Protein AF-A0A2P5MRK5-F1 (afdb_monomer_lite)

Foldseek 3Di:
DDPPDLLDFPPLDDAFDDPPADALPDLPHAWEKEKEFEFQAQWLCAQADWFFDLVVLVVVLVVVVVVCVVQVAQEYEYEHQENNHAQLQHLLCLVVVHFLQNCVDPCLVVSSQVGLVSSLQQAQDDDDVPDHHHNLVSLVVSCVVCVVSNRHYHYAYAHFLRRLSQQVPQVSVQCCCCRRNVHHLLNDDLSVQQRLCCQQAVGSCPRVPSPRGRRDGHQWHDHQSLLEIGGAPLLLPLQSFFDDPPDGSVVFDDSPVCNVVSVCRRNHDALNSLCNNQQQSNLLSQLLVVLVVCCVVPVVCVVVSVVVNVLSNCLVQDPPSLVSLLSLLVSLVVLVVDDPPSVVSSVSSLVSNLVSLLRSLVDPRNLNRDDPVVNVVSVVLNVVLVVCVVDDSVVSSVVSNVVSVVVNDVVCDPDPPDLDDDPVNVCRASCNPPSNVSSNRQEYEHEDSLAWDKDKDADPDDPDPSRRDIHMYTYQHHSTWHWDADPVRDTDTHGPGGMDMRISHNDDPDD

Radius of gyration: 24.17 Å; chains: 1; bounding box: 69×45×73 Å

Secondary structure (DSSP, 8-state):
-------PPPTT------TTSPPTT-TT---EEEEEE----B--STT---BPPTHHHHHHHHHHHHHHHHTT-SEEEEEEES--B-SSS-HHHHHHT--TT-TTSTTHHHHHHHHHHHHHHHHTSPPPTTPPPPHHHHHHHHHHHHTTTT-EEEEEEE--TTTGGGGG-HHHHHHIIIIIT---GGGS-HHHHHHHHHHHHS-TTTT--TTT-PPPPPSEEEETTTTEEEE-SGGG-SSSS--BTTB-GGG---HHHHHHTTTHHHHS--HHHIIIIIIIIHHHHHHHHHHHHHHHH-GGGHHHHHHHHHHHHHGGG-SSTHHHHHHHHHHHHHHTTSPTTTHHHHHHHHHHHHHHHHHHHH-HHHHHHS-HHHHHHHHHHHHHHHHHTTS-HHHHHHHHHHHHHHHHHHHH-SS---SS--HHHHTTSGGGSHHHHHTT--EEEE-SS-SEEEEEE--SS-SSGGGSS-EEEEEE--SBEEEEE-TTS-EEEEE----EEEEEPPPPPP-

Sequence (511 aa):
MRATENQQLPDHCYLLHEAGFSDPLDEKRPNRLCISFSDVHFTDGSVGDQSSEISVWHEVFQRIKNLCTTYRIEELTIILAGDSIDIVRSAKWASKEVYPWERDHPEYTDVLRAIMNDIIIRHAEPPRSGMPEGFFYLLKALRANLAAHPVKVQTLVLLGNHDKDILIDVPTLTRFYQDCLNQPVTGLSDDYRQWIGRMYFGRADYFQDASQTPPWLPFYWGDQGFRLFVTHGQWRDKDNSRAQPDWQAGDGWNPGLWQKNGFAAFTEPCFGDSVAAGVLSGFIYRCKNQLHTVSVEFPHLNPEIKRLNRILDELDLYRPTYAAVARVITEIRRLRQLQPPVDSIRTLVENELLHSLHLWLSWDFVYQSASPAARIFLRLSKAVISVLKFLDARIELGFIYGLMKIMTWLQTGIFNFGDGPSTKELLGFPAFLEQYRSSGFRLYCEGHTHIPLQSEIYFKTPSHPSDRKSYTYINLGTWRNQIVNTVNQKFRRRDSGRMLCVLDLLPPPEE

pLDDT: mean 86.7, std 12.48, range [28.12, 98.31]

Structure (mmCIF, N/CA/C/O backbone):
data_AF-A0A2P5MRK5-F1
#
_entry.id   AF-A0A2P5MRK5-F1
#
loop_
_atom_site.group_PDB
_atom_site.id
_atom_site.type_symbol
_atom_site.label_atom_id
_atom_site.label_alt_id
_atom_site.label_comp_id
_atom_site.label_asym_id
_atom_site.label_entity_id
_atom_site.label_seq_id
_atom_site.pdbx_PDB_ins_code
_atom_site.Cartn_x
_atom_site.Cartn_y
_atom_site.Cartn_z
_atom_site.occupancy
_atom_site.B_iso_or_equiv
_atom_site.auth_seq_id
_atom_site.auth_comp_id
_atom_site.auth_asym_id
_atom_site.auth_atom_id
_atom_site.pdbx_PDB_model_num
ATOM 1 N N . MET A 1 1 ? -35.065 7.208 24.766 1.00 31.11 1 MET A N 1
ATOM 2 C CA . MET A 1 1 ? -35.455 5.874 24.255 1.00 31.11 1 MET A CA 1
ATOM 3 C C . MET A 1 1 ? -34.197 5.043 24.170 1.00 31.11 1 MET A C 1
ATOM 5 O O . MET A 1 1 ? -33.260 5.467 23.508 1.00 31.11 1 MET A O 1
ATOM 9 N N . ARG A 1 2 ? -34.154 3.953 24.935 1.00 28.12 2 ARG A N 1
ATOM 10 C CA . ARG A 1 2 ? -32.990 3.083 25.105 1.00 28.12 2 ARG A CA 1
ATOM 11 C C . ARG A 1 2 ? -32.648 2.396 23.779 1.00 28.12 2 ARG A C 1
ATOM 13 O O . ARG A 1 2 ? -33.510 1.738 23.206 1.00 28.12 2 ARG A O 1
ATOM 20 N N . ALA A 1 3 ? -31.412 2.547 23.313 1.00 32.91 3 ALA A N 1
ATOM 21 C CA . ALA A 1 3 ? -30.832 1.683 22.291 1.00 32.91 3 ALA A CA 1
ATOM 22 C C . ALA A 1 3 ? -30.452 0.357 22.970 1.00 32.91 3 ALA A C 1
ATOM 24 O O . ALA A 1 3 ? -29.312 0.145 23.354 1.00 32.91 3 ALA A O 1
ATOM 25 N N . THR A 1 4 ? -31.449 -0.487 23.233 1.00 35.25 4 THR A N 1
ATOM 26 C CA . THR A 1 4 ? -31.285 -1.821 23.840 1.00 35.25 4 THR A CA 1
ATOM 27 C C . THR A 1 4 ? -31.517 -2.937 22.829 1.00 35.25 4 THR A C 1
ATOM 29 O O . THR A 1 4 ? -32.024 -3.995 23.175 1.00 35.25 4 THR A O 1
ATOM 32 N N . GLU A 1 5 ? -31.115 -2.719 21.583 1.00 41.06 5 GLU A N 1
ATOM 33 C CA . GLU A 1 5 ? -30.800 -3.817 20.676 1.00 41.06 5 GLU A CA 1
ATOM 34 C C . GLU A 1 5 ? -29.382 -3.573 20.176 1.00 41.06 5 GLU A C 1
ATOM 36 O O . GLU A 1 5 ? -29.152 -2.723 19.317 1.00 41.06 5 GLU A O 1
ATOM 41 N N . ASN A 1 6 ? -28.421 -4.299 20.755 1.00 44.53 6 ASN A N 1
ATOM 42 C CA . ASN A 1 6 ? -27.145 -4.569 20.102 1.00 44.53 6 ASN A CA 1
ATOM 43 C C . ASN A 1 6 ? -27.480 -5.312 18.807 1.00 44.53 6 ASN A C 1
ATOM 45 O O . ASN A 1 6 ? -27.553 -6.540 18.791 1.00 44.53 6 ASN A O 1
ATOM 49 N N . GLN A 1 7 ? -27.782 -4.574 17.740 1.00 61.00 7 GLN A N 1
ATOM 50 C CA . GLN A 1 7 ? -27.946 -5.181 16.433 1.00 61.00 7 GLN A CA 1
ATOM 51 C C . GLN A 1 7 ? -26.580 -5.707 16.014 1.00 61.00 7 GLN A C 1
ATOM 53 O O . GLN A 1 7 ? -25.616 -4.953 15.838 1.00 61.00 7 GLN A O 1
ATOM 58 N N . GLN A 1 8 ? -26.520 -7.034 15.987 1.00 72.19 8 GLN A N 1
ATOM 59 C CA . GLN A 1 8 ? -25.327 -7.820 15.764 1.00 72.19 8 GLN A CA 1
ATOM 60 C C . GLN A 1 8 ? -24.733 -7.438 14.409 1.00 72.19 8 GLN A C 1
ATOM 62 O O . GLN A 1 8 ? -25.452 -7.331 13.414 1.00 72.19 8 GLN A O 1
ATOM 67 N N . LEU A 1 9 ? -23.423 -7.197 14.387 1.00 83.31 9 LEU A N 1
ATOM 68 C CA . LEU A 1 9 ? -22.703 -7.016 13.134 1.00 83.31 9 LEU A CA 1
ATOM 69 C C . LEU A 1 9 ? -22.930 -8.224 12.222 1.00 83.31 9 LEU A C 1
ATOM 71 O O . LEU A 1 9 ? -23.167 -9.323 12.729 1.00 83.31 9 LEU A O 1
ATOM 75 N N . PRO A 1 10 ? -22.823 -8.043 10.896 1.00 86.75 10 PRO A N 1
ATOM 76 C CA . PRO A 1 10 ? -22.859 -9.169 9.978 1.00 86.75 10 PRO A CA 1
ATOM 77 C C . PRO A 1 10 ? -21.906 -10.279 10.392 1.00 86.75 10 PRO A C 1
ATOM 79 O O . PRO A 1 10 ? -20.799 -10.018 10.877 1.00 86.75 10 PRO A O 1
ATOM 82 N N . ASP A 1 11 ? -22.318 -11.510 10.106 1.00 85.94 11 ASP A N 1
ATOM 83 C CA . ASP A 1 11 ? -21.463 -12.677 10.252 1.00 85.94 11 ASP A CA 1
ATOM 84 C C . ASP A 1 11 ? -20.119 -12.425 9.550 1.00 85.94 11 ASP A C 1
ATOM 86 O O . ASP A 1 11 ? -20.056 -11.870 8.449 1.00 85.94 11 ASP A O 1
ATOM 90 N N . HIS A 1 12 ? -19.026 -12.814 10.212 1.00 89.62 12 HIS A N 1
ATOM 91 C CA . HIS A 1 12 ? -17.642 -12.595 9.764 1.00 89.62 12 HIS A CA 1
ATOM 92 C C . HIS A 1 12 ? -17.147 -11.135 9.806 1.00 89.62 12 HIS A C 1
ATOM 94 O O . HIS A 1 12 ? -16.041 -10.841 9.341 1.00 89.62 12 HIS A O 1
ATOM 100 N N . CYS A 1 13 ? -17.915 -10.223 10.414 1.00 91.19 13 CYS A N 1
ATOM 101 C CA . CYS A 1 13 ? -17.442 -8.901 10.804 1.00 91.19 13 CYS A CA 1
ATOM 102 C C . CYS A 1 13 ? -17.171 -8.833 12.314 1.00 91.19 13 CYS A C 1
ATOM 104 O O . CYS A 1 13 ? -18.096 -8.856 13.122 1.00 91.19 13 CYS A O 1
ATOM 106 N N . TYR A 1 14 ? -15.902 -8.704 12.699 1.00 91.50 14 TYR A N 1
ATOM 107 C CA . TYR A 1 14 ? -15.474 -8.699 14.100 1.00 91.50 14 TYR A CA 1
ATOM 108 C C . TYR A 1 14 ? -14.939 -7.323 14.507 1.00 91.50 14 TYR A C 1
ATOM 110 O O . TYR A 1 14 ? -14.220 -6.690 13.731 1.00 91.50 14 TYR A O 1
ATOM 118 N N . LEU A 1 15 ? -15.238 -6.882 15.730 1.00 91.19 15 LEU A N 1
ATOM 119 C CA . LEU A 1 15 ? -14.623 -5.695 16.333 1.00 91.19 15 LEU A CA 1
ATOM 120 C C . LEU A 1 15 ? -13.466 -6.097 17.241 1.00 91.19 15 LEU A C 1
ATOM 122 O O . LEU A 1 15 ? -13.491 -7.163 17.859 1.00 91.19 15 LEU A O 1
ATOM 126 N N . LEU A 1 16 ? -12.462 -5.227 17.313 1.00 93.69 16 LEU A N 1
ATOM 127 C CA . LEU A 1 16 ? -11.367 -5.357 18.260 1.00 93.69 16 LEU A CA 1
ATOM 128 C C . LEU A 1 16 ? -11.802 -4.792 19.615 1.00 93.69 16 LEU A C 1
ATOM 130 O O . LEU A 1 16 ? -12.179 -3.626 19.703 1.00 93.69 16 LEU A O 1
ATOM 134 N N . HIS A 1 17 ? -11.699 -5.604 20.662 1.00 90.06 17 HIS A N 1
ATOM 135 C CA . HIS A 1 17 ? -11.909 -5.186 22.046 1.00 90.06 17 HIS A CA 1
ATOM 136 C C . HIS A 1 17 ? -10.566 -5.227 22.772 1.00 90.06 17 HIS A C 1
ATOM 138 O O . HIS A 1 17 ? -10.244 -6.214 23.413 1.00 90.06 17 HIS A O 1
ATOM 144 N N . GLU A 1 18 ? -9.742 -4.195 22.602 1.00 90.25 18 GLU A N 1
ATOM 145 C CA . GLU A 1 18 ? -8.380 -4.194 23.141 1.00 90.25 18 GLU A CA 1
ATOM 146 C C . GLU A 1 18 ? -8.376 -4.026 24.666 1.00 90.25 18 GLU A C 1
ATOM 148 O O . GLU A 1 18 ? -8.838 -3.007 25.190 1.00 90.25 18 GLU A O 1
ATOM 153 N N . ALA A 1 19 ? -7.787 -4.985 25.384 1.00 85.56 19 ALA A N 1
ATOM 154 C CA . ALA A 1 19 ? -7.577 -4.872 26.820 1.00 85.56 19 ALA A CA 1
ATOM 155 C C . ALA A 1 19 ? -6.897 -3.544 27.207 1.00 85.56 19 ALA A C 1
ATOM 157 O O . ALA A 1 19 ? -5.846 -3.160 26.692 1.00 85.56 19 ALA A O 1
ATOM 158 N N . GLY A 1 20 ? -7.500 -2.841 28.166 1.00 85.94 20 GLY A N 1
ATOM 159 C CA . GLY A 1 20 ? -7.010 -1.549 28.640 1.00 85.94 20 GLY A CA 1
ATOM 160 C C . GLY A 1 20 ? -7.501 -0.344 27.837 1.00 85.94 20 GLY A C 1
ATOM 161 O O . GLY A 1 20 ? -7.262 0.772 28.297 1.00 85.94 20 GLY A O 1
ATOM 162 N N . PHE A 1 21 ? -8.216 -0.529 26.727 1.00 92.06 21 PHE A N 1
ATOM 163 C CA . PHE A 1 21 ? -8.991 0.527 26.073 1.00 92.06 21 PHE A CA 1
ATOM 164 C C . PHE A 1 21 ? -10.452 0.465 26.521 1.00 92.06 21 PHE A C 1
ATOM 166 O O . PHE A 1 21 ? -10.985 -0.601 26.828 1.00 92.06 21 PHE A O 1
ATOM 173 N N . SER A 1 22 ? -11.080 1.630 26.613 1.00 90.62 22 SER A N 1
ATOM 174 C CA . SER A 1 22 ? -12.484 1.765 26.978 1.00 90.62 22 SER A CA 1
ATOM 175 C C . SER A 1 22 ? -13.401 1.116 25.945 1.00 90.62 22 SER A C 1
ATOM 177 O O . SER A 1 22 ? -13.122 1.135 24.743 1.00 90.62 22 SER A O 1
ATOM 179 N N . ASP A 1 23 ? -14.521 0.561 26.417 1.00 88.94 23 ASP A N 1
ATOM 180 C CA . ASP A 1 23 ? -15.600 0.169 25.517 1.00 88.94 23 ASP A CA 1
ATOM 181 C C . ASP A 1 23 ? -16.105 1.440 24.806 1.00 88.94 23 ASP A C 1
ATOM 183 O O . ASP A 1 23 ? -16.488 2.404 25.479 1.00 88.94 23 ASP A O 1
ATOM 187 N N . PRO A 1 24 ? -16.111 1.482 23.461 1.00 84.62 24 PRO A N 1
ATOM 188 C CA . PRO A 1 24 ? -16.579 2.645 22.712 1.00 84.62 24 PRO A CA 1
ATOM 189 C C . PRO A 1 24 ? -18.029 3.049 23.023 1.00 84.62 24 PRO A C 1
ATOM 191 O O . PRO A 1 24 ? -18.419 4.187 22.744 1.00 84.62 24 PRO A O 1
ATOM 194 N N . LEU A 1 25 ? -18.833 2.133 23.571 1.00 84.19 25 LEU A N 1
ATOM 195 C CA . LEU A 1 25 ? -20.221 2.369 23.961 1.00 84.19 25 LEU A CA 1
ATOM 196 C C . LEU A 1 25 ? -20.386 2.764 25.438 1.00 84.19 25 LEU A C 1
ATOM 198 O O . LEU A 1 25 ? -21.504 3.088 25.840 1.00 84.19 25 LEU A O 1
ATOM 202 N N . ASP A 1 26 ? -19.317 2.767 26.242 1.00 88.12 26 ASP A N 1
ATOM 203 C CA . ASP A 1 26 ? -19.375 3.205 27.640 1.00 88.12 26 ASP A CA 1
ATOM 204 C C . ASP A 1 26 ? -19.597 4.724 27.724 1.00 88.12 26 ASP A C 1
ATOM 206 O O . ASP A 1 26 ? -18.832 5.521 27.183 1.00 88.12 26 ASP A O 1
ATOM 210 N N . GLU A 1 27 ? -20.638 5.140 28.446 1.00 84.88 27 GLU A N 1
ATOM 211 C CA . GLU A 1 27 ? -20.956 6.552 28.698 1.00 84.88 27 GLU A CA 1
ATOM 212 C C . GLU A 1 27 ? -19.888 7.261 29.548 1.00 84.88 27 GLU A C 1
ATOM 214 O O . GLU A 1 27 ? -19.823 8.489 29.551 1.00 84.88 27 GLU A O 1
ATOM 219 N N . LYS A 1 28 ? -19.050 6.504 30.270 1.00 88.19 28 LYS A N 1
ATOM 220 C CA . LYS A 1 28 ? -17.962 7.009 31.122 1.00 88.19 28 LYS A CA 1
ATOM 221 C C . LYS A 1 28 ? -16.574 6.835 30.509 1.00 88.19 28 LYS A C 1
ATOM 223 O O . LYS A 1 28 ? -15.579 7.070 31.199 1.00 88.19 28 LYS A O 1
ATOM 228 N N . ARG A 1 29 ? -16.487 6.422 29.242 1.00 92.44 29 ARG A N 1
ATOM 229 C CA . ARG A 1 29 ? -15.212 6.320 28.522 1.00 92.44 29 ARG A CA 1
ATOM 230 C C . ARG A 1 29 ? -14.460 7.661 28.542 1.00 92.44 29 ARG A C 1
ATOM 232 O O . ARG A 1 29 ? -15.101 8.708 28.566 1.00 92.44 29 ARG A O 1
ATOM 239 N N . PRO A 1 30 ? -13.123 7.673 28.482 1.00 94.00 30 PRO A N 1
ATOM 240 C CA . PRO A 1 30 ? -12.367 8.916 28.436 1.00 94.00 30 PRO A CA 1
ATOM 241 C C . PRO A 1 30 ? -12.531 9.639 27.089 1.00 94.00 30 PRO A C 1
ATOM 243 O O . PRO A 1 30 ? -13.198 9.160 26.168 1.00 94.00 30 PRO A O 1
ATOM 246 N N . ASN A 1 31 ? -11.871 10.790 26.943 1.00 95.44 31 ASN A N 1
ATOM 247 C CA . ASN A 1 31 ? -11.721 11.434 25.640 1.00 95.44 31 ASN A CA 1
ATOM 248 C C . ASN A 1 31 ? -10.774 10.619 24.751 1.00 95.44 31 ASN A C 1
ATOM 250 O O . ASN A 1 31 ? -9.640 10.313 25.140 1.00 95.44 31 ASN A O 1
ATOM 254 N N . ARG A 1 32 ? -11.225 10.312 23.533 1.00 96.94 32 ARG A N 1
ATOM 255 C CA . ARG A 1 32 ? -10.507 9.449 22.587 1.00 96.94 32 ARG A CA 1
ATOM 256 C C . ARG A 1 32 ? -10.242 10.198 21.283 1.00 96.94 32 ARG A C 1
ATOM 258 O O . ARG A 1 32 ? -11.030 11.047 20.857 1.00 96.94 32 ARG A O 1
ATOM 265 N N . LEU A 1 33 ? -9.127 9.881 20.634 1.00 97.75 33 LEU A N 1
ATOM 266 C CA . LEU A 1 33 ? -8.743 10.416 19.328 1.00 97.75 33 LEU A CA 1
ATOM 267 C C . LEU A 1 33 ? -8.366 9.267 18.396 1.00 97.75 33 LEU A C 1
ATOM 269 O O . LEU A 1 33 ? -7.498 8.463 18.721 1.00 97.75 33 LEU A O 1
ATOM 273 N N . CYS A 1 34 ? -8.977 9.225 17.217 1.00 98.25 34 CYS A N 1
ATOM 274 C CA . CYS A 1 34 ? -8.554 8.366 16.121 1.00 98.25 34 CYS A CA 1
ATOM 275 C C . CYS A 1 34 ? -7.888 9.212 15.034 1.00 98.25 34 CYS A C 1
ATOM 277 O O . CYS A 1 34 ? -8.449 10.210 14.575 1.00 98.25 34 CYS A O 1
ATOM 279 N N . ILE A 1 35 ? -6.697 8.796 14.619 1.00 97.75 35 ILE A N 1
ATOM 280 C CA . ILE A 1 35 ? -5.943 9.364 13.509 1.00 97.75 35 ILE A CA 1
ATOM 281 C C . ILE A 1 35 ? -5.789 8.289 12.438 1.00 97.75 35 ILE A C 1
ATOM 283 O O . ILE A 1 35 ? -5.317 7.199 12.740 1.00 97.75 35 ILE A O 1
ATOM 287 N N . SER A 1 36 ? -6.151 8.583 11.189 1.00 97.00 36 SER A N 1
ATOM 288 C CA . SER A 1 36 ? -5.970 7.649 10.067 1.00 97.00 36 SER A CA 1
ATOM 289 C C . SER A 1 36 ? -5.150 8.254 8.926 1.00 97.00 36 SER A C 1
ATOM 291 O O . SER A 1 36 ? -5.416 9.378 8.492 1.00 97.00 36 SER A O 1
ATOM 293 N N . PHE A 1 37 ? -4.197 7.467 8.424 1.00 93.12 37 PHE A N 1
ATOM 294 C CA . PHE A 1 37 ? -3.381 7.700 7.227 1.00 93.12 37 PHE A CA 1
ATOM 295 C C . PHE A 1 37 ? -3.577 6.547 6.242 1.00 93.12 37 PHE A C 1
ATOM 297 O O . PHE A 1 37 ? -4.009 5.478 6.651 1.00 93.12 37 PHE A O 1
ATOM 304 N N . SER A 1 38 ? -3.235 6.726 4.970 1.00 92.94 38 SER A N 1
ATOM 305 C CA . SER A 1 38 ? -3.168 5.628 3.998 1.00 92.94 38 SER A CA 1
ATOM 306 C C . SER A 1 38 ? -2.156 5.940 2.900 1.00 92.94 38 SER A C 1
ATOM 308 O O . SER A 1 38 ? -1.738 7.097 2.767 1.00 92.94 38 SER A O 1
ATOM 310 N N . ASP A 1 39 ? -1.755 4.909 2.155 1.00 91.56 39 ASP A N 1
ATOM 311 C CA . ASP A 1 39 ? -0.876 4.988 0.988 1.00 91.56 39 ASP A CA 1
ATOM 312 C C . ASP A 1 39 ? 0.369 5.843 1.280 1.00 91.56 39 ASP A C 1
ATOM 314 O O . ASP A 1 39 ? 0.678 6.812 0.570 1.00 91.56 39 ASP A O 1
ATOM 318 N N . VAL A 1 40 ? 1.068 5.516 2.371 1.00 90.44 40 VAL A N 1
ATOM 319 C CA . VAL A 1 40 ? 2.317 6.185 2.772 1.00 90.44 40 VAL A CA 1
ATOM 320 C C . VAL A 1 40 ? 3.534 5.592 2.053 1.00 90.44 40 VAL A C 1
ATOM 322 O O . VAL A 1 40 ? 4.482 6.329 1.787 1.00 90.44 40 VAL A O 1
ATOM 325 N N . HIS A 1 41 ? 3.474 4.308 1.668 1.00 90.62 41 HIS A N 1
ATOM 326 C CA . HIS A 1 41 ? 4.452 3.585 0.845 1.00 90.62 41 HIS A CA 1
ATOM 327 C C . HIS A 1 41 ? 5.916 3.852 1.222 1.00 90.62 41 HIS A C 1
ATOM 329 O O . HIS A 1 41 ? 6.697 4.424 0.452 1.00 90.62 41 HIS A O 1
ATOM 335 N N . PHE A 1 42 ? 6.326 3.424 2.410 1.00 91.75 42 PHE A N 1
ATOM 336 C CA . PHE A 1 42 ? 7.735 3.449 2.780 1.00 91.75 42 PHE A CA 1
ATOM 337 C C . PHE A 1 42 ? 8.527 2.469 1.901 1.00 91.75 42 PHE A C 1
ATOM 339 O O . PHE A 1 42 ? 8.348 1.257 1.980 1.00 91.75 42 PHE A O 1
ATOM 346 N N . THR A 1 43 ? 9.393 3.017 1.045 1.00 90.75 43 THR A N 1
ATOM 347 C CA . THR A 1 43 ? 10.216 2.280 0.067 1.00 90.75 43 THR A CA 1
ATOM 348 C C . THR A 1 43 ? 11.663 2.131 0.531 1.00 90.75 43 THR A C 1
ATOM 350 O O . THR A 1 43 ? 12.173 2.966 1.287 1.00 90.75 43 THR A O 1
ATOM 353 N N . ASP A 1 44 ? 12.370 1.145 -0.025 1.00 91.94 44 ASP A N 1
ATOM 354 C CA . ASP A 1 44 ? 13.826 0.989 0.126 1.00 91.94 44 ASP A CA 1
ATOM 355 C C . ASP A 1 44 ? 14.644 2.066 -0.627 1.00 91.94 44 ASP A C 1
ATOM 357 O O . ASP A 1 44 ? 15.855 2.177 -0.452 1.00 91.94 44 ASP A O 1
ATOM 361 N N . GLY A 1 45 ? 13.988 2.894 -1.452 1.00 88.56 45 GLY A N 1
ATOM 362 C CA . GLY A 1 45 ? 14.601 3.976 -2.230 1.00 88.56 45 GLY A CA 1
ATOM 363 C C . GLY A 1 45 ? 15.337 3.529 -3.497 1.00 88.56 45 GLY A C 1
ATOM 364 O O . GLY A 1 45 ? 15.921 4.360 -4.192 1.00 88.56 45 GLY A O 1
ATOM 365 N N . SER A 1 46 ? 15.307 2.239 -3.836 1.00 90.06 46 SER A N 1
ATOM 366 C CA . SER A 1 46 ? 16.070 1.690 -4.963 1.00 90.06 46 SER A CA 1
ATOM 367 C C . 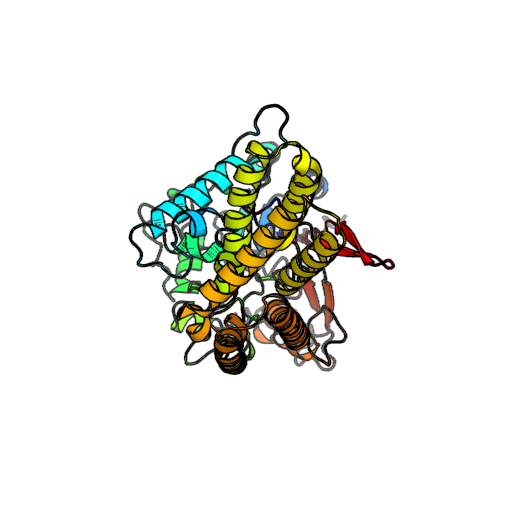SER A 1 46 ? 15.481 2.043 -6.341 1.00 90.06 46 SER A C 1
ATOM 369 O O . SER A 1 46 ? 16.216 2.176 -7.324 1.00 90.06 46 SER A O 1
ATOM 371 N N . VAL A 1 47 ? 14.166 2.274 -6.423 1.00 84.81 47 VAL A N 1
ATOM 372 C CA . VAL A 1 47 ? 13.433 2.600 -7.668 1.00 84.81 47 VAL A CA 1
ATOM 373 C C . VAL A 1 47 ? 12.779 3.984 -7.648 1.00 84.81 47 VAL A C 1
ATOM 375 O O . VAL A 1 47 ? 11.799 4.225 -8.346 1.00 84.81 47 VAL A O 1
ATOM 378 N N . GLY A 1 48 ? 13.363 4.912 -6.889 1.00 74.75 48 GLY A N 1
ATOM 379 C CA . GLY A 1 48 ? 12.916 6.302 -6.778 1.00 74.75 48 GLY A CA 1
ATOM 380 C C . GLY A 1 48 ? 12.536 6.679 -5.349 1.00 74.75 48 GLY A C 1
ATOM 381 O O . GLY A 1 48 ? 12.383 5.821 -4.480 1.00 74.75 48 GLY A O 1
ATOM 382 N N . ASP A 1 49 ? 12.392 7.982 -5.105 1.00 72.31 49 ASP A N 1
ATOM 383 C CA . ASP A 1 49 ? 11.968 8.508 -3.810 1.00 72.31 49 ASP A CA 1
ATOM 384 C C . ASP A 1 49 ? 10.512 8.965 -3.863 1.00 72.31 49 ASP A C 1
ATOM 386 O O . ASP A 1 49 ? 10.177 9.947 -4.529 1.00 72.31 49 ASP A O 1
ATOM 390 N N . GLN A 1 50 ? 9.655 8.231 -3.160 1.00 70.81 50 GLN A N 1
ATOM 391 C CA . GLN A 1 50 ? 8.203 8.378 -3.231 1.00 70.81 50 GLN A CA 1
ATOM 392 C C . GLN A 1 50 ? 7.613 9.086 -2.026 1.00 70.81 50 GLN A C 1
ATOM 394 O O . GLN A 1 50 ? 6.465 9.513 -2.092 1.00 70.81 50 GLN A O 1
ATOM 399 N N . SER A 1 51 ? 8.378 9.196 -0.943 1.00 64.69 51 SER A N 1
ATOM 400 C CA . SER A 1 51 ? 7.899 9.741 0.317 1.00 64.69 51 SER A CA 1
ATOM 401 C C . SER A 1 51 ? 7.696 11.253 0.208 1.00 64.69 51 SER A C 1
ATOM 403 O O . SER A 1 51 ? 8.497 11.934 -0.443 1.00 64.69 51 SER A O 1
ATOM 405 N N . SER A 1 52 ? 6.644 11.763 0.865 1.00 61.75 52 SER A N 1
ATOM 406 C CA . SER A 1 52 ? 6.440 13.200 1.097 1.00 61.75 52 SER A CA 1
ATOM 407 C C . SER A 1 52 ? 7.715 13.863 1.606 1.00 61.75 52 SER A C 1
ATOM 409 O O . SER A 1 52 ? 8.559 13.197 2.217 1.00 61.75 52 SER A O 1
ATOM 411 N N . GLU A 1 53 ? 7.840 15.180 1.406 1.00 60.00 53 GLU A N 1
ATOM 412 C CA . GLU A 1 53 ? 8.971 15.923 1.970 1.00 60.00 53 GLU A CA 1
ATOM 413 C C . GLU A 1 53 ? 9.129 15.585 3.460 1.00 60.00 53 GLU A C 1
ATOM 415 O O . GLU A 1 53 ? 8.184 15.668 4.243 1.00 60.00 53 GLU A O 1
ATOM 420 N N . ILE A 1 54 ? 10.320 15.123 3.848 1.00 58.75 54 ILE A N 1
ATOM 421 C CA . ILE A 1 54 ? 10.512 14.441 5.137 1.00 58.75 54 ILE A CA 1
ATOM 422 C C . ILE A 1 54 ? 10.278 15.404 6.325 1.00 58.75 54 ILE A C 1
ATOM 424 O O . ILE A 1 54 ? 9.903 14.976 7.414 1.00 58.75 54 ILE A O 1
ATOM 428 N N . SER A 1 55 ? 10.385 16.720 6.103 1.00 60.09 55 SER A N 1
ATOM 429 C CA . SER A 1 55 ? 10.011 17.773 7.061 1.00 60.09 55 SER A CA 1
ATOM 430 C C . SER A 1 55 ? 8.538 17.729 7.493 1.00 60.09 55 SER A C 1
ATOM 432 O O . SER A 1 55 ? 8.223 18.127 8.615 1.00 60.09 55 SER A O 1
ATOM 434 N N . VAL A 1 56 ? 7.638 17.209 6.653 1.00 79.50 56 VAL A N 1
ATOM 435 C CA . VAL A 1 56 ? 6.191 17.171 6.917 1.00 79.50 56 VAL A CA 1
ATOM 436 C C . VAL A 1 56 ? 5.857 16.264 8.103 1.00 79.50 56 VAL A C 1
ATOM 438 O O . VAL A 1 56 ? 4.956 16.571 8.885 1.00 79.50 56 VAL A O 1
ATOM 441 N N . TRP A 1 57 ? 6.589 15.162 8.294 1.00 87.19 57 TRP A N 1
ATOM 442 C CA . TRP A 1 57 ? 6.253 14.201 9.345 1.00 87.19 57 TRP A CA 1
ATOM 443 C C . TRP A 1 57 ? 6.435 14.772 10.747 1.00 87.19 57 TRP A C 1
ATOM 445 O O . TRP A 1 57 ? 5.583 14.547 11.606 1.00 87.19 57 TRP A O 1
ATOM 455 N N . HIS A 1 58 ? 7.479 15.569 10.979 1.00 88.38 58 HIS A N 1
ATOM 456 C CA . HIS A 1 58 ? 7.680 16.208 12.278 1.00 88.38 58 HIS A CA 1
ATOM 457 C C . HIS A 1 58 ? 6.493 17.120 12.638 1.00 88.38 58 HIS A C 1
ATOM 459 O O . HIS A 1 58 ? 5.982 17.071 13.758 1.00 88.38 58 HIS A O 1
ATOM 465 N N . GLU A 1 59 ? 5.990 17.905 11.679 1.00 89.19 59 GLU A N 1
ATOM 466 C CA . GLU A 1 59 ? 4.809 18.753 11.879 1.00 89.19 59 GLU A CA 1
ATOM 467 C C . GLU A 1 59 ? 3.543 17.934 12.156 1.00 89.19 59 GLU A C 1
ATOM 469 O O . GLU A 1 59 ? 2.770 18.278 13.053 1.00 89.19 59 GLU A O 1
ATOM 474 N N . VAL A 1 60 ? 3.344 16.826 11.434 1.00 91.38 60 VAL A N 1
ATOM 475 C CA . VAL A 1 60 ? 2.215 15.908 11.646 1.00 91.38 60 VAL A CA 1
ATOM 476 C C . VAL A 1 60 ? 2.237 15.340 13.064 1.00 91.38 60 VAL A C 1
ATOM 478 O O . VAL A 1 60 ? 1.248 15.462 13.790 1.00 91.38 60 VAL A O 1
ATOM 481 N N . PHE A 1 61 ? 3.360 14.767 13.498 1.00 93.31 61 PHE A N 1
ATOM 482 C CA . PHE A 1 61 ? 3.476 14.162 14.826 1.00 93.31 61 PHE A CA 1
ATOM 483 C C . PHE A 1 61 ? 3.399 15.200 15.950 1.00 93.31 61 PHE A C 1
ATOM 485 O O . PHE A 1 61 ? 2.753 14.953 16.973 1.00 93.31 61 PHE A O 1
ATOM 492 N N . GLN A 1 62 ? 3.958 16.397 15.745 1.00 92.94 62 GLN A N 1
ATOM 493 C CA . GLN A 1 62 ? 3.789 17.504 16.683 1.00 92.94 62 GLN A CA 1
ATOM 494 C C . GLN A 1 62 ? 2.323 17.951 16.770 1.00 92.94 62 GLN A C 1
ATOM 496 O O . GLN A 1 62 ? 1.828 18.245 17.859 1.00 92.94 62 GLN A O 1
ATOM 501 N N . ARG A 1 63 ? 1.594 17.966 15.649 1.00 93.94 63 ARG A N 1
ATOM 502 C CA . ARG A 1 63 ? 0.165 18.294 15.634 1.00 93.94 63 ARG A CA 1
ATOM 503 C C . ARG A 1 63 ? -0.671 17.243 16.356 1.00 93.94 63 ARG A C 1
ATOM 505 O O . ARG A 1 63 ? -1.557 17.628 17.112 1.00 93.94 63 ARG A O 1
ATOM 512 N N . ILE A 1 64 ? -0.377 15.953 16.185 1.00 95.62 64 ILE A N 1
ATOM 513 C CA . ILE A 1 64 ? -1.034 14.872 16.942 1.00 95.62 64 ILE A CA 1
ATOM 514 C C . ILE A 1 64 ? -0.816 15.074 18.441 1.00 95.62 64 ILE A C 1
ATOM 516 O O . ILE A 1 64 ? -1.779 15.082 19.204 1.00 95.62 64 ILE A O 1
ATOM 520 N N . LYS A 1 65 ? 0.430 15.322 18.862 1.00 95.25 65 LYS A N 1
ATOM 521 C CA . LYS A 1 65 ? 0.752 15.617 20.263 1.00 95.25 65 LYS A CA 1
ATOM 522 C C . LYS A 1 65 ? -0.052 16.808 20.793 1.00 95.25 65 LYS A C 1
ATOM 524 O O . LYS A 1 65 ? -0.641 16.715 21.866 1.00 95.25 65 LYS A O 1
ATOM 529 N N . ASN A 1 66 ? -0.113 17.902 20.034 1.00 94.50 66 ASN A N 1
ATOM 530 C CA . ASN A 1 66 ? -0.878 19.087 20.420 1.00 94.50 66 ASN A CA 1
ATOM 531 C C . ASN A 1 66 ? -2.375 18.772 20.569 1.00 94.50 66 ASN A C 1
ATOM 533 O O . ASN A 1 66 ? -2.974 19.199 21.549 1.00 94.50 66 ASN A O 1
ATOM 537 N N . LEU A 1 67 ? -2.965 17.995 19.651 1.00 95.50 67 LEU A N 1
ATOM 538 C CA . LEU A 1 67 ? -4.363 17.560 19.752 1.00 95.50 67 LEU A CA 1
ATOM 539 C C . LEU A 1 67 ? -4.607 16.741 21.024 1.00 95.50 67 LEU A C 1
ATOM 541 O O . LEU A 1 67 ? -5.586 17.005 21.724 1.00 95.50 67 LEU A O 1
ATOM 545 N N . CYS A 1 68 ? -3.708 15.809 21.357 1.00 95.62 68 CYS A N 1
ATOM 546 C CA . CYS A 1 68 ? -3.819 15.028 22.587 1.00 95.62 68 CYS A CA 1
ATOM 547 C C . CYS A 1 68 ? -3.862 15.924 23.830 1.00 95.62 68 CYS A C 1
ATOM 549 O O . CYS A 1 68 ? -4.734 15.760 24.680 1.00 95.62 68 CYS A O 1
ATOM 551 N N . THR A 1 69 ? -2.973 16.917 23.905 1.00 92.88 69 THR A N 1
ATOM 552 C CA . THR A 1 69 ? -2.936 17.862 25.027 1.00 92.88 69 THR A CA 1
ATOM 553 C C . THR A 1 69 ? -4.167 18.769 25.058 1.00 92.88 69 THR A C 1
ATOM 555 O O . THR A 1 69 ? -4.793 18.921 26.105 1.00 92.88 69 THR A O 1
ATOM 558 N N . THR A 1 70 ? -4.541 19.367 23.921 1.00 93.56 70 THR A N 1
ATOM 559 C CA . THR A 1 70 ? -5.655 20.324 23.829 1.00 93.56 70 THR A CA 1
ATOM 560 C C . THR A 1 70 ? -6.985 19.695 24.226 1.00 93.56 70 THR A C 1
ATOM 562 O O . THR A 1 70 ? -7.750 20.312 24.963 1.00 93.56 70 THR A O 1
ATOM 565 N N . TYR A 1 71 ? -7.253 18.471 23.770 1.00 93.94 71 TYR A N 1
ATOM 566 C CA . TYR A 1 71 ? -8.518 17.781 24.028 1.00 93.94 71 TYR A CA 1
ATOM 567 C C . TYR A 1 71 ? -8.464 16.826 25.226 1.00 93.94 71 TYR A C 1
ATOM 569 O O . TYR A 1 71 ? -9.435 16.111 25.471 1.00 93.94 71 TYR A O 1
ATOM 577 N N . ARG A 1 72 ? -7.359 16.829 25.991 1.00 93.69 72 ARG A N 1
ATOM 578 C CA . ARG A 1 72 ? -7.132 15.929 27.138 1.00 93.69 72 ARG A CA 1
ATOM 579 C C . ARG A 1 72 ? -7.419 14.471 26.772 1.00 93.69 72 ARG A C 1
ATOM 581 O O . ARG A 1 72 ? -8.185 13.792 27.443 1.00 93.69 72 ARG A O 1
ATOM 588 N N . ILE A 1 73 ? -6.865 14.037 25.646 1.00 95.69 73 ILE A N 1
ATOM 589 C CA . ILE A 1 73 ? -7.040 12.679 25.137 1.00 95.69 73 ILE A CA 1
ATOM 590 C C . ILE A 1 73 ? -6.320 11.705 26.065 1.00 95.69 73 ILE A C 1
ATOM 592 O O . ILE A 1 73 ? -5.148 11.912 26.369 1.00 95.69 73 ILE A O 1
ATOM 596 N N . GLU A 1 74 ? -6.993 10.625 26.451 1.00 95.25 74 GLU A N 1
ATOM 597 C CA . GLU A 1 74 ? -6.392 9.528 27.225 1.00 95.25 74 GLU A CA 1
ATOM 598 C C . GLU A 1 74 ? -6.209 8.264 26.375 1.00 95.25 74 GLU A C 1
ATOM 600 O O . GLU A 1 74 ? -5.375 7.422 26.697 1.00 95.25 74 GLU A O 1
ATOM 605 N N . GLU A 1 75 ? -6.931 8.148 25.256 1.00 96.38 75 GLU A N 1
ATOM 606 C CA . GLU A 1 75 ? -6.811 7.035 24.309 1.00 96.38 75 GLU A CA 1
ATOM 607 C C . GLU A 1 75 ? -6.606 7.551 22.881 1.00 96.38 75 GLU A C 1
ATOM 609 O O . GLU A 1 75 ? -7.469 8.211 22.300 1.00 96.38 75 GLU A O 1
ATOM 614 N N . LEU A 1 76 ? -5.453 7.230 22.299 1.00 97.06 76 LEU A N 1
ATOM 615 C CA . LEU A 1 76 ? -5.083 7.561 20.930 1.00 97.06 76 LEU A CA 1
ATOM 616 C C . LEU A 1 76 ? -5.011 6.283 20.094 1.00 97.06 76 LEU A C 1
ATOM 618 O O . LEU A 1 76 ? -4.191 5.406 20.352 1.00 97.06 76 LEU A O 1
ATOM 622 N N . THR A 1 77 ? -5.816 6.217 19.041 1.00 97.56 77 THR A N 1
ATOM 623 C CA . THR A 1 77 ? -5.731 5.177 18.012 1.00 97.56 77 THR A CA 1
ATOM 624 C C . THR A 1 77 ? -5.110 5.763 16.749 1.00 97.56 77 THR A C 1
ATOM 626 O O . THR A 1 77 ? -5.605 6.752 16.215 1.00 97.56 77 THR A O 1
ATOM 629 N N . ILE A 1 78 ? -4.032 5.158 16.256 1.00 97.75 78 ILE A N 1
ATOM 630 C CA . ILE A 1 78 ? -3.378 5.512 14.992 1.00 97.75 78 ILE A CA 1
ATOM 631 C C . ILE A 1 78 ? -3.579 4.360 14.012 1.00 97.75 78 ILE A C 1
ATOM 633 O O . ILE A 1 78 ? -3.124 3.247 14.269 1.00 97.75 78 ILE A O 1
ATOM 637 N N . ILE A 1 79 ? -4.224 4.637 12.883 1.00 98.00 79 ILE A N 1
ATOM 638 C CA . ILE A 1 79 ? -4.474 3.679 11.809 1.00 98.00 79 ILE A CA 1
ATOM 639 C C . ILE A 1 79 ? -3.614 4.041 10.596 1.00 98.00 79 ILE A C 1
ATOM 641 O O . ILE A 1 79 ? -3.724 5.145 10.060 1.00 98.00 79 ILE A O 1
ATOM 645 N N . LEU A 1 80 ? -2.792 3.102 10.132 1.00 97.19 80 LEU A N 1
ATOM 646 C CA . LEU A 1 80 ? -2.249 3.111 8.775 1.00 97.19 80 LEU A CA 1
ATOM 647 C C . LEU A 1 80 ? -3.133 2.208 7.918 1.00 97.19 80 LEU A C 1
ATOM 649 O O . LEU A 1 80 ? -3.053 0.988 7.998 1.00 97.19 80 LEU A O 1
ATOM 653 N N . ALA A 1 81 ? -4.035 2.797 7.149 1.00 96.50 81 ALA A N 1
ATOM 654 C CA . ALA A 1 81 ? -5.051 2.099 6.381 1.00 96.50 81 ALA A CA 1
ATOM 655 C C . ALA A 1 81 ? -4.485 1.523 5.074 1.00 96.50 81 ALA A C 1
ATOM 657 O O . ALA A 1 81 ? -4.948 1.905 4.008 1.00 96.50 81 ALA A O 1
ATOM 658 N N . GLY A 1 82 ? -3.502 0.625 5.159 1.00 95.38 82 GLY A N 1
ATOM 659 C CA . GLY A 1 82 ? -2.901 -0.073 4.018 1.00 95.38 82 GLY A CA 1
ATOM 660 C C . GLY A 1 82 ? -1.861 0.716 3.236 1.00 95.38 82 GLY A C 1
ATOM 661 O O . GLY A 1 82 ? -1.749 1.939 3.363 1.00 95.38 82 GLY A O 1
ATOM 662 N N . ASP A 1 83 ? -1.077 -0.038 2.466 1.00 94.50 83 ASP A N 1
ATOM 663 C CA . ASP A 1 83 ? 0.051 0.417 1.659 1.00 94.50 83 ASP A CA 1
ATOM 664 C C . ASP A 1 83 ? 1.015 1.259 2.503 1.00 94.50 83 ASP A C 1
ATOM 666 O O . ASP A 1 83 ? 1.394 2.393 2.184 1.00 94.50 83 ASP A O 1
ATOM 670 N N . SER A 1 84 ? 1.373 0.685 3.653 1.00 94.00 84 SER A N 1
ATOM 671 C CA . SER A 1 84 ? 2.284 1.299 4.612 1.00 94.00 84 SER A CA 1
ATOM 672 C C . SER A 1 84 ? 3.721 1.170 4.154 1.00 94.00 84 SER A C 1
ATOM 674 O O . SER A 1 84 ? 4.479 2.136 4.175 1.00 94.00 84 SER A O 1
ATOM 676 N N . ILE A 1 85 ? 4.095 -0.020 3.711 1.00 94.38 85 ILE A N 1
ATOM 677 C CA . ILE A 1 85 ? 5.398 -0.303 3.126 1.00 94.38 85 ILE A CA 1
ATOM 678 C C . ILE A 1 85 ? 5.209 -0.681 1.663 1.00 94.38 85 ILE A C 1
ATOM 680 O O . ILE A 1 85 ? 4.152 -1.155 1.261 1.00 94.38 85 ILE A O 1
ATOM 684 N N . ASP A 1 86 ? 6.234 -0.451 0.850 1.00 92.06 86 ASP A N 1
ATOM 685 C CA . ASP A 1 86 ? 6.194 -0.824 -0.559 1.00 92.06 86 ASP A CA 1
ATOM 686 C C . ASP A 1 86 ? 7.251 -1.876 -0.868 1.00 92.06 86 ASP A C 1
ATOM 688 O O . ASP A 1 86 ? 8.388 -1.567 -1.225 1.00 92.06 86 ASP A O 1
ATOM 692 N N . ILE A 1 87 ? 6.860 -3.138 -0.687 1.00 94.12 87 ILE A N 1
ATOM 693 C CA . ILE A 1 87 ? 7.716 -4.289 -0.972 1.00 94.12 87 ILE A CA 1
ATOM 694 C C . ILE A 1 87 ? 7.827 -4.525 -2.481 1.00 94.12 87 ILE A C 1
ATOM 696 O O . ILE A 1 87 ? 8.901 -4.834 -2.996 1.00 94.12 87 ILE A O 1
ATOM 700 N N . VAL A 1 88 ? 6.722 -4.356 -3.207 1.00 92.00 88 VAL A N 1
ATOM 701 C CA . VAL A 1 88 ? 6.619 -4.671 -4.638 1.00 92.00 88 VAL A CA 1
ATOM 702 C C . VAL A 1 88 ? 7.542 -3.779 -5.476 1.00 92.00 88 VAL A C 1
ATOM 704 O O . VAL A 1 88 ? 8.194 -4.259 -6.405 1.00 92.00 88 VAL A O 1
ATOM 707 N N . ARG A 1 89 ? 7.649 -2.483 -5.153 1.00 90.25 89 ARG A N 1
ATOM 708 C CA . ARG A 1 89 ? 8.528 -1.550 -5.876 1.00 90.25 89 ARG A CA 1
ATOM 709 C C . ARG A 1 89 ? 9.925 -1.522 -5.277 1.00 90.25 89 ARG A C 1
ATOM 711 O O . ARG A 1 89 ? 10.322 -0.569 -4.612 1.00 90.25 89 ARG A O 1
ATOM 718 N N . SER A 1 90 ? 10.703 -2.541 -5.617 1.00 93.69 90 SER A N 1
ATOM 719 C CA . SER A 1 90 ? 12.133 -2.597 -5.327 1.00 93.69 90 SER A CA 1
ATOM 720 C C . SER A 1 90 ? 12.928 -3.078 -6.538 1.00 93.69 90 SER A C 1
ATOM 722 O O . SER A 1 90 ? 12.517 -3.975 -7.274 1.00 93.69 90 SER A O 1
ATOM 724 N N . ALA A 1 91 ? 14.114 -2.502 -6.724 1.00 93.94 91 ALA A N 1
ATOM 725 C CA . ALA A 1 91 ? 15.090 -2.967 -7.696 1.00 93.94 91 ALA A CA 1
ATOM 726 C C . ALA A 1 91 ? 15.673 -4.332 -7.311 1.00 93.94 91 ALA A C 1
ATOM 728 O O . ALA A 1 91 ? 16.216 -5.018 -8.175 1.00 93.94 91 ALA A O 1
ATOM 729 N N . LYS A 1 92 ? 15.578 -4.734 -6.034 1.00 96.12 92 LYS A N 1
ATOM 730 C CA . LYS A 1 92 ? 16.164 -5.986 -5.545 1.00 96.12 92 LYS A CA 1
ATOM 731 C C . LYS A 1 92 ? 15.541 -7.206 -6.219 1.00 96.12 92 LYS A C 1
ATOM 733 O O . LYS A 1 92 ? 16.291 -8.112 -6.572 1.00 96.12 92 LYS A O 1
ATOM 738 N N . TRP A 1 93 ? 14.237 -7.166 -6.505 1.00 95.81 93 TRP A N 1
ATOM 739 C CA . TRP A 1 93 ? 13.549 -8.182 -7.309 1.00 95.81 93 TRP A CA 1
ATOM 740 C C . TRP A 1 93 ? 14.242 -8.387 -8.658 1.00 95.81 93 TRP A C 1
ATOM 742 O O . TRP A 1 93 ? 14.767 -9.455 -8.959 1.00 95.81 93 TRP A O 1
ATOM 752 N N . ALA A 1 94 ? 14.362 -7.308 -9.436 1.00 93.94 94 ALA A N 1
ATOM 753 C CA . ALA A 1 94 ? 14.987 -7.347 -10.753 1.00 93.94 94 ALA A CA 1
ATOM 754 C C . ALA A 1 94 ? 16.488 -7.674 -10.703 1.00 93.94 94 ALA A C 1
ATOM 756 O O . ALA A 1 94 ? 16.993 -8.317 -11.614 1.00 93.94 94 ALA A O 1
ATOM 757 N N . SER A 1 95 ? 17.200 -7.263 -9.648 1.00 94.69 95 SER A N 1
ATOM 758 C CA . SER A 1 95 ? 18.628 -7.570 -9.473 1.00 94.69 95 SER A CA 1
ATOM 759 C C . SER A 1 95 ? 18.916 -9.052 -9.240 1.00 94.69 95 SER A C 1
ATOM 761 O O . SER A 1 95 ? 20.036 -9.504 -9.465 1.00 94.69 95 SER A O 1
ATOM 763 N N . LYS A 1 96 ? 17.909 -9.786 -8.761 1.00 95.38 96 LYS A N 1
ATOM 764 C CA . LYS A 1 96 ? 17.969 -11.218 -8.484 1.00 95.38 96 LYS A CA 1
ATOM 765 C C . LYS A 1 96 ? 17.186 -12.056 -9.484 1.00 95.38 96 LYS A C 1
ATOM 767 O O . LYS A 1 96 ? 17.253 -13.270 -9.402 1.00 95.38 96 LYS A O 1
ATOM 772 N N . GLU A 1 97 ? 16.470 -11.410 -10.404 1.00 94.06 97 GLU A N 1
ATOM 773 C CA . GLU A 1 97 ? 15.530 -12.060 -11.325 1.00 94.06 97 GLU A CA 1
ATOM 774 C C . GLU A 1 97 ? 14.504 -12.944 -10.595 1.00 94.06 97 GLU A C 1
ATOM 776 O O . GLU A 1 97 ? 14.051 -13.950 -11.124 1.00 94.06 97 GLU A O 1
ATOM 781 N N . VAL A 1 98 ? 14.127 -12.527 -9.382 1.00 95.56 98 VAL A N 1
ATOM 782 C CA . VAL A 1 98 ? 13.073 -13.138 -8.567 1.00 95.56 98 VAL A CA 1
ATOM 783 C C . VAL A 1 98 ? 12.009 -12.085 -8.350 1.00 95.56 98 VAL A C 1
ATOM 785 O O . VAL A 1 98 ? 12.329 -10.964 -7.958 1.00 95.56 98 VAL A O 1
ATOM 788 N N . TYR A 1 99 ? 10.752 -12.415 -8.602 1.00 95.75 99 TYR A N 1
ATOM 789 C CA . TYR A 1 99 ? 9.659 -11.450 -8.577 1.00 95.75 99 TYR A CA 1
ATOM 790 C C . TYR A 1 99 ? 8.615 -11.759 -7.491 1.00 95.75 99 TYR A C 1
ATOM 792 O O . TYR A 1 99 ? 8.531 -12.895 -7.022 1.00 95.75 99 TYR A O 1
ATOM 800 N N . PRO A 1 100 ? 7.761 -10.785 -7.102 1.00 94.88 100 PRO A N 1
ATOM 801 C CA . PRO A 1 100 ? 6.768 -10.966 -6.033 1.00 94.88 100 PRO A CA 1
ATOM 802 C C . PRO A 1 100 ? 5.813 -12.159 -6.211 1.00 94.88 100 PRO A C 1
ATOM 804 O O . PRO A 1 100 ? 5.275 -12.673 -5.232 1.00 94.88 100 PRO A O 1
ATOM 807 N N . TRP A 1 101 ? 5.607 -12.622 -7.449 1.00 95.56 101 TRP A N 1
ATOM 808 C CA . TRP A 1 101 ? 4.763 -13.780 -7.757 1.00 95.56 101 TRP A CA 1
ATOM 809 C C . TRP A 1 101 ? 5.479 -15.136 -7.717 1.00 95.56 101 TRP A C 1
ATOM 811 O O . TRP A 1 101 ? 4.838 -16.163 -7.925 1.00 95.56 101 TRP A O 1
ATOM 821 N N . GLU A 1 102 ? 6.780 -15.168 -7.435 1.00 96.12 102 GLU A N 1
ATOM 822 C CA . GLU A 1 102 ? 7.612 -16.379 -7.421 1.00 96.12 102 GLU A CA 1
ATOM 823 C C . GLU A 1 102 ? 7.936 -16.806 -5.985 1.00 96.12 102 GLU A C 1
ATOM 825 O O . GLU A 1 102 ? 9.088 -17.019 -5.620 1.00 96.12 102 GLU A O 1
ATOM 830 N N . ARG A 1 103 ? 6.901 -16.914 -5.147 1.00 95.25 103 ARG A N 1
ATOM 831 C CA . ARG A 1 103 ? 7.022 -17.171 -3.698 1.00 95.25 103 ARG A CA 1
ATOM 832 C C . ARG A 1 103 ? 7.705 -18.492 -3.343 1.00 95.25 103 ARG A C 1
ATOM 834 O O . ARG A 1 103 ? 8.305 -18.594 -2.279 1.00 95.25 103 ARG A O 1
ATOM 841 N N . ASP A 1 104 ? 7.654 -19.468 -4.245 1.00 95.62 104 ASP A N 1
ATOM 842 C CA . ASP A 1 104 ? 8.321 -20.764 -4.089 1.00 95.62 104 ASP A CA 1
ATOM 843 C C . ASP A 1 104 ? 9.804 -20.735 -4.516 1.00 95.62 104 ASP A C 1
ATOM 845 O O . ASP A 1 104 ? 10.508 -21.740 -4.396 1.00 95.62 104 ASP A O 1
ATOM 849 N N . HIS A 1 105 ? 10.302 -19.608 -5.043 1.00 97.19 105 HIS A N 1
ATOM 850 C CA . HIS A 1 105 ? 11.694 -19.488 -5.463 1.00 97.19 105 HIS A CA 1
ATOM 851 C C . HIS A 1 105 ? 12.634 -19.475 -4.240 1.00 97.19 105 HIS A C 1
ATOM 853 O O . HIS A 1 105 ? 12.388 -18.714 -3.302 1.00 97.19 105 HIS A O 1
ATOM 859 N N . PRO A 1 106 ? 13.757 -20.226 -4.239 1.00 96.25 106 PRO A N 1
ATOM 860 C CA . PRO A 1 106 ? 14.637 -20.340 -3.068 1.00 96.25 106 PRO A CA 1
ATOM 861 C C . PRO A 1 106 ? 15.170 -19.007 -2.521 1.00 96.25 106 PRO A C 1
ATOM 863 O O . PRO A 1 106 ? 15.343 -18.858 -1.317 1.00 96.25 106 PRO A O 1
ATOM 866 N N . GLU A 1 107 ? 15.422 -18.031 -3.397 1.00 97.12 107 GLU A N 1
ATOM 867 C CA . GLU A 1 107 ? 15.913 -16.697 -3.010 1.00 97.12 107 GLU A CA 1
ATOM 868 C C . GLU A 1 107 ? 14.802 -15.707 -2.617 1.00 97.12 107 GLU A C 1
ATOM 870 O O . GLU A 1 107 ? 15.110 -14.601 -2.173 1.00 97.12 107 GLU A O 1
ATOM 875 N N . TYR A 1 108 ? 13.519 -16.064 -2.760 1.00 97.81 108 TYR A N 1
ATOM 876 C CA . TYR A 1 108 ? 12.404 -15.133 -2.552 1.00 97.81 108 TYR A CA 1
ATOM 877 C C . TYR A 1 108 ? 12.446 -14.474 -1.167 1.00 97.81 108 TYR A C 1
ATOM 879 O O . TYR A 1 108 ? 12.407 -13.247 -1.049 1.00 97.81 108 TYR A O 1
ATOM 887 N N . THR A 1 109 ? 12.590 -15.278 -0.110 1.00 97.50 109 THR A N 1
ATOM 888 C CA . THR A 1 109 ? 12.608 -14.775 1.271 1.00 97.50 109 THR A CA 1
ATOM 889 C C . THR A 1 109 ? 13.825 -13.904 1.555 1.00 97.50 109 THR A C 1
ATOM 891 O O . THR A 1 109 ? 13.726 -12.944 2.317 1.00 97.50 109 THR A O 1
ATOM 894 N N . ASP A 1 110 ? 14.967 -14.198 0.935 1.00 97.94 110 ASP A N 1
ATOM 895 C CA . ASP A 1 110 ? 16.185 -13.408 1.117 1.00 97.94 110 ASP A CA 1
ATOM 896 C C . ASP A 1 110 ? 16.049 -12.032 0.461 1.00 97.94 110 ASP A C 1
ATOM 898 O O . ASP A 1 110 ? 16.439 -11.021 1.053 1.00 97.94 110 ASP A O 1
ATOM 902 N N . VAL A 1 111 ? 15.426 -11.970 -0.721 1.00 98.00 111 VAL A N 1
ATOM 903 C CA . VAL A 1 111 ? 15.104 -10.701 -1.383 1.00 98.00 111 VAL A CA 1
ATOM 904 C C . VAL A 1 111 ? 14.114 -9.895 -0.548 1.00 98.00 111 VAL A C 1
ATOM 906 O O . VAL A 1 111 ? 14.395 -8.736 -0.240 1.00 98.00 111 VAL A O 1
ATOM 909 N N . LEU A 1 112 ? 13.010 -10.508 -0.114 1.00 98.12 112 LEU A N 1
ATOM 910 C CA . LEU A 1 112 ? 12.001 -9.868 0.732 1.00 98.12 112 LEU A CA 1
ATOM 911 C C . LEU A 1 112 ? 12.618 -9.262 2.003 1.00 98.12 112 LEU A C 1
ATOM 913 O O . LEU A 1 112 ? 12.424 -8.081 2.300 1.00 98.12 112 LEU A O 1
ATOM 917 N N . ARG A 1 113 ? 13.420 -10.047 2.730 1.00 98.25 113 ARG A N 1
ATOM 918 C CA . ARG A 1 113 ? 14.086 -9.598 3.961 1.00 98.25 113 ARG A CA 1
ATOM 919 C C . ARG A 1 113 ? 15.082 -8.474 3.697 1.00 98.25 113 ARG A C 1
ATOM 921 O O . ARG A 1 113 ? 15.187 -7.561 4.516 1.00 98.25 113 ARG A O 1
ATOM 928 N N . ALA A 1 114 ? 15.792 -8.508 2.569 1.00 98.31 114 ALA A N 1
ATOM 929 C CA . ALA A 1 114 ? 16.704 -7.439 2.175 1.00 98.31 114 ALA A CA 1
ATOM 930 C C . ALA A 1 114 ? 15.963 -6.132 1.841 1.00 98.31 114 ALA A C 1
ATOM 932 O O . ALA A 1 114 ? 16.453 -5.060 2.194 1.00 98.31 114 ALA A O 1
ATOM 933 N N . ILE A 1 115 ? 14.793 -6.204 1.196 1.00 97.62 115 ILE A N 1
ATOM 934 C CA . ILE A 1 115 ? 13.926 -5.036 0.958 1.00 97.62 115 ILE A CA 1
ATOM 935 C C . ILE A 1 115 ? 13.463 -4.456 2.296 1.00 97.62 115 ILE A C 1
ATOM 937 O O . ILE A 1 115 ? 13.654 -3.269 2.558 1.00 97.62 115 ILE A O 1
ATOM 941 N N . MET A 1 116 ? 12.912 -5.302 3.171 1.00 98.12 116 MET A N 1
ATOM 942 C CA . MET A 1 116 ? 12.404 -4.869 4.473 1.00 98.12 116 MET A CA 1
ATOM 943 C C . MET A 1 116 ? 13.499 -4.239 5.339 1.00 98.12 116 MET A C 1
ATOM 945 O O . MET A 1 116 ? 13.267 -3.234 6.009 1.00 98.12 116 MET A O 1
ATOM 949 N N . ASN A 1 117 ? 14.709 -4.799 5.307 1.00 97.94 117 ASN A N 1
ATOM 950 C CA . ASN A 1 117 ? 15.845 -4.252 6.036 1.00 97.94 117 ASN A CA 1
ATOM 951 C C . ASN A 1 117 ? 16.172 -2.813 5.613 1.00 97.94 117 ASN A C 1
ATOM 953 O O . ASN A 1 117 ? 16.384 -1.954 6.466 1.00 97.94 117 ASN A O 1
ATOM 957 N N . ASP A 1 118 ? 16.171 -2.538 4.311 1.00 95.50 118 ASP A N 1
ATOM 958 C CA . ASP A 1 118 ? 16.466 -1.201 3.796 1.00 95.50 118 ASP A CA 1
ATOM 959 C C . ASP A 1 118 ? 15.326 -0.212 4.098 1.00 95.50 118 ASP A C 1
ATOM 961 O O . ASP A 1 118 ? 15.588 0.952 4.414 1.00 95.50 118 ASP A O 1
ATOM 965 N N . ILE A 1 119 ? 14.069 -0.676 4.103 1.00 94.81 119 ILE A N 1
ATOM 966 C CA . ILE A 1 119 ? 12.919 0.110 4.582 1.00 94.81 119 ILE A CA 1
ATOM 967 C C . ILE A 1 119 ? 13.101 0.486 6.063 1.00 94.81 119 ILE A C 1
ATOM 969 O O . ILE A 1 119 ? 12.899 1.645 6.430 1.00 94.81 119 ILE A O 1
ATOM 973 N N . ILE A 1 120 ? 13.519 -0.454 6.917 1.00 96.00 120 ILE A N 1
ATOM 974 C CA . ILE A 1 120 ? 13.753 -0.210 8.353 1.00 96.00 120 ILE A CA 1
ATOM 975 C C . ILE A 1 120 ? 14.857 0.825 8.561 1.00 96.00 120 ILE A C 1
ATOM 977 O O . ILE A 1 120 ? 14.629 1.824 9.247 1.00 96.00 120 ILE A O 1
ATOM 981 N N . ILE A 1 121 ? 16.013 0.630 7.921 1.00 93.31 121 ILE A N 1
ATOM 982 C CA . ILE A 1 121 ? 17.154 1.553 8.012 1.00 93.31 121 ILE A CA 1
ATOM 983 C C . ILE A 1 121 ? 16.736 2.969 7.613 1.00 93.31 121 ILE A C 1
ATOM 985 O O . ILE A 1 121 ? 17.152 3.950 8.226 1.00 93.31 121 ILE A O 1
ATOM 989 N N . ARG A 1 122 ? 15.909 3.094 6.573 1.00 89.62 122 ARG A N 1
ATOM 990 C CA . ARG A 1 122 ? 15.526 4.397 6.034 1.00 89.62 122 ARG A CA 1
ATOM 991 C C . ARG A 1 122 ? 14.451 5.108 6.852 1.00 89.62 122 ARG A C 1
ATOM 993 O O . ARG A 1 122 ? 14.502 6.330 6.964 1.00 89.62 122 ARG A O 1
ATOM 1000 N N . HIS A 1 123 ? 13.471 4.375 7.383 1.00 91.94 123 HIS A N 1
ATOM 1001 C CA . HIS A 1 123 ? 12.243 4.981 7.921 1.00 91.94 123 HIS A CA 1
ATOM 1002 C C . HIS A 1 123 ? 12.049 4.795 9.426 1.00 91.94 123 HIS A C 1
ATOM 1004 O O . HIS A 1 123 ? 11.260 5.530 10.026 1.00 91.94 123 HIS A O 1
ATOM 1010 N N . ALA A 1 124 ? 12.737 3.831 10.040 1.00 93.62 124 ALA A N 1
ATOM 1011 C CA . ALA A 1 124 ? 12.546 3.456 11.439 1.00 93.62 124 ALA A CA 1
ATOM 1012 C C . ALA A 1 124 ? 13.779 3.680 12.324 1.00 93.62 124 ALA A C 1
ATOM 1014 O O . ALA A 1 124 ? 13.618 3.894 13.530 1.00 93.62 124 ALA A O 1
ATOM 1015 N N . GLU A 1 125 ? 14.988 3.618 11.775 1.00 92.31 125 GLU A N 1
ATOM 1016 C CA . GLU A 1 125 ? 16.219 3.885 12.524 1.00 92.31 125 GLU A CA 1
ATOM 1017 C C . GLU A 1 125 ? 16.447 5.390 12.759 1.00 92.31 125 GLU A C 1
ATOM 1019 O O . GLU A 1 125 ? 15.883 6.226 12.045 1.00 92.31 125 GLU A O 1
ATOM 1024 N N . PRO A 1 126 ? 17.261 5.766 13.769 1.00 90.19 126 PRO A N 1
ATOM 1025 C CA . PRO A 1 126 ? 17.699 7.145 13.937 1.00 90.19 126 PRO A CA 1
ATOM 1026 C C . PRO A 1 126 ? 18.345 7.667 12.648 1.00 90.19 126 PRO A C 1
ATOM 1028 O O . PRO A 1 126 ? 19.156 6.959 12.039 1.00 90.19 126 PRO A O 1
ATOM 1031 N N . PRO A 1 127 ? 18.032 8.900 12.224 1.00 83.31 127 PRO A N 1
ATOM 1032 C CA . PRO A 1 127 ? 18.582 9.415 10.988 1.00 83.31 127 PRO A CA 1
ATOM 1033 C C . PRO A 1 127 ? 20.100 9.582 11.091 1.00 83.31 127 PRO A C 1
ATOM 1035 O O . PRO A 1 127 ? 20.661 9.918 12.138 1.00 83.31 127 PRO A O 1
ATOM 1038 N N . ARG A 1 128 ? 20.785 9.398 9.961 1.00 80.62 128 ARG A N 1
ATOM 1039 C CA . ARG A 1 128 ? 22.199 9.775 9.833 1.00 80.62 128 ARG A CA 1
ATOM 1040 C C . ARG A 1 128 ? 22.340 11.294 9.970 1.00 80.62 128 ARG A C 1
ATOM 1042 O O . ARG A 1 128 ? 21.412 12.031 9.651 1.00 80.62 128 ARG A O 1
ATOM 1049 N N . SER A 1 129 ? 23.511 11.769 10.400 1.00 76.25 129 SER A N 1
ATOM 1050 C CA . SER A 1 129 ? 23.777 13.209 10.547 1.00 76.25 129 SER A CA 1
ATOM 1051 C C . SER A 1 129 ? 23.389 13.990 9.283 1.00 76.25 129 SER A C 1
ATOM 1053 O O . SER A 1 129 ? 23.839 13.658 8.186 1.00 76.25 129 SER A O 1
ATOM 1055 N N . GLY A 1 130 ? 22.532 15.003 9.442 1.00 70.31 130 GLY A N 1
ATOM 1056 C CA . GLY A 1 130 ? 22.025 15.836 8.346 1.00 70.31 130 GLY A CA 1
ATOM 1057 C C . GLY A 1 130 ? 20.855 15.246 7.549 1.00 70.31 130 GLY A C 1
ATOM 1058 O O . GLY A 1 130 ? 20.352 15.922 6.654 1.00 70.31 130 GLY A O 1
ATOM 1059 N N . MET A 1 131 ? 20.401 14.030 7.866 1.00 73.62 131 MET A N 1
ATOM 1060 C CA . MET A 1 131 ? 19.183 13.452 7.302 1.00 73.62 131 MET A CA 1
ATOM 1061 C C . MET A 1 131 ? 17.993 13.695 8.243 1.00 73.62 131 MET A C 1
ATOM 1063 O O . MET A 1 131 ? 18.160 13.699 9.462 1.00 73.62 131 MET A O 1
ATOM 1067 N N . PRO A 1 132 ? 16.791 13.913 7.699 1.00 76.62 132 PRO A N 1
ATOM 1068 C CA . PRO A 1 132 ? 15.581 14.068 8.499 1.00 76.62 132 PRO A CA 1
ATOM 1069 C C . PRO A 1 132 ? 15.044 12.719 9.010 1.00 76.62 132 PRO A C 1
ATOM 1071 O O . PRO A 1 132 ? 15.331 11.662 8.448 1.00 76.62 132 PRO A O 1
ATOM 1074 N N . GLU A 1 133 ? 14.270 12.771 10.093 1.00 86.81 133 GLU A N 1
ATOM 1075 C CA . GLU A 1 133 ? 13.698 11.609 10.782 1.00 86.81 133 GLU A CA 1
ATOM 1076 C C . GLU A 1 133 ? 12.576 10.943 9.968 1.00 86.81 133 GLU A C 1
ATOM 1078 O O . GLU A 1 133 ? 11.720 11.617 9.394 1.00 86.81 133 GLU A O 1
ATOM 1083 N N . GLY A 1 134 ? 12.556 9.608 9.940 1.00 89.06 134 GLY A N 1
ATOM 1084 C CA . GLY A 1 134 ? 11.514 8.837 9.259 1.00 89.06 134 GLY A CA 1
ATOM 1085 C C . GLY A 1 134 ? 10.205 8.737 10.052 1.00 89.06 134 GLY A C 1
ATOM 1086 O O . GLY A 1 134 ? 10.166 8.935 11.267 1.00 89.06 134 GLY A O 1
ATOM 1087 N N . PHE A 1 135 ? 9.115 8.372 9.371 1.00 91.94 135 PHE A N 1
ATOM 1088 C CA . PHE A 1 135 ? 7.792 8.227 9.992 1.00 91.94 135 PHE A CA 1
ATOM 1089 C C . PHE A 1 135 ? 7.789 7.239 11.161 1.00 91.94 135 PHE A C 1
ATOM 1091 O O . PHE A 1 135 ? 7.273 7.556 12.230 1.00 91.94 135 PHE A O 1
ATOM 1098 N N . PHE A 1 136 ? 8.359 6.042 10.980 1.00 94.44 136 PHE A N 1
ATOM 1099 C CA . PHE A 1 136 ? 8.359 5.022 12.028 1.00 94.44 136 PHE A CA 1
ATOM 1100 C C . PHE A 1 136 ? 9.235 5.443 13.208 1.00 94.44 136 PHE A C 1
ATOM 1102 O O . PHE A 1 136 ? 8.888 5.173 14.355 1.00 94.44 136 PHE A O 1
ATOM 1109 N N . TYR A 1 137 ? 10.330 6.165 12.962 1.00 94.44 137 TYR A N 1
ATOM 1110 C CA . TYR A 1 137 ? 11.105 6.781 14.037 1.00 94.44 137 TYR A CA 1
ATOM 1111 C C . TYR A 1 137 ? 10.248 7.766 14.853 1.00 94.44 137 TYR A C 1
ATOM 1113 O O . TYR A 1 137 ? 10.157 7.650 16.077 1.00 94.44 137 TYR A O 1
ATOM 1121 N N . LEU A 1 138 ? 9.549 8.680 14.176 1.00 94.19 138 LEU A N 1
ATOM 1122 C CA . LEU A 1 138 ? 8.682 9.677 14.809 1.00 94.19 138 LEU A CA 1
ATOM 1123 C C . LEU A 1 138 ? 7.470 9.056 15.519 1.00 94.19 138 LEU A C 1
ATOM 1125 O O . LEU A 1 138 ? 7.090 9.515 16.595 1.00 94.19 138 LEU A O 1
ATOM 1129 N N . LEU A 1 139 ? 6.902 7.975 14.982 1.00 94.31 139 LEU A N 1
ATOM 1130 C CA . LEU A 1 139 ? 5.845 7.193 15.626 1.00 94.31 139 LEU A CA 1
ATOM 1131 C C . LEU A 1 139 ? 6.315 6.618 16.968 1.00 94.31 139 LEU A C 1
ATOM 1133 O O . LEU A 1 139 ? 5.602 6.701 17.972 1.00 94.31 139 LEU A O 1
ATOM 1137 N N . LYS A 1 140 ? 7.535 6.070 17.006 1.00 93.06 140 LYS A N 1
ATOM 1138 C CA . LYS A 1 140 ? 8.153 5.563 18.238 1.00 93.06 140 LYS A CA 1
ATOM 1139 C C . LYS A 1 140 ? 8.410 6.692 19.233 1.00 93.06 140 LYS A C 1
ATOM 1141 O O . LYS A 1 140 ? 8.088 6.551 20.414 1.00 93.06 140 LYS A O 1
ATOM 1146 N N . ALA A 1 141 ? 8.907 7.830 18.750 1.00 92.44 141 ALA A N 1
ATOM 1147 C CA . ALA A 1 141 ? 9.132 9.020 19.564 1.00 92.44 141 ALA A CA 1
ATOM 1148 C C . ALA A 1 141 ? 7.825 9.611 20.121 1.00 92.44 141 ALA A C 1
ATOM 1150 O O . ALA A 1 141 ? 7.800 10.061 21.266 1.00 92.44 141 ALA A O 1
ATOM 1151 N N . LEU A 1 142 ? 6.717 9.571 19.368 1.00 92.94 142 LEU A N 1
ATOM 1152 C CA . LEU A 1 142 ? 5.411 10.061 19.820 1.00 92.94 142 LEU A CA 1
ATOM 1153 C C . LEU A 1 142 ? 4.963 9.358 21.106 1.00 92.94 142 LEU A C 1
ATOM 1155 O O . LEU A 1 142 ? 4.521 10.031 22.036 1.00 92.94 142 LEU A O 1
ATOM 1159 N N . ARG A 1 143 ? 5.119 8.030 21.193 1.00 88.00 143 ARG A N 1
ATOM 1160 C CA . ARG A 1 143 ? 4.762 7.264 22.400 1.00 88.00 143 ARG A CA 1
ATOM 1161 C C . ARG A 1 143 ? 5.553 7.731 23.624 1.00 88.00 143 ARG A C 1
ATOM 1163 O O . ARG A 1 143 ? 4.966 7.955 24.677 1.00 88.00 143 ARG A O 1
ATOM 1170 N N . ALA A 1 144 ? 6.860 7.947 23.474 1.00 85.88 144 ALA A N 1
ATOM 1171 C CA . ALA A 1 144 ? 7.699 8.483 24.546 1.00 85.88 144 ALA A CA 1
ATOM 1172 C C . ALA A 1 144 ? 7.306 9.926 24.918 1.00 85.88 144 ALA A C 1
ATOM 1174 O O . ALA A 1 144 ? 7.222 10.273 26.094 1.00 85.88 144 ALA A O 1
ATOM 1175 N N . ASN A 1 145 ? 6.992 10.755 23.920 1.00 87.06 145 ASN A N 1
ATOM 1176 C CA . ASN A 1 145 ? 6.605 12.155 24.100 1.00 87.06 145 ASN A CA 1
ATOM 1177 C C . ASN A 1 145 ? 5.251 12.342 24.797 1.00 87.06 145 ASN A C 1
ATOM 1179 O O . ASN A 1 145 ? 5.020 13.395 25.396 1.00 87.06 145 ASN A O 1
ATOM 1183 N N . LEU A 1 146 ? 4.359 11.356 24.698 1.00 88.81 146 LEU A N 1
ATOM 1184 C CA . LEU A 1 146 ? 3.064 11.342 25.375 1.00 88.81 146 LEU A CA 1
ATOM 1185 C C . LEU A 1 146 ? 3.141 10.728 26.784 1.00 88.81 146 LEU A C 1
ATOM 1187 O O . LEU A 1 146 ? 2.188 10.852 27.538 1.00 88.81 146 LEU A O 1
ATOM 1191 N N . ALA A 1 147 ? 4.268 10.141 27.202 1.00 72.88 147 ALA A N 1
ATOM 1192 C CA . ALA A 1 147 ? 4.378 9.474 28.505 1.00 72.88 147 ALA A CA 1
ATOM 1193 C C . ALA A 1 147 ? 4.188 10.412 29.718 1.00 72.88 147 ALA A C 1
ATOM 1195 O O . ALA A 1 147 ? 3.823 9.954 30.796 1.00 72.88 147 ALA A O 1
ATOM 1196 N N . ALA A 1 148 ? 4.402 11.724 29.553 1.00 68.06 148 ALA A N 1
ATOM 1197 C CA . ALA A 1 148 ? 4.217 12.715 30.619 1.00 68.06 148 ALA A CA 1
ATOM 1198 C C . ALA A 1 148 ? 2.739 12.958 31.002 1.00 68.06 148 ALA A C 1
ATOM 1200 O O . ALA A 1 148 ? 2.470 13.447 32.094 1.00 68.06 148 ALA A O 1
ATOM 1201 N N . HIS A 1 149 ? 1.794 12.629 30.116 1.00 71.88 149 HIS A N 1
ATOM 1202 C CA . HIS A 1 149 ? 0.351 12.623 30.373 1.00 71.88 149 HIS A CA 1
ATOM 1203 C C . HIS A 1 149 ? -0.161 11.306 29.798 1.00 71.88 149 HIS A C 1
ATOM 1205 O O . HIS A 1 149 ? -0.324 11.263 28.586 1.00 71.88 149 HIS A O 1
ATOM 1211 N N . PRO A 1 150 ? -0.312 10.229 30.586 1.00 82.25 150 PRO A N 1
ATOM 1212 C CA . PRO A 1 150 ? -0.310 8.861 30.070 1.00 82.25 150 PRO A CA 1
ATOM 1213 C C . PRO A 1 150 ? -1.472 8.593 29.100 1.00 82.25 150 PRO A C 1
ATOM 1215 O O . PRO A 1 150 ? -2.526 8.102 29.488 1.00 82.25 150 PRO A O 1
ATOM 1218 N N . VAL A 1 151 ? -1.253 8.903 27.820 1.00 93.62 151 VAL A N 1
ATOM 1219 C CA . VAL A 1 151 ? -2.145 8.574 26.711 1.00 93.62 151 VAL A CA 1
ATOM 1220 C C . VAL A 1 151 ? -1.839 7.145 26.303 1.00 93.62 151 VAL A C 1
ATOM 1222 O O . VAL A 1 151 ? -0.707 6.822 25.931 1.00 93.62 151 VAL A O 1
ATOM 1225 N N . LYS A 1 152 ? -2.844 6.278 26.339 1.00 93.31 152 LYS A N 1
ATOM 1226 C CA . LYS A 1 152 ? -2.746 4.926 25.792 1.00 93.31 152 LYS A CA 1
ATOM 1227 C C . LYS A 1 152 ? -2.737 5.025 24.274 1.00 93.31 152 LYS A C 1
ATOM 1229 O O . LYS A 1 152 ? -3.663 5.576 23.687 1.00 93.31 152 LYS A O 1
ATOM 1234 N N . VAL A 1 153 ? -1.685 4.516 23.636 1.00 94.00 153 VAL A N 1
ATOM 1235 C CA . VAL A 1 153 ? -1.520 4.589 22.178 1.00 94.00 153 VAL A CA 1
ATOM 1236 C C . VAL A 1 153 ? -1.669 3.203 21.569 1.00 94.00 153 VAL A C 1
ATOM 1238 O O . VAL A 1 153 ? -0.823 2.339 21.792 1.00 94.00 153 VAL A O 1
ATOM 1241 N N . GLN A 1 154 ? -2.698 3.013 20.747 1.00 94.62 154 GLN A N 1
ATOM 1242 C CA . GLN A 1 154 ? -2.834 1.851 19.877 1.00 94.62 154 GLN A CA 1
ATOM 1243 C C . GLN A 1 154 ? -2.412 2.233 18.462 1.00 94.62 154 GLN A C 1
ATOM 1245 O O . GLN A 1 154 ? -2.841 3.252 17.925 1.00 94.62 154 GLN A O 1
ATOM 1250 N N . THR A 1 155 ? -1.563 1.416 17.846 1.00 96.06 155 THR A N 1
ATOM 1251 C CA . THR A 1 155 ? -1.216 1.556 16.430 1.00 96.06 155 THR A CA 1
ATOM 1252 C C . THR A 1 155 ? -1.664 0.308 15.698 1.00 96.06 155 THR A C 1
ATOM 1254 O O . THR A 1 155 ? -1.285 -0.792 16.096 1.00 96.06 155 THR A O 1
ATOM 1257 N N . LEU A 1 156 ? -2.451 0.490 14.641 1.00 97.19 156 LEU A N 1
ATOM 1258 C CA . LEU A 1 156 ? -2.936 -0.575 13.775 1.00 97.19 156 LEU A CA 1
ATOM 1259 C C . LEU A 1 156 ? -2.519 -0.280 12.339 1.00 97.19 156 LEU A C 1
ATOM 1261 O O . LEU A 1 156 ? -2.602 0.858 11.878 1.00 97.19 156 LEU A O 1
ATOM 1265 N N . VAL A 1 157 ? -2.097 -1.320 11.632 1.00 97.81 157 VAL A N 1
ATOM 1266 C CA . VAL A 1 157 ? -1.786 -1.254 10.206 1.00 97.81 157 VAL A CA 1
ATOM 1267 C C . VAL A 1 157 ? -2.724 -2.203 9.489 1.00 97.81 157 VAL A C 1
ATOM 1269 O O . VAL A 1 157 ? -2.710 -3.397 9.773 1.00 97.81 157 VAL A O 1
ATOM 1272 N N . LEU A 1 158 ? -3.570 -1.667 8.615 1.00 98.25 158 LEU A N 1
ATOM 1273 C CA . LEU A 1 158 ? -4.429 -2.477 7.767 1.00 98.25 158 LEU A CA 1
ATOM 1274 C C . LEU A 1 158 ? -3.624 -3.035 6.592 1.00 98.25 158 LEU A C 1
ATOM 1276 O O . LEU A 1 158 ? -2.650 -2.423 6.167 1.00 98.25 158 LEU A O 1
ATOM 1280 N N . LEU A 1 159 ? -4.045 -4.176 6.058 1.00 97.81 159 LEU A N 1
ATOM 1281 C CA . LEU A 1 159 ? -3.441 -4.796 4.885 1.00 97.81 159 LEU A CA 1
ATOM 1282 C C . LEU A 1 159 ? -3.775 -4.005 3.609 1.00 97.81 159 LEU A C 1
ATOM 1284 O O . LEU A 1 159 ? -4.939 -3.962 3.197 1.00 97.81 159 LEU A O 1
ATOM 1288 N N . GLY A 1 160 ? -2.757 -3.442 2.959 1.00 95.94 160 GLY A N 1
ATOM 1289 C CA . GLY A 1 160 ? -2.814 -3.001 1.565 1.00 95.94 160 GLY A CA 1
ATOM 1290 C C . GLY A 1 160 ? -2.162 -3.991 0.597 1.00 95.94 160 GLY A C 1
ATOM 1291 O O . GLY A 1 160 ? -1.589 -5.007 1.006 1.00 95.94 160 GLY A O 1
ATOM 1292 N N . ASN A 1 161 ? -2.248 -3.701 -0.702 1.00 92.31 161 ASN A N 1
ATOM 1293 C CA . ASN A 1 161 ? -1.714 -4.580 -1.748 1.00 92.31 161 ASN A CA 1
ATOM 1294 C C . ASN A 1 161 ? -0.184 -4.654 -1.693 1.00 92.31 161 ASN A C 1
ATOM 1296 O O . ASN A 1 161 ? 0.400 -5.692 -1.993 1.00 92.31 161 ASN A O 1
ATOM 1300 N N . HIS A 1 162 ? 0.463 -3.561 -1.297 1.00 93.69 162 HIS A N 1
ATOM 1301 C CA . HIS A 1 162 ? 1.917 -3.452 -1.243 1.00 93.69 162 HIS A CA 1
ATOM 1302 C C . HIS A 1 162 ? 2.540 -4.039 0.034 1.00 93.69 162 HIS A C 1
ATOM 1304 O O . HIS A 1 162 ? 3.754 -4.260 0.071 1.00 93.69 162 HIS A O 1
ATOM 1310 N N . ASP A 1 163 ? 1.719 -4.330 1.049 1.00 96.12 163 ASP A N 1
ATOM 1311 C CA . ASP A 1 163 ? 2.169 -4.888 2.327 1.00 96.12 163 ASP A CA 1
ATOM 1312 C C . ASP A 1 163 ? 2.175 -6.431 2.325 1.00 96.12 163 ASP A C 1
ATOM 1314 O O . ASP A 1 163 ? 2.938 -7.049 3.062 1.00 96.12 163 ASP A O 1
ATOM 1318 N N . LYS A 1 164 ? 1.324 -7.072 1.510 1.00 95.62 164 LYS A N 1
ATOM 1319 C CA . LYS A 1 164 ? 0.935 -8.494 1.636 1.00 95.62 164 LYS A CA 1
ATOM 1320 C C . LYS A 1 164 ? 2.077 -9.511 1.664 1.00 95.62 164 LYS A C 1
ATOM 1322 O O . LYS A 1 164 ? 1.940 -10.546 2.312 1.00 95.62 164 LYS A O 1
ATOM 1327 N N . ASP A 1 165 ? 3.196 -9.231 1.003 1.00 96.00 165 ASP A N 1
ATOM 1328 C CA . ASP A 1 165 ? 4.329 -10.158 0.934 1.00 96.00 165 ASP A CA 1
ATOM 1329 C C . ASP A 1 165 ? 5.029 -10.344 2.287 1.00 96.00 165 ASP A C 1
ATOM 1331 O O . ASP A 1 165 ? 5.645 -11.381 2.516 1.00 96.00 165 ASP A O 1
ATOM 1335 N N . ILE A 1 166 ? 4.884 -9.416 3.242 1.00 97.00 166 ILE A N 1
ATOM 1336 C CA . ILE A 1 166 ? 5.429 -9.648 4.589 1.00 97.00 166 ILE A CA 1
ATOM 1337 C C . ILE A 1 166 ? 4.633 -10.708 5.355 1.00 97.00 166 ILE A C 1
ATOM 1339 O O . ILE A 1 166 ? 5.187 -11.339 6.249 1.00 97.00 166 ILE A O 1
ATOM 1343 N N . LEU A 1 167 ? 3.353 -10.929 5.021 1.00 95.75 167 LEU A N 1
ATOM 1344 C CA . LEU A 1 167 ? 2.478 -11.846 5.764 1.00 95.75 167 LEU A CA 1
ATOM 1345 C C . LEU A 1 167 ? 2.923 -13.309 5.667 1.00 95.75 167 LEU A C 1
ATOM 1347 O O . LEU A 1 167 ? 2.608 -14.107 6.552 1.00 95.75 167 LEU A O 1
ATOM 1351 N N . ILE A 1 168 ? 3.633 -13.655 4.593 1.00 92.12 168 ILE A N 1
ATOM 1352 C CA . ILE A 1 168 ? 4.062 -15.026 4.303 1.00 92.12 168 ILE A CA 1
ATOM 1353 C C . ILE A 1 168 ? 5.458 -15.355 4.852 1.00 92.12 168 ILE A C 1
ATOM 1355 O O . ILE A 1 168 ? 5.830 -16.525 4.881 1.00 92.12 168 ILE A O 1
ATOM 1359 N N . ASP A 1 169 ? 6.218 -14.360 5.325 1.00 95.50 169 ASP A N 1
ATOM 1360 C CA . ASP A 1 169 ? 7.519 -14.559 5.973 1.00 95.50 169 ASP A CA 1
ATOM 1361 C C . ASP A 1 169 ? 7.473 -14.066 7.424 1.00 95.50 169 ASP A C 1
ATOM 1363 O O . ASP A 1 169 ? 7.590 -12.874 7.714 1.00 95.50 169 ASP A O 1
ATOM 1367 N N . VAL A 1 170 ? 7.331 -15.014 8.356 1.00 95.00 170 VAL A N 1
ATOM 1368 C CA . VAL A 1 170 ? 7.229 -14.747 9.802 1.00 95.00 170 VAL A CA 1
ATOM 1369 C C . VAL A 1 170 ? 8.349 -13.829 10.323 1.00 95.00 170 VAL A C 1
ATOM 1371 O O . VAL A 1 170 ? 8.027 -12.883 11.051 1.00 95.00 170 VAL A O 1
ATOM 1374 N N . PRO A 1 171 ? 9.639 -14.023 9.967 1.00 96.06 171 PRO A N 1
ATOM 1375 C CA . PRO A 1 171 ? 10.701 -13.102 10.371 1.00 96.06 171 PRO A CA 1
ATOM 1376 C C . PRO A 1 171 ? 10.499 -11.669 9.867 1.00 96.06 171 PRO A C 1
ATOM 1378 O O . PRO A 1 171 ? 10.684 -10.726 10.635 1.00 96.06 171 PRO A O 1
ATOM 1381 N N . THR A 1 172 ? 10.079 -11.484 8.613 1.00 97.38 172 THR A N 1
ATOM 1382 C CA . THR A 1 172 ? 9.820 -10.155 8.040 1.00 97.38 172 THR A CA 1
ATOM 1383 C C . THR A 1 172 ? 8.655 -9.454 8.741 1.00 97.38 172 THR A C 1
ATOM 1385 O O . THR A 1 172 ? 8.814 -8.313 9.179 1.00 97.38 172 THR A O 1
ATOM 1388 N N . LEU A 1 173 ? 7.516 -10.131 8.936 1.00 97.75 173 LEU A N 1
ATOM 1389 C CA . LEU A 1 173 ? 6.377 -9.559 9.669 1.00 97.75 173 LEU A CA 1
ATOM 1390 C C . LEU A 1 173 ? 6.733 -9.244 11.131 1.00 97.75 173 LEU A C 1
ATOM 1392 O O . LEU A 1 173 ? 6.351 -8.200 11.656 1.00 97.75 173 LEU A O 1
ATOM 1396 N N . THR A 1 174 ? 7.522 -10.105 11.778 1.00 96.75 174 THR A N 1
ATOM 1397 C CA . THR A 1 174 ? 8.023 -9.869 13.142 1.00 96.75 174 THR A CA 1
ATOM 1398 C C . THR A 1 174 ? 8.848 -8.587 13.214 1.00 96.75 174 THR A C 1
ATOM 1400 O O . THR A 1 174 ? 8.607 -7.753 14.090 1.00 96.75 174 THR A O 1
ATOM 1403 N N . ARG A 1 175 ? 9.773 -8.388 12.265 1.00 97.38 175 ARG A N 1
ATOM 1404 C CA . ARG A 1 175 ? 10.563 -7.154 12.171 1.00 97.38 175 ARG A CA 1
ATOM 1405 C C . ARG A 1 175 ? 9.700 -5.935 11.877 1.00 97.38 175 ARG A C 1
ATOM 1407 O O . ARG A 1 175 ? 9.956 -4.882 12.444 1.00 97.38 175 ARG A O 1
ATOM 1414 N N . PHE A 1 176 ? 8.654 -6.053 11.062 1.00 98.00 176 PHE A N 1
ATOM 1415 C CA . PHE A 1 176 ? 7.725 -4.942 10.851 1.00 98.00 176 PHE A CA 1
ATOM 1416 C C . PHE A 1 176 ? 7.063 -4.495 12.166 1.00 98.00 176 PHE A C 1
ATOM 1418 O O . PHE A 1 176 ? 7.117 -3.316 12.521 1.00 98.00 176 PHE A O 1
ATOM 1425 N N . TYR A 1 177 ? 6.522 -5.429 12.952 1.00 97.56 177 TYR A N 1
ATOM 1426 C CA . TYR A 1 177 ? 5.953 -5.110 14.265 1.00 97.56 177 TYR A CA 1
ATOM 1427 C C . TYR A 1 177 ? 6.987 -4.509 15.232 1.00 97.56 177 TYR A C 1
ATOM 1429 O O . TYR A 1 177 ? 6.733 -3.483 15.867 1.00 97.56 177 TYR A O 1
ATOM 1437 N N . GLN A 1 178 ? 8.165 -5.121 15.338 1.00 96.00 178 GLN A N 1
ATOM 1438 C CA . GLN A 1 178 ? 9.184 -4.729 16.314 1.00 96.00 178 GLN A CA 1
ATOM 1439 C C . GLN A 1 178 ? 9.917 -3.445 15.914 1.00 96.00 178 GLN A C 1
ATOM 1441 O O . GLN A 1 178 ? 9.933 -2.475 16.673 1.00 96.00 178 GLN A O 1
ATOM 1446 N N . ASP A 1 179 ? 10.483 -3.413 14.712 1.00 96.75 179 ASP A N 1
ATOM 1447 C CA . ASP A 1 179 ? 11.412 -2.371 14.284 1.00 96.75 179 ASP A CA 1
ATOM 1448 C C . ASP A 1 179 ? 10.662 -1.123 13.787 1.00 96.75 179 ASP A C 1
ATOM 1450 O O . ASP A 1 179 ? 11.074 0.005 14.092 1.00 96.75 179 ASP A O 1
ATOM 1454 N N . CYS A 1 180 ? 9.537 -1.299 13.076 1.00 96.38 180 CYS A N 1
ATOM 1455 C CA . CYS A 1 180 ? 8.736 -0.189 12.545 1.00 96.38 180 CYS A CA 1
ATOM 1456 C C . CYS A 1 180 ? 7.690 0.316 13.551 1.00 96.38 180 CYS A C 1
ATOM 1458 O O . CYS A 1 180 ? 7.610 1.519 13.798 1.00 96.38 180 CYS A O 1
ATOM 1460 N N . LEU A 1 181 ? 6.899 -0.578 14.154 1.00 95.44 181 LEU A N 1
ATOM 1461 C CA . LEU A 1 181 ? 5.767 -0.182 15.010 1.00 95.44 181 LEU A CA 1
ATOM 1462 C C . LEU A 1 181 ? 6.108 -0.106 16.507 1.00 95.44 181 LEU A C 1
ATOM 1464 O O . LEU A 1 181 ? 5.299 0.403 17.291 1.00 95.44 181 LEU A O 1
ATOM 1468 N N . ASN A 1 182 ? 7.287 -0.595 16.917 1.00 94.12 182 ASN A N 1
ATOM 1469 C CA . ASN A 1 182 ? 7.674 -0.758 18.324 1.00 94.12 182 ASN A CA 1
ATOM 1470 C C . ASN A 1 182 ? 6.607 -1.516 19.126 1.00 94.12 182 ASN A C 1
ATOM 1472 O O . ASN A 1 182 ? 6.143 -1.076 20.180 1.00 94.12 182 ASN A O 1
ATOM 1476 N N . GLN A 1 183 ? 6.155 -2.630 18.558 1.00 93.38 183 GLN A N 1
ATOM 1477 C CA . GLN A 1 183 ? 5.195 -3.557 19.140 1.00 93.38 183 GLN A CA 1
ATOM 1478 C C . GLN A 1 183 ? 5.848 -4.942 19.180 1.00 93.38 183 GLN A C 1
ATOM 1480 O O . GLN A 1 183 ? 5.843 -5.654 18.179 1.00 93.38 183 GLN A O 1
ATOM 1485 N N . PRO A 1 184 ? 6.458 -5.344 20.308 1.00 92.75 184 PRO A N 1
ATOM 1486 C CA . PRO A 1 184 ? 6.963 -6.701 20.456 1.00 92.75 184 PRO A CA 1
ATOM 1487 C C . PRO A 1 184 ? 5.841 -7.705 20.198 1.00 92.75 184 PRO A C 1
ATOM 1489 O O . PRO A 1 184 ? 4.783 -7.607 20.812 1.00 92.75 184 PRO A O 1
ATOM 1492 N N . VAL A 1 185 ? 6.074 -8.683 19.319 1.00 93.12 185 VAL A N 1
ATOM 1493 C CA . VAL A 1 185 ? 5.066 -9.701 18.972 1.00 93.12 185 VAL A CA 1
ATOM 1494 C C . VAL A 1 185 ? 4.544 -10.413 20.223 1.00 93.12 185 VAL A C 1
ATOM 1496 O O . VAL A 1 185 ? 3.338 -10.578 20.380 1.00 93.12 185 VAL A O 1
ATOM 1499 N N . THR A 1 186 ? 5.425 -10.750 21.165 1.00 91.31 186 THR A N 1
ATOM 1500 C CA . THR A 1 186 ? 5.062 -11.359 22.456 1.00 91.31 186 THR A CA 1
ATOM 1501 C C . THR A 1 186 ? 4.219 -10.456 23.359 1.00 91.31 186 THR A C 1
ATOM 1503 O O . THR A 1 186 ? 3.588 -10.954 24.281 1.00 91.31 186 THR A O 1
ATOM 1506 N N . GLY A 1 187 ? 4.208 -9.145 23.108 1.00 90.12 187 GLY A N 1
ATOM 1507 C CA . GLY A 1 187 ? 3.402 -8.157 23.824 1.00 90.12 187 GLY A CA 1
ATOM 1508 C C . GLY A 1 187 ? 2.091 -7.784 23.125 1.00 90.12 187 GLY A C 1
ATOM 1509 O O . GLY A 1 187 ? 1.364 -6.945 23.651 1.00 90.12 187 GLY A O 1
ATOM 1510 N N . LEU A 1 188 ? 1.783 -8.361 21.956 1.00 93.44 188 LEU A N 1
ATOM 1511 C CA . LEU A 1 188 ? 0.471 -8.205 21.319 1.00 93.44 188 LEU A CA 1
ATOM 1512 C C . LEU A 1 188 ? -0.587 -8.961 22.130 1.00 93.44 188 LEU A C 1
ATOM 1514 O O . LEU A 1 188 ? -0.379 -10.132 22.456 1.00 93.44 188 LEU A O 1
ATOM 1518 N N . SER A 1 189 ? -1.708 -8.298 22.417 1.00 93.50 189 SER A N 1
ATOM 1519 C CA . SER A 1 189 ? -2.776 -8.822 23.271 1.00 93.50 189 SER A CA 1
ATOM 1520 C C . SER A 1 189 ? -3.461 -10.062 22.695 1.00 93.50 189 SER A C 1
ATOM 1522 O O . SER A 1 189 ? -3.517 -10.272 21.477 1.00 93.50 189 SER A O 1
ATOM 1524 N N . ASP A 1 190 ? -4.039 -10.867 23.587 1.00 93.88 190 ASP A N 1
ATOM 1525 C CA . ASP A 1 190 ? -4.863 -12.012 23.202 1.00 93.88 190 ASP A CA 1
ATOM 1526 C C . ASP A 1 190 ? -6.086 -11.571 22.389 1.00 93.88 190 ASP A C 1
ATOM 1528 O O . ASP A 1 190 ? -6.440 -12.239 21.420 1.00 93.88 190 ASP A O 1
ATOM 1532 N N . ASP A 1 191 ? -6.690 -10.424 22.713 1.00 95.12 191 ASP A N 1
ATOM 1533 C CA . ASP A 1 191 ? -7.847 -9.894 21.985 1.00 95.12 191 ASP A CA 1
ATOM 1534 C C . ASP A 1 191 ? -7.498 -9.558 20.532 1.00 95.12 191 ASP A C 1
ATOM 1536 O O . ASP A 1 191 ? -8.226 -9.948 19.615 1.00 95.12 191 ASP A O 1
ATOM 1540 N N . TYR A 1 192 ? -6.349 -8.916 20.292 1.00 96.06 192 TYR A N 1
ATOM 1541 C CA . TYR A 1 192 ? -5.862 -8.658 18.938 1.00 96.06 192 TYR A CA 1
ATOM 1542 C C . TYR A 1 192 ? -5.600 -9.963 18.178 1.00 96.06 192 TYR A C 1
ATOM 1544 O O . TYR A 1 192 ? -6.061 -10.134 17.048 1.00 96.06 192 TYR A O 1
ATOM 1552 N N . ARG A 1 193 ? -4.926 -10.932 18.808 1.00 96.00 193 ARG A N 1
ATOM 1553 C CA . ARG A 1 193 ? -4.645 -12.251 18.211 1.00 96.00 193 ARG A CA 1
ATOM 1554 C C . ARG A 1 193 ? -5.925 -12.988 17.826 1.00 96.00 193 ARG A C 1
ATOM 1556 O O . ARG A 1 193 ? -6.038 -13.488 16.704 1.00 96.00 193 ARG A O 1
ATOM 1563 N N . GLN A 1 194 ? -6.901 -13.011 18.731 1.00 96.31 194 GLN A N 1
ATOM 1564 C CA . GLN A 1 194 ? -8.202 -13.629 18.503 1.00 96.31 194 GLN A CA 1
ATOM 1565 C C . GLN A 1 194 ? -8.991 -12.911 17.413 1.00 96.31 194 GLN A C 1
ATOM 1567 O O . GLN A 1 194 ? -9.624 -13.574 16.591 1.00 96.31 194 GLN A O 1
ATOM 1572 N N . TRP A 1 195 ? -8.950 -11.578 17.380 1.00 96.62 195 TRP A N 1
ATOM 1573 C CA . TRP A 1 195 ? -9.617 -10.775 16.361 1.00 96.62 195 TRP A CA 1
ATOM 1574 C C . TRP A 1 195 ? -9.103 -11.105 14.957 1.00 96.62 195 TRP A C 1
ATOM 1576 O O . TRP A 1 195 ? -9.898 -11.436 14.075 1.00 96.62 195 TRP A O 1
ATOM 1586 N N . ILE A 1 196 ? -7.781 -11.117 14.763 1.00 97.38 196 ILE A N 1
ATOM 1587 C CA . ILE A 1 196 ? -7.168 -11.457 13.472 1.00 97.38 196 ILE A CA 1
ATOM 1588 C C . ILE A 1 196 ? -7.414 -12.928 13.106 1.00 97.38 196 ILE A C 1
ATOM 1590 O O . ILE A 1 196 ? -7.768 -13.227 11.964 1.00 97.38 196 ILE A O 1
ATOM 1594 N N . GLY A 1 197 ? -7.287 -13.852 14.065 1.00 96.44 197 GLY A N 1
ATOM 1595 C CA . GLY A 1 197 ? -7.551 -15.275 13.836 1.00 96.44 197 GLY A CA 1
ATOM 1596 C C . GLY A 1 197 ? -8.996 -15.540 13.399 1.00 96.44 197 GLY A C 1
ATOM 1597 O O . GLY A 1 197 ? -9.245 -16.268 12.432 1.00 96.44 197 GLY A O 1
ATOM 1598 N N . ARG A 1 198 ? -9.966 -14.889 14.057 1.00 96.38 198 ARG A N 1
ATOM 1599 C CA . ARG A 1 198 ? -11.375 -14.918 13.646 1.00 96.38 198 ARG A CA 1
ATOM 1600 C C . ARG A 1 198 ? -11.556 -14.313 12.265 1.00 96.38 198 ARG A C 1
ATOM 1602 O O . ARG A 1 198 ? -12.237 -14.931 11.462 1.00 96.38 198 ARG A O 1
ATOM 1609 N N . MET A 1 199 ? -10.950 -13.160 11.978 1.00 96.44 199 MET A N 1
ATOM 1610 C CA . MET A 1 199 ? -11.093 -12.462 10.699 1.00 96.44 199 MET A CA 1
ATOM 1611 C C . MET A 1 199 ? -10.649 -13.330 9.518 1.00 96.44 199 MET A C 1
ATOM 1613 O O . MET A 1 199 ? -11.447 -13.560 8.613 1.00 96.44 199 MET A O 1
ATOM 1617 N N . TYR A 1 200 ? -9.421 -13.846 9.543 1.00 96.69 200 TYR A N 1
ATOM 1618 C CA . TYR A 1 200 ? -8.835 -14.547 8.397 1.00 96.69 200 TYR A CA 1
ATOM 1619 C C . TYR A 1 200 ? -9.198 -16.030 8.320 1.00 96.69 200 TYR A C 1
ATOM 1621 O O . TYR A 1 200 ? -9.372 -16.556 7.223 1.00 96.69 200 TYR A O 1
ATOM 1629 N N . PHE A 1 201 ? -9.336 -16.699 9.469 1.00 95.00 201 PHE A N 1
ATOM 1630 C CA . PHE A 1 201 ? -9.410 -18.164 9.538 1.00 95.00 201 PHE A CA 1
ATOM 1631 C C . PHE A 1 201 ? -10.674 -18.685 10.229 1.00 95.00 201 PHE A C 1
ATOM 1633 O O . PHE A 1 201 ? -10.825 -19.895 10.395 1.00 95.00 201 PHE A O 1
ATOM 1640 N N . GLY A 1 202 ? -11.565 -17.798 10.689 1.00 95.00 202 GLY A N 1
ATOM 1641 C CA . GLY A 1 202 ? -12.746 -18.182 11.469 1.00 95.00 202 GLY A CA 1
ATOM 1642 C C . GLY A 1 202 ? -12.405 -18.782 12.839 1.00 95.00 202 GLY A C 1
ATOM 1643 O O . GLY A 1 202 ? -13.254 -19.413 13.466 1.00 95.00 202 GLY A O 1
ATOM 1644 N N . ARG A 1 203 ? -11.163 -18.604 13.314 1.00 94.31 203 ARG A N 1
ATOM 1645 C CA . ARG A 1 203 ? -10.597 -19.302 14.474 1.00 94.31 203 ARG A CA 1
ATOM 1646 C C . ARG A 1 203 ? -9.853 -18.358 15.408 1.00 94.31 203 ARG A C 1
ATOM 1648 O O . ARG A 1 203 ? -8.784 -17.861 15.075 1.00 94.31 203 ARG A O 1
ATOM 1655 N N . ALA A 1 204 ? -10.388 -18.151 16.608 1.00 94.62 204 ALA A N 1
ATOM 1656 C CA . ALA A 1 204 ? -9.786 -17.267 17.609 1.00 94.62 204 ALA A CA 1
ATOM 1657 C C . ALA A 1 204 ? -8.408 -17.751 18.108 1.00 94.62 204 ALA A C 1
ATOM 1659 O O . ALA A 1 204 ? -7.578 -16.949 18.514 1.00 94.62 204 ALA A O 1
ATOM 1660 N N . ASP A 1 205 ? -8.151 -19.055 18.055 1.00 94.06 205 ASP A N 1
ATOM 1661 C CA . ASP A 1 205 ? -6.929 -19.691 18.548 1.00 94.06 205 ASP A CA 1
ATOM 1662 C C . ASP A 1 205 ? -5.788 -19.725 17.513 1.00 94.06 205 ASP A C 1
ATOM 1664 O O . ASP A 1 205 ? -4.678 -20.140 17.839 1.00 94.06 205 ASP A O 1
ATOM 1668 N N . TYR A 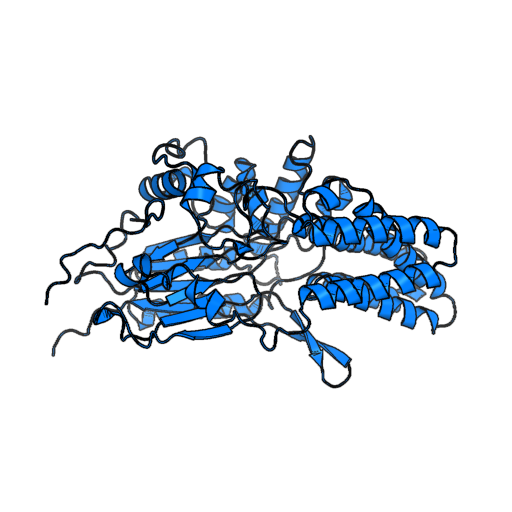1 206 ? -6.026 -19.284 16.270 1.00 94.25 206 TYR A N 1
ATOM 1669 C CA . TYR A 1 206 ? -5.066 -19.451 15.171 1.00 94.25 206 TYR A CA 1
ATOM 1670 C C . TYR A 1 206 ? -3.698 -18.806 15.454 1.00 94.25 206 TYR A C 1
ATOM 1672 O O . TYR A 1 206 ? -2.664 -19.391 15.151 1.00 94.25 206 TYR A O 1
ATOM 1680 N N . PHE A 1 207 ? -3.688 -17.621 16.073 1.00 93.69 207 PHE A N 1
ATOM 1681 C CA . PHE A 1 207 ? -2.470 -16.888 16.446 1.00 93.69 207 PHE A CA 1
ATOM 1682 C C . PHE A 1 207 ? -2.181 -16.935 17.955 1.00 93.69 207 PHE A C 1
ATOM 1684 O O . PHE A 1 207 ? -1.535 -16.028 18.482 1.00 93.69 207 PHE A O 1
ATOM 1691 N N . GLN A 1 208 ? -2.684 -17.942 18.677 1.00 87.31 208 GLN A N 1
ATOM 1692 C CA . GLN A 1 208 ? -2.562 -17.995 20.139 1.00 87.31 208 GLN A CA 1
ATOM 1693 C C . GLN A 1 208 ? -1.112 -18.186 20.614 1.00 87.31 208 GLN A C 1
ATOM 1695 O O . GLN A 1 208 ? -0.743 -17.668 21.667 1.00 87.31 208 GLN A O 1
ATOM 1700 N N . ASP A 1 209 ? -0.265 -18.879 19.844 1.00 82.69 209 ASP A N 1
ATOM 1701 C CA . ASP A 1 209 ? 1.150 -19.028 20.194 1.00 82.69 209 ASP A CA 1
ATOM 1702 C C . ASP A 1 209 ? 1.940 -17.742 19.897 1.00 82.69 209 ASP A C 1
ATOM 1704 O O . ASP A 1 209 ? 2.460 -17.511 18.798 1.00 82.69 209 ASP A O 1
ATOM 1708 N N . ALA A 1 210 ? 2.057 -16.903 20.926 1.00 68.38 210 ALA A N 1
ATOM 1709 C CA . ALA A 1 210 ? 2.783 -15.644 20.866 1.00 68.38 210 ALA A CA 1
ATOM 1710 C C . ALA A 1 210 ? 4.298 -15.790 20.656 1.00 68.38 210 ALA A C 1
ATOM 1712 O O . ALA A 1 210 ? 4.950 -14.806 20.297 1.00 68.38 210 ALA A O 1
ATOM 1713 N N . SER A 1 211 ? 4.856 -16.988 20.859 1.00 68.56 211 SER A N 1
ATOM 1714 C CA . SER A 1 211 ? 6.283 -17.264 20.683 1.00 68.56 211 SER A CA 1
ATOM 1715 C C . SER A 1 211 ? 6.657 -17.663 19.253 1.00 68.56 211 SER A C 1
ATOM 1717 O O . SER A 1 211 ? 7.835 -17.597 18.905 1.00 68.56 211 SER A O 1
ATOM 1719 N N . GLN A 1 212 ? 5.677 -18.034 18.418 1.00 68.81 212 GLN A N 1
ATOM 1720 C CA . GLN A 1 212 ? 5.941 -18.608 17.094 1.00 68.81 212 GLN A CA 1
ATOM 1721 C C . GLN A 1 212 ? 5.339 -17.835 15.923 1.00 68.81 212 GLN A C 1
ATOM 1723 O O . GLN A 1 212 ? 5.918 -17.865 14.837 1.00 68.81 212 GLN A O 1
ATOM 1728 N N . THR A 1 213 ? 4.195 -17.156 16.081 1.00 86.88 213 THR A N 1
ATOM 1729 C CA . THR A 1 213 ? 3.520 -16.547 14.921 1.00 86.88 213 THR A CA 1
ATOM 1730 C C . THR A 1 213 ? 2.949 -15.157 15.228 1.00 86.88 213 THR A C 1
ATOM 1732 O O . THR A 1 213 ? 2.057 -15.019 16.077 1.00 86.88 213 THR A O 1
ATOM 1735 N N . PRO A 1 214 ? 3.438 -14.095 14.554 1.00 94.25 214 PRO A N 1
ATOM 1736 C CA . PRO A 1 214 ? 2.796 -12.789 14.601 1.00 94.25 214 PRO A CA 1
ATOM 1737 C C . PRO A 1 214 ? 1.433 -12.843 13.888 1.00 94.25 214 PRO A C 1
ATOM 1739 O O . PRO A 1 214 ? 1.342 -13.442 12.813 1.00 94.25 214 PRO A O 1
ATOM 1742 N N . PRO A 1 215 ? 0.378 -12.219 14.443 1.00 96.31 215 PRO A N 1
ATOM 1743 C CA . PRO A 1 215 ? -0.885 -12.045 13.734 1.00 96.31 215 PRO A CA 1
ATOM 1744 C C . PRO A 1 215 ? -0.680 -11.315 12.411 1.00 96.31 215 PRO A C 1
ATOM 1746 O O . PRO A 1 215 ? 0.156 -10.420 12.316 1.00 96.31 215 PRO A O 1
ATOM 1749 N N . TRP A 1 216 ? -1.455 -11.676 11.394 1.00 97.62 216 TRP A N 1
ATOM 1750 C CA . TRP A 1 216 ? -1.498 -10.917 10.147 1.00 97.62 216 TRP A CA 1
ATOM 1751 C C . TRP A 1 216 ? -2.073 -9.511 10.340 1.00 97.62 216 TRP A C 1
ATOM 1753 O O . TRP A 1 216 ? -2.832 -9.244 11.273 1.00 97.62 216 TRP A O 1
ATOM 1763 N N . LEU A 1 217 ? -1.744 -8.617 9.405 1.00 98.12 217 LEU A N 1
ATOM 1764 C CA . LEU A 1 217 ? -2.311 -7.274 9.378 1.00 98.12 217 LEU A CA 1
ATOM 1765 C C . LEU A 1 217 ? -3.836 -7.347 9.161 1.00 98.12 217 LEU A C 1
ATOM 1767 O O . LEU A 1 217 ? -4.276 -8.053 8.251 1.00 98.12 217 LEU A O 1
ATOM 1771 N N . PRO A 1 218 ? -4.667 -6.649 9.953 1.00 97.62 218 PRO A N 1
ATOM 1772 C CA . PRO A 1 218 ? -6.119 -6.636 9.768 1.00 97.62 218 PRO A CA 1
ATOM 1773 C C . PRO A 1 218 ? -6.535 -6.127 8.388 1.00 97.62 218 PRO A C 1
ATOM 1775 O O . PRO A 1 218 ? -5.946 -5.199 7.852 1.00 97.62 218 PRO A O 1
ATOM 1778 N N . PHE A 1 219 ? -7.602 -6.680 7.818 1.00 97.62 219 PHE A N 1
ATOM 1779 C CA . PHE A 1 219 ? -8.129 -6.204 6.534 1.00 97.62 219 PHE A CA 1
ATOM 1780 C C . PHE A 1 219 ? -8.989 -4.936 6.668 1.00 97.62 219 PHE A C 1
ATOM 1782 O O . PHE A 1 219 ? -9.083 -4.113 5.757 1.00 97.62 219 PHE A O 1
ATOM 1789 N N . TYR A 1 220 ? -9.631 -4.779 7.821 1.00 97.31 220 TYR A N 1
ATOM 1790 C CA . TYR A 1 220 ? -10.474 -3.643 8.165 1.00 97.31 220 TYR A CA 1
ATOM 1791 C C . TYR A 1 220 ? -10.388 -3.362 9.658 1.00 97.31 220 TYR A C 1
ATOM 1793 O O . TYR A 1 220 ? -9.966 -4.213 10.439 1.00 97.31 220 TYR A O 1
ATOM 1801 N N . TRP A 1 221 ? -10.835 -2.180 10.061 1.00 97.31 221 TRP A N 1
ATOM 1802 C CA . TRP A 1 221 ? -11.032 -1.828 11.460 1.00 97.31 221 TRP A CA 1
ATOM 1803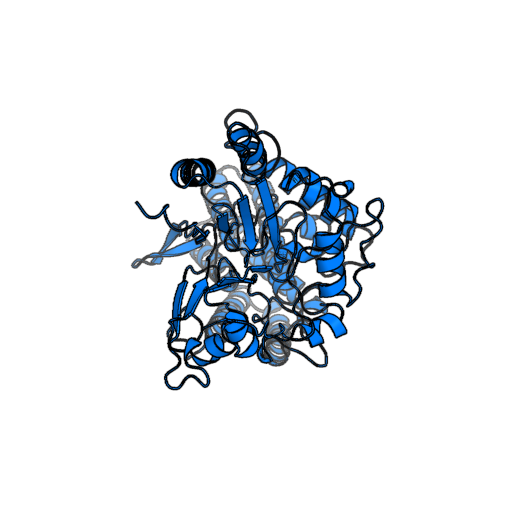 C C . TRP A 1 221 ? -12.299 -0.993 11.608 1.00 97.31 221 TRP A C 1
ATOM 1805 O O . TRP A 1 221 ? -12.647 -0.219 10.718 1.00 97.31 221 TRP A O 1
ATOM 1815 N N . GLY A 1 222 ? -12.998 -1.146 12.727 1.00 95.69 222 GLY A N 1
ATOM 1816 C CA . GLY A 1 222 ? -14.181 -0.356 13.026 1.00 95.69 222 GLY A CA 1
ATOM 1817 C C . GLY A 1 222 ? -14.299 -0.077 14.514 1.00 95.69 222 GLY A C 1
ATOM 1818 O O . GLY A 1 222 ? -13.980 -0.934 15.333 1.00 95.69 222 GLY A O 1
ATOM 1819 N N . ASP A 1 223 ? -14.797 1.111 14.840 1.00 95.38 223 ASP A N 1
ATOM 1820 C CA . ASP A 1 223 ? -15.113 1.535 16.201 1.00 95.38 223 ASP A CA 1
ATOM 1821 C C . ASP A 1 223 ? -16.440 2.300 16.218 1.00 95.38 223 ASP A C 1
ATOM 1823 O O . ASP A 1 223 ? -16.638 3.280 15.488 1.00 95.38 223 ASP A O 1
ATOM 1827 N N . GLN A 1 224 ? -17.377 1.823 17.035 1.00 91.44 224 GLN A N 1
ATOM 1828 C CA . GLN A 1 224 ? -18.737 2.361 17.094 1.00 91.44 224 GLN A CA 1
ATOM 1829 C C . GLN A 1 224 ? -18.812 3.714 17.818 1.00 91.44 224 GLN A C 1
ATOM 1831 O O . GLN A 1 224 ? -19.705 4.506 17.515 1.00 91.44 224 GLN A O 1
ATOM 1836 N N . GLY A 1 225 ? -17.865 4.014 18.711 1.00 90.56 225 GLY A N 1
ATOM 1837 C CA . GLY A 1 225 ? -17.773 5.281 19.441 1.00 90.56 225 GLY A CA 1
ATOM 1838 C C . GLY A 1 225 ? -17.355 6.404 18.500 1.00 90.56 225 GLY A C 1
ATOM 1839 O O . GLY A 1 225 ? -18.068 7.397 18.346 1.00 90.56 225 GLY A O 1
ATOM 1840 N N . PHE A 1 226 ? -16.303 6.162 17.711 1.00 94.44 226 PHE A N 1
ATOM 1841 C CA . PHE A 1 226 ? -15.920 7.029 16.591 1.00 94.44 226 PHE A CA 1
ATOM 1842 C C . PHE A 1 226 ? -16.923 6.998 15.425 1.00 94.44 226 PHE A C 1
ATOM 1844 O O . PHE A 1 226 ? -16.856 7.842 14.528 1.00 94.44 226 PHE A O 1
ATOM 1851 N N . ARG A 1 227 ? -17.846 6.024 15.408 1.00 94.12 227 ARG A N 1
ATOM 1852 C CA . ARG A 1 227 ? -18.769 5.725 14.295 1.00 94.12 227 ARG A CA 1
ATOM 1853 C C . ARG A 1 227 ? -18.035 5.527 12.968 1.00 94.12 227 ARG A C 1
ATOM 1855 O O . ARG A 1 227 ? -18.573 5.852 11.904 1.00 94.12 227 ARG A O 1
ATOM 1862 N N . LEU A 1 228 ? -16.816 5.007 13.038 1.00 96.69 228 LEU A N 1
ATOM 1863 C CA . LEU A 1 228 ? -15.852 4.964 11.949 1.00 96.69 228 LEU A CA 1
ATOM 1864 C C . LEU A 1 228 ? -15.582 3.521 11.533 1.00 96.69 228 LEU A C 1
ATOM 1866 O O . LEU A 1 228 ? -15.310 2.673 12.377 1.00 96.69 228 LEU A O 1
ATOM 1870 N N . PHE A 1 229 ? -15.620 3.271 10.227 1.00 97.56 229 PHE A N 1
ATOM 1871 C CA . PHE A 1 229 ? -15.194 2.020 9.610 1.00 97.56 229 PHE A CA 1
ATOM 1872 C C . PHE A 1 229 ? -14.101 2.311 8.578 1.00 97.56 229 PHE A C 1
ATOM 1874 O O . PHE A 1 229 ? -14.287 3.171 7.715 1.00 97.56 229 PHE A O 1
ATOM 1881 N N . VAL A 1 230 ? -12.972 1.612 8.664 1.00 98.06 230 VAL A N 1
ATOM 1882 C CA . VAL A 1 230 ? -11.761 1.867 7.875 1.00 98.06 230 VAL A CA 1
ATOM 1883 C C . VAL A 1 230 ? -11.340 0.610 7.116 1.00 98.06 230 VAL A C 1
ATOM 1885 O O . VAL A 1 230 ? -11.278 -0.477 7.691 1.00 98.06 230 VAL A O 1
ATOM 1888 N N . THR A 1 231 ? -11.016 0.763 5.833 1.00 97.12 231 THR A N 1
ATOM 1889 C CA . THR A 1 231 ? -10.369 -0.269 4.997 1.00 97.12 231 THR A CA 1
ATOM 1890 C C . THR A 1 231 ? -9.242 0.367 4.172 1.00 97.12 231 THR A C 1
ATOM 1892 O O . THR A 1 231 ? -9.103 1.585 4.188 1.00 97.12 231 THR A O 1
ATOM 1895 N N . HIS A 1 232 ? -8.427 -0.403 3.444 1.00 94.81 232 HIS A N 1
ATOM 1896 C CA . HIS A 1 232 ? -7.499 0.186 2.457 1.00 94.81 232 HIS A CA 1
ATOM 1897 C C . HIS A 1 232 ? -8.209 0.572 1.154 1.00 94.81 232 HIS A C 1
ATOM 1899 O O . HIS A 1 232 ? -7.994 1.660 0.642 1.00 94.81 232 HIS A O 1
ATOM 1905 N N . GLY A 1 233 ? -9.116 -0.271 0.654 1.00 92.44 233 GLY A N 1
ATOM 1906 C CA . GLY A 1 233 ? -9.832 -0.048 -0.610 1.00 92.44 233 GLY A CA 1
ATOM 1907 C C . GLY A 1 233 ? -9.364 -0.935 -1.772 1.00 92.44 233 GLY A C 1
ATOM 1908 O O . GLY A 1 233 ? -10.049 -0.994 -2.789 1.00 92.44 233 GLY A O 1
ATOM 1909 N N . GLN A 1 234 ? -8.281 -1.710 -1.618 1.00 92.75 234 GLN A N 1
ATOM 1910 C CA . GLN A 1 234 ? -7.841 -2.684 -2.6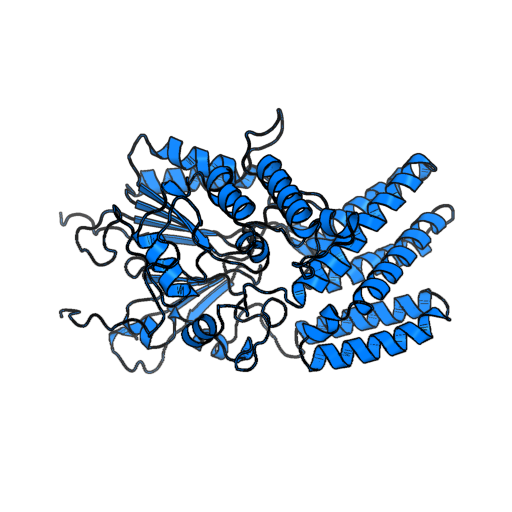35 1.00 92.75 234 GLN A CA 1
ATOM 1911 C C . GLN A 1 234 ? -8.916 -3.719 -3.030 1.00 92.75 234 GLN A C 1
ATOM 1913 O O . GLN A 1 234 ? -8.906 -4.249 -4.138 1.00 92.75 234 GLN A O 1
ATOM 1918 N N . TRP A 1 235 ? -9.905 -3.971 -2.163 1.00 93.56 235 TRP A N 1
ATOM 1919 C CA . TRP A 1 235 ? -10.977 -4.947 -2.396 1.00 93.56 235 TRP A CA 1
ATOM 1920 C C . TRP A 1 235 ? -11.891 -4.633 -3.585 1.00 93.56 235 TRP A C 1
ATOM 1922 O O . TRP A 1 235 ? -12.558 -5.529 -4.096 1.00 93.56 235 TRP A O 1
ATOM 1932 N N . ARG A 1 236 ? -11.926 -3.378 -4.039 1.00 91.19 236 ARG A N 1
ATOM 1933 C CA . ARG A 1 236 ? -12.715 -2.946 -5.205 1.00 91.19 236 ARG A CA 1
ATOM 1934 C C . ARG A 1 236 ? -11.864 -2.701 -6.450 1.00 91.19 236 ARG A C 1
ATOM 1936 O O . ARG A 1 236 ? -12.376 -2.201 -7.449 1.00 91.19 236 ARG A O 1
ATOM 1943 N N . ASP A 1 237 ? -10.584 -3.059 -6.412 1.00 89.19 237 ASP A N 1
ATOM 1944 C CA . ASP A 1 237 ? -9.671 -2.910 -7.538 1.00 89.19 237 ASP A CA 1
ATOM 1945 C C . ASP A 1 237 ? -9.284 -4.272 -8.115 1.00 89.19 237 ASP A C 1
ATOM 1947 O O . ASP A 1 237 ? -8.603 -5.076 -7.487 1.00 89.19 237 ASP A O 1
ATOM 1951 N N . LYS A 1 238 ? -9.706 -4.521 -9.355 1.00 88.25 238 LYS A N 1
ATOM 1952 C CA . LYS A 1 238 ? -9.444 -5.770 -10.083 1.00 88.25 238 LYS A CA 1
ATOM 1953 C C . LYS A 1 238 ? -7.966 -6.006 -10.416 1.00 88.25 238 LYS A C 1
ATOM 1955 O O . LYS A 1 238 ? -7.601 -7.140 -10.699 1.00 88.25 238 LYS A O 1
ATOM 1960 N N . ASP A 1 239 ? -7.153 -4.951 -10.471 1.00 86.88 239 ASP A N 1
ATOM 1961 C CA . ASP A 1 239 ? -5.730 -5.055 -10.793 1.00 86.88 239 ASP A CA 1
ATOM 1962 C C . ASP A 1 239 ? -4.914 -5.263 -9.502 1.00 86.88 239 ASP A C 1
ATOM 1964 O O . ASP A 1 239 ? -3.870 -5.914 -9.534 1.00 86.88 239 ASP A O 1
ATOM 1968 N N . ASN A 1 240 ? -5.428 -4.796 -8.358 1.00 90.75 240 ASN A N 1
ATOM 1969 C CA . ASN A 1 240 ? -4.820 -4.927 -7.025 1.00 90.75 240 ASN A CA 1
ATOM 1970 C C . ASN A 1 240 ? -5.523 -5.960 -6.121 1.00 90.75 240 ASN A C 1
ATOM 1972 O O . ASN A 1 240 ? -5.309 -5.995 -4.916 1.00 90.75 240 ASN A O 1
ATOM 1976 N N . SER A 1 241 ? -6.347 -6.830 -6.708 1.00 92.12 241 SER A N 1
ATOM 1977 C CA . SER A 1 241 ? -6.902 -8.018 -6.058 1.00 92.12 241 SER A CA 1
ATOM 1978 C C . SER A 1 241 ? -6.895 -9.198 -7.028 1.00 92.12 241 SER A C 1
ATOM 1980 O O . SER A 1 241 ? -6.975 -9.033 -8.248 1.00 92.12 241 SER A O 1
ATOM 1982 N N . ARG A 1 242 ? -6.770 -10.416 -6.501 1.00 92.62 242 ARG A N 1
ATOM 1983 C CA . ARG A 1 242 ? -6.766 -11.649 -7.292 1.00 92.62 242 ARG A CA 1
ATOM 1984 C C . ARG A 1 242 ? -8.168 -12.245 -7.353 1.00 92.62 242 ARG A C 1
ATOM 1986 O O . ARG A 1 242 ? -8.706 -12.677 -6.335 1.00 92.62 242 ARG A O 1
ATOM 1993 N N . ALA A 1 243 ? -8.733 -12.331 -8.555 1.00 91.19 243 ALA A N 1
ATOM 1994 C CA . ALA A 1 243 ? -10.013 -13.004 -8.768 1.00 91.19 243 ALA A CA 1
ATOM 1995 C C . ALA A 1 243 ? -9.965 -14.465 -8.280 1.00 91.19 243 ALA A C 1
ATOM 1997 O O . ALA A 1 243 ? -9.017 -15.198 -8.572 1.00 91.19 243 ALA A O 1
ATOM 1998 N N . GLN A 1 244 ? -11.003 -14.866 -7.553 1.00 92.81 244 GLN A N 1
ATOM 1999 C CA . GLN A 1 244 ? -11.235 -16.209 -7.028 1.00 92.81 244 GLN A CA 1
ATOM 2000 C C . GLN A 1 244 ? -12.371 -16.887 -7.816 1.00 92.81 244 GLN A C 1
ATOM 2002 O O . GLN A 1 244 ? -13.121 -16.199 -8.513 1.00 92.81 244 GLN A O 1
ATOM 2007 N N . PRO A 1 245 ? -12.536 -18.221 -7.735 1.00 90.06 245 PRO A N 1
ATOM 2008 C CA . PRO A 1 245 ? -13.585 -18.929 -8.475 1.00 90.06 245 PRO A CA 1
ATOM 2009 C C . PRO A 1 245 ? -15.010 -18.410 -8.230 1.00 90.06 245 PRO A C 1
ATOM 2011 O O . PRO A 1 245 ? -15.840 -18.473 -9.133 1.00 90.06 245 PRO A O 1
ATOM 2014 N N . ASP A 1 246 ? -15.289 -17.908 -7.026 1.00 92.75 246 ASP A N 1
ATOM 2015 C CA . ASP A 1 246 ? -16.600 -17.426 -6.584 1.00 92.75 246 ASP A CA 1
ATOM 2016 C C . ASP A 1 246 ? -16.628 -15.926 -6.234 1.00 92.75 246 ASP A C 1
ATOM 2018 O O . ASP A 1 246 ? -17.675 -15.435 -5.817 1.00 92.75 246 ASP A O 1
ATOM 2022 N N . TRP A 1 247 ? -15.524 -15.189 -6.430 1.00 94.75 247 TRP A N 1
ATOM 2023 C CA . TRP A 1 247 ? -15.457 -13.751 -6.140 1.00 94.75 247 TRP A CA 1
ATOM 2024 C C . TRP A 1 247 ? -14.498 -12.978 -7.054 1.00 94.75 247 TRP A C 1
ATOM 2026 O O . TRP A 1 247 ? -13.370 -13.397 -7.311 1.00 94.75 247 TRP A O 1
ATOM 2036 N N . GLN A 1 248 ? -14.897 -11.774 -7.449 1.00 92.62 248 GLN A N 1
ATOM 2037 C CA . GLN A 1 248 ? -14.063 -10.752 -8.084 1.00 92.62 248 GLN A CA 1
ATOM 2038 C C . GLN A 1 248 ? -14.392 -9.359 -7.521 1.00 92.62 248 GLN A C 1
ATOM 2040 O O . GLN A 1 248 ? -15.463 -9.146 -6.962 1.00 92.62 248 GLN A O 1
ATOM 2045 N N . ALA A 1 249 ? -13.516 -8.372 -7.747 1.00 90.56 249 ALA A N 1
ATOM 2046 C CA . ALA A 1 249 ? -13.677 -7.002 -7.236 1.00 90.56 249 ALA A CA 1
ATOM 2047 C C . ALA A 1 249 ? -15.060 -6.367 -7.508 1.00 90.56 249 ALA A C 1
ATOM 2049 O O . ALA A 1 249 ? -15.569 -5.603 -6.691 1.00 90.56 249 ALA A O 1
ATOM 2050 N N . GLY A 1 250 ? -15.691 -6.701 -8.642 1.00 88.50 250 GLY A N 1
ATOM 2051 C CA . GLY A 1 250 ? -17.028 -6.212 -9.002 1.00 88.50 250 GLY A CA 1
ATOM 2052 C C . GLY A 1 250 ? -18.175 -6.759 -8.141 1.00 88.50 250 GLY A C 1
ATOM 2053 O O . GLY A 1 250 ? -19.243 -6.151 -8.125 1.00 88.50 250 GLY A O 1
ATOM 2054 N N . ASP A 1 251 ? -17.961 -7.861 -7.418 1.00 91.31 251 ASP A N 1
ATOM 2055 C CA . ASP A 1 251 ? -18.956 -8.466 -6.521 1.00 91.31 251 ASP A CA 1
ATOM 2056 C C . ASP A 1 251 ? -19.036 -7.732 -5.171 1.00 91.31 251 ASP A C 1
ATOM 2058 O O . ASP A 1 251 ? -20.006 -7.877 -4.429 1.00 91.31 251 ASP A O 1
ATOM 2062 N N . GLY A 1 252 ? -18.037 -6.897 -4.869 1.00 92.44 252 GLY A N 1
ATOM 2063 C CA . GLY A 1 252 ? -18.041 -5.980 -3.738 1.00 92.44 252 GLY A CA 1
ATOM 2064 C C . GLY A 1 252 ? -17.678 -6.609 -2.388 1.00 92.44 252 GLY A C 1
ATOM 2065 O O . GLY A 1 252 ? -17.014 -7.646 -2.314 1.00 92.44 252 GLY A O 1
ATOM 2066 N N . TRP A 1 253 ? -18.075 -5.926 -1.309 1.00 94.75 253 TRP A N 1
ATOM 2067 C CA . TRP A 1 253 ? -17.707 -6.248 0.073 1.00 94.75 253 TRP A CA 1
ATOM 2068 C C . TRP A 1 253 ? -18.335 -7.567 0.552 1.00 94.75 253 TRP A C 1
ATOM 2070 O O . TRP A 1 253 ? -19.544 -7.630 0.781 1.00 94.75 253 TRP A O 1
ATOM 2080 N N . ASN A 1 254 ? -17.519 -8.615 0.731 1.00 94.44 254 ASN A N 1
ATOM 2081 C CA . ASN A 1 254 ? -17.990 -9.940 1.148 1.00 94.44 254 ASN A CA 1
ATOM 2082 C C . ASN A 1 254 ? -16.969 -10.687 2.041 1.00 94.44 254 ASN A C 1
ATOM 2084 O O . ASN A 1 254 ? -16.335 -11.650 1.599 1.00 94.44 254 ASN A O 1
ATOM 2088 N N . PRO A 1 255 ? -16.802 -10.269 3.311 1.00 94.81 255 PRO A N 1
ATOM 2089 C CA . PRO A 1 255 ? -15.797 -10.833 4.213 1.00 94.81 255 PRO A CA 1
ATOM 2090 C C . PRO A 1 255 ? -15.987 -12.325 4.502 1.00 94.81 255 PRO A C 1
ATOM 2092 O O . PRO A 1 255 ? -14.995 -13.027 4.682 1.00 94.81 255 PRO A O 1
ATOM 2095 N N . GLY A 1 256 ? -17.223 -12.837 4.495 1.00 94.38 256 GLY A N 1
ATOM 2096 C CA . GLY A 1 256 ? -17.480 -14.269 4.681 1.00 94.38 256 GLY A CA 1
ATOM 2097 C C . GLY A 1 256 ? -16.904 -15.119 3.546 1.00 94.38 256 GLY A C 1
ATOM 2098 O O . GLY A 1 256 ? -16.274 -16.148 3.788 1.00 94.38 256 GLY A O 1
ATOM 2099 N N . LEU A 1 257 ? -17.045 -14.657 2.301 1.00 95.25 257 LEU A N 1
ATOM 2100 C CA . LEU A 1 257 ? -16.470 -15.335 1.141 1.00 95.25 257 LEU A CA 1
ATOM 2101 C C . LEU A 1 257 ? -14.944 -15.230 1.109 1.00 95.25 257 LEU A C 1
ATOM 2103 O O . LEU A 1 257 ? -14.259 -16.203 0.800 1.00 95.25 257 LEU A O 1
ATOM 2107 N N . TRP A 1 258 ? -14.403 -14.072 1.489 1.00 96.44 258 TRP A N 1
ATOM 2108 C CA . TRP A 1 258 ? -12.959 -13.889 1.613 1.00 96.44 258 TRP A CA 1
ATOM 2109 C C . TRP A 1 258 ? -12.372 -14.816 2.672 1.00 96.44 258 TRP A C 1
ATOM 2111 O O . TRP A 1 258 ? -11.402 -15.506 2.379 1.00 96.44 258 TRP A O 1
ATOM 2121 N N . GLN A 1 259 ? -12.999 -14.923 3.846 1.00 96.12 259 GLN A N 1
ATOM 2122 C CA . GLN A 1 259 ? -12.593 -15.857 4.898 1.00 96.12 259 GLN A CA 1
ATOM 2123 C C . GLN A 1 259 ? -12.635 -17.311 4.425 1.00 96.12 259 GLN A C 1
ATOM 2125 O O . GLN A 1 259 ? -11.668 -18.045 4.614 1.00 96.12 259 GLN A O 1
ATOM 2130 N N . LYS A 1 260 ? -13.721 -17.725 3.758 1.00 94.69 260 LYS A N 1
ATOM 2131 C CA . LYS A 1 260 ? -13.851 -19.076 3.188 1.00 94.69 260 LYS A CA 1
ATOM 2132 C C . LYS A 1 260 ? -12.709 -19.408 2.219 1.00 94.69 260 LYS A C 1
ATOM 2134 O O . LYS A 1 260 ? -12.255 -20.548 2.181 1.00 94.69 260 LYS A O 1
ATOM 2139 N N . ASN A 1 261 ? -12.232 -18.411 1.479 1.00 94.50 261 ASN A N 1
ATOM 2140 C CA . ASN A 1 261 ? -11.131 -18.533 0.525 1.00 94.50 261 ASN A CA 1
ATOM 2141 C C . ASN A 1 261 ? -9.758 -18.168 1.127 1.00 94.50 261 ASN A C 1
ATOM 2143 O O . ASN A 1 261 ? -8.816 -17.905 0.379 1.00 94.50 261 ASN A O 1
ATOM 2147 N N . GLY A 1 262 ? -9.631 -18.089 2.458 1.00 93.38 262 GLY A N 1
ATOM 2148 C CA . GLY A 1 262 ? -8.369 -17.770 3.138 1.00 93.38 262 GLY A CA 1
ATOM 2149 C C . GLY A 1 262 ? -7.791 -16.395 2.779 1.00 93.38 262 GLY A C 1
ATOM 2150 O O . GLY A 1 262 ? -6.578 -16.211 2.793 1.00 93.38 262 GLY A O 1
ATOM 2151 N N . PHE A 1 263 ? -8.647 -15.446 2.393 1.00 96.56 263 PHE A N 1
ATOM 2152 C CA . PHE A 1 263 ? -8.294 -14.113 1.895 1.00 96.56 263 PHE A CA 1
ATOM 2153 C C . PHE A 1 263 ? -7.335 -14.130 0.692 1.00 96.56 263 PHE A C 1
ATOM 2155 O O . PHE A 1 263 ? -6.695 -13.119 0.408 1.00 96.56 263 PHE A O 1
ATOM 2162 N N . ALA A 1 264 ? -7.296 -15.226 -0.079 1.00 95.75 264 ALA A N 1
ATOM 2163 C CA . ALA A 1 264 ? -6.422 -15.379 -1.246 1.00 95.75 264 ALA A CA 1
ATOM 2164 C C . ALA A 1 264 ? -6.571 -14.251 -2.282 1.00 95.75 264 ALA A C 1
ATOM 2166 O O . ALA A 1 264 ? -5.645 -13.970 -3.032 1.00 95.75 264 ALA A O 1
ATOM 2167 N N . ALA A 1 265 ? -7.708 -13.552 -2.313 1.00 96.00 265 ALA A N 1
ATOM 2168 C CA . ALA A 1 265 ? -7.884 -12.371 -3.152 1.00 96.00 265 ALA A CA 1
ATOM 2169 C C . ALA A 1 265 ? -6.921 -11.212 -2.824 1.00 96.00 265 ALA A C 1
ATOM 2171 O O . ALA A 1 265 ? -6.648 -10.395 -3.700 1.00 96.00 265 ALA A O 1
ATOM 2172 N N . PHE A 1 266 ? -6.416 -11.138 -1.593 1.00 96.62 266 PHE A N 1
ATOM 2173 C CA . PHE A 1 266 ? -5.632 -10.009 -1.078 1.00 96.62 266 PHE A CA 1
ATOM 2174 C C . PHE A 1 266 ? -4.267 -10.422 -0.531 1.00 96.62 266 PHE A C 1
ATOM 2176 O O . PHE A 1 266 ? -3.387 -9.583 -0.371 1.00 96.62 266 PHE A O 1
ATOM 2183 N N . THR A 1 267 ? -4.079 -11.709 -0.241 1.00 95.62 267 THR A N 1
ATOM 2184 C CA . THR A 1 267 ? -2.794 -12.249 0.209 1.00 95.62 267 THR A CA 1
ATOM 2185 C C . THR A 1 267 ? -1.951 -12.770 -0.947 1.00 95.62 267 THR A C 1
ATOM 2187 O O . THR A 1 267 ? -0.727 -12.779 -0.835 1.00 95.62 267 THR A O 1
ATOM 2190 N N . GLU A 1 268 ? -2.559 -13.167 -2.066 1.00 95.38 268 GLU A N 1
ATOM 2191 C CA . GLU A 1 268 ? -1.845 -13.682 -3.234 1.00 95.38 268 GLU A CA 1
ATOM 2192 C C . GLU A 1 268 ? -1.324 -12.578 -4.174 1.00 95.38 268 GLU A C 1
ATOM 2194 O O . GLU A 1 268 ? -1.861 -11.462 -4.212 1.00 95.38 268 GLU A O 1
ATOM 2199 N N . PRO A 1 269 ? -0.317 -12.896 -5.007 1.00 95.69 269 PRO A N 1
ATOM 2200 C CA . PRO A 1 269 ? 0.137 -12.005 -6.065 1.00 95.69 269 PRO A CA 1
ATOM 2201 C C . PRO A 1 269 ? -0.987 -11.686 -7.063 1.00 95.69 269 PRO A C 1
ATOM 2203 O O . PRO A 1 269 ? -1.760 -12.564 -7.458 1.00 95.69 269 PRO A O 1
ATOM 2206 N N . CYS A 1 270 ? -1.066 -10.436 -7.515 1.00 94.00 270 CYS A N 1
ATOM 2207 C CA . CYS A 1 270 ? -2.088 -9.933 -8.433 1.00 94.00 270 CYS A CA 1
ATOM 2208 C C . CYS A 1 270 ? -1.471 -9.324 -9.705 1.00 94.00 270 CYS A C 1
ATOM 2210 O O . CYS A 1 270 ? -0.253 -9.247 -9.870 1.00 94.00 270 CYS A O 1
ATOM 2212 N N . PHE A 1 271 ? -2.322 -8.888 -10.638 1.00 92.56 271 PHE A N 1
ATOM 2213 C CA . PHE A 1 271 ? -1.864 -8.329 -11.913 1.00 92.56 271 PHE A CA 1
ATOM 2214 C C . PHE A 1 271 ? -1.014 -7.064 -11.729 1.00 92.56 271 PHE A C 1
ATOM 2216 O O . PHE A 1 271 ? -0.001 -6.896 -12.417 1.00 92.56 271 PHE A O 1
ATOM 2223 N N . GLY A 1 272 ? -1.394 -6.209 -10.776 1.00 90.00 272 GLY A N 1
ATOM 2224 C CA . GLY A 1 272 ? -0.687 -4.988 -10.401 1.00 90.00 272 GLY A CA 1
ATOM 2225 C C . GLY A 1 272 ? 0.776 -5.233 -10.033 1.00 90.00 272 GLY A C 1
ATOM 2226 O O . GLY A 1 272 ? 1.637 -4.463 -10.461 1.00 90.00 272 GLY A O 1
ATOM 2227 N N . ASP A 1 273 ? 1.084 -6.352 -9.371 1.00 93.19 273 ASP A N 1
ATOM 2228 C CA . ASP A 1 273 ? 2.456 -6.709 -8.986 1.00 93.19 273 ASP A CA 1
ATOM 2229 C C . ASP A 1 273 ? 3.343 -6.941 -10.217 1.00 93.19 273 ASP A C 1
ATOM 2231 O O . ASP A 1 273 ? 4.490 -6.493 -10.264 1.00 93.19 273 ASP A O 1
ATOM 2235 N N . SER A 1 274 ? 2.787 -7.560 -11.267 1.00 92.06 274 SER A N 1
ATOM 2236 C CA . SER A 1 274 ? 3.498 -7.778 -12.535 1.00 92.06 274 SER A CA 1
ATOM 2237 C C . SER A 1 274 ? 3.844 -6.474 -13.254 1.00 92.06 274 SER A C 1
ATOM 2239 O O . SER A 1 274 ? 4.879 -6.371 -13.915 1.00 92.06 274 SER A O 1
ATOM 2241 N N . VAL A 1 275 ? 2.996 -5.456 -13.107 1.00 88.50 275 VAL A N 1
ATOM 2242 C CA . VAL A 1 275 ? 3.220 -4.135 -13.694 1.00 88.50 275 VAL A CA 1
ATOM 2243 C C . VAL A 1 275 ? 4.228 -3.350 -12.852 1.00 88.50 275 VAL A C 1
ATOM 2245 O O . VAL A 1 275 ? 5.163 -2.768 -13.402 1.00 88.50 275 VAL A O 1
ATOM 2248 N N . ALA A 1 276 ? 4.058 -3.342 -11.529 1.00 89.06 276 ALA A N 1
ATOM 2249 C CA . ALA A 1 276 ? 4.888 -2.576 -10.609 1.00 89.06 276 ALA A CA 1
ATOM 2250 C C . ALA A 1 276 ? 6.317 -3.136 -10.511 1.00 89.06 276 ALA A C 1
ATOM 2252 O O . ALA A 1 276 ? 7.264 -2.439 -10.869 1.00 89.06 276 ALA A O 1
ATOM 2253 N N . ALA A 1 277 ? 6.484 -4.397 -10.105 1.00 90.06 277 ALA A N 1
ATOM 2254 C CA . ALA A 1 277 ? 7.808 -5.004 -9.961 1.00 90.06 277 ALA A CA 1
ATOM 2255 C C . ALA A 1 277 ? 8.421 -5.378 -11.320 1.00 90.06 277 ALA A C 1
ATOM 2257 O O . ALA A 1 277 ? 9.607 -5.157 -11.575 1.00 90.06 277 ALA A O 1
ATOM 2258 N N . GLY A 1 278 ? 7.597 -5.933 -12.210 1.00 84.88 278 GLY A N 1
ATOM 2259 C CA . GLY A 1 278 ? 8.049 -6.493 -13.477 1.00 84.88 278 GLY A CA 1
ATOM 2260 C C . GLY A 1 278 ? 8.409 -5.442 -14.526 1.00 84.88 278 GLY A C 1
ATOM 2261 O O . GLY A 1 278 ? 9.568 -5.335 -14.934 1.00 84.88 278 GLY A O 1
ATOM 2262 N N . VAL A 1 279 ? 7.420 -4.657 -14.967 1.00 86.25 279 VAL A N 1
ATOM 2263 C CA . VAL A 1 279 ? 7.633 -3.627 -16.001 1.00 86.25 279 VAL A CA 1
ATOM 2264 C C . VAL A 1 279 ? 8.420 -2.457 -15.437 1.00 86.25 279 VAL A C 1
ATOM 2266 O O . VAL A 1 279 ? 9.449 -2.081 -15.991 1.00 86.25 279 VAL A O 1
ATOM 2269 N N . LEU A 1 280 ? 7.919 -1.851 -14.362 1.00 88.31 280 LEU A N 1
ATOM 2270 C CA . LEU A 1 280 ? 8.379 -0.539 -13.933 1.00 88.31 280 LEU A CA 1
ATOM 2271 C C . LEU A 1 280 ? 9.697 -0.610 -13.153 1.00 88.31 280 LEU A C 1
ATOM 2273 O O . LEU A 1 280 ? 10.695 -0.047 -13.603 1.00 88.31 280 LEU A O 1
ATOM 2277 N N . SER A 1 281 ? 9.728 -1.313 -12.018 1.00 90.38 281 SER A N 1
ATOM 2278 C CA . SER A 1 281 ? 10.934 -1.427 -11.187 1.00 90.38 281 SER A CA 1
ATOM 2279 C C . SER A 1 281 ? 12.089 -2.085 -11.943 1.00 90.38 281 SER A C 1
ATOM 2281 O O . SER A 1 281 ? 13.214 -1.583 -11.893 1.00 90.38 281 SER A O 1
ATOM 2283 N N . GLY A 1 282 ? 11.807 -3.142 -12.714 1.00 90.81 282 GLY A N 1
ATOM 2284 C CA . GLY A 1 282 ? 12.795 -3.788 -13.578 1.00 90.81 282 GLY A CA 1
ATOM 2285 C C . GLY A 1 282 ? 13.390 -2.854 -14.634 1.00 90.81 282 GLY A C 1
ATOM 2286 O O . GLY A 1 282 ? 14.612 -2.806 -14.785 1.00 90.81 282 GLY A O 1
ATOM 2287 N N . PHE A 1 283 ? 12.553 -2.071 -15.324 1.00 92.38 283 PHE A N 1
ATOM 2288 C CA . PHE A 1 283 ? 13.024 -1.074 -16.289 1.00 92.38 283 PHE A CA 1
ATOM 2289 C C . PHE A 1 283 ? 13.888 0.005 -15.625 1.00 92.38 283 PHE A C 1
ATOM 2291 O O . PHE A 1 283 ? 14.981 0.296 -16.110 1.00 92.38 283 PHE A O 1
ATOM 2298 N N . ILE A 1 284 ? 13.430 0.576 -14.504 1.00 92.69 284 ILE A N 1
ATOM 2299 C CA . ILE A 1 284 ? 14.167 1.615 -13.769 1.00 92.69 284 ILE A CA 1
ATOM 2300 C C . ILE A 1 284 ? 15.548 1.098 -13.360 1.00 92.69 284 ILE A C 1
ATOM 2302 O O . ILE A 1 284 ? 16.547 1.776 -13.600 1.00 92.69 284 ILE A O 1
ATOM 2306 N N . TYR A 1 285 ? 15.613 -0.103 -12.781 1.00 93.25 285 TYR A N 1
ATOM 2307 C CA . TYR A 1 285 ? 16.861 -0.719 -12.339 1.00 93.25 285 TYR A CA 1
ATOM 2308 C C . TYR A 1 285 ? 17.853 -0.925 -13.491 1.00 93.25 285 TYR A C 1
ATOM 2310 O O . TYR A 1 285 ? 18.968 -0.397 -13.448 1.00 93.25 285 TYR A O 1
ATOM 2318 N N . ARG A 1 286 ? 17.448 -1.644 -14.548 1.00 93.38 286 ARG A N 1
ATOM 2319 C CA . ARG A 1 286 ? 18.340 -1.954 -15.677 1.00 93.38 286 ARG A CA 1
ATOM 2320 C C . ARG A 1 286 ? 18.796 -0.694 -16.403 1.00 93.38 286 ARG A C 1
ATOM 2322 O O . ARG A 1 286 ? 19.988 -0.534 -16.669 1.00 93.38 286 ARG A O 1
ATOM 2329 N N . CYS A 1 287 ? 17.872 0.237 -16.643 1.00 94.38 287 CYS A N 1
ATOM 2330 C CA . CYS A 1 287 ? 18.188 1.488 -17.316 1.00 94.38 287 CYS A CA 1
ATOM 2331 C C . CYS A 1 287 ? 19.178 2.330 -16.497 1.00 94.38 287 CYS A C 1
ATOM 2333 O O . CYS A 1 287 ? 20.145 2.841 -17.061 1.00 94.38 287 CYS A O 1
ATOM 2335 N N . LYS A 1 288 ? 18.996 2.454 -15.173 1.00 93.56 288 LYS A N 1
ATOM 2336 C CA . LYS A 1 288 ? 19.939 3.184 -14.307 1.00 93.56 288 LYS A CA 1
ATOM 2337 C C . LYS A 1 288 ? 21.330 2.555 -14.302 1.00 93.56 288 LYS A C 1
ATOM 2339 O O . LYS A 1 288 ? 22.313 3.289 -14.385 1.00 93.56 288 LYS A O 1
ATOM 2344 N N . ASN A 1 289 ? 21.425 1.226 -14.248 1.00 93.62 289 ASN A N 1
ATOM 2345 C CA . ASN A 1 289 ? 22.715 0.534 -14.272 1.00 93.62 289 ASN A CA 1
ATOM 2346 C C . ASN A 1 289 ? 23.478 0.801 -15.572 1.00 93.62 289 ASN A C 1
ATOM 2348 O O . ASN A 1 289 ? 24.649 1.172 -15.532 1.00 93.62 289 ASN A O 1
ATOM 2352 N N . GLN A 1 290 ? 22.813 0.690 -16.722 1.00 93.50 290 GLN A N 1
ATOM 2353 C CA . GLN A 1 290 ? 23.464 0.949 -18.007 1.00 93.50 290 GLN A CA 1
ATOM 2354 C C . GLN A 1 290 ? 23.824 2.428 -18.184 1.00 93.50 290 GLN A C 1
ATOM 2356 O O . GLN A 1 290 ? 24.916 2.753 -18.649 1.00 93.50 290 GLN A O 1
ATOM 2361 N N . LEU A 1 291 ? 22.949 3.344 -17.757 1.00 93.75 291 LEU A N 1
ATOM 2362 C CA . LEU A 1 291 ? 23.252 4.776 -17.749 1.00 93.75 291 LEU A CA 1
ATOM 2363 C C . LEU A 1 291 ? 24.449 5.106 -16.850 1.00 93.75 291 LEU A C 1
ATOM 2365 O O . LEU A 1 291 ? 25.229 5.996 -17.187 1.00 93.75 291 LEU A O 1
ATOM 2369 N N . HIS A 1 292 ? 24.629 4.393 -15.734 1.00 92.81 292 HIS A N 1
ATOM 2370 C CA . HIS A 1 292 ? 25.806 4.554 -14.888 1.00 92.81 292 HIS A CA 1
ATOM 2371 C C . HIS A 1 292 ? 27.088 4.148 -15.625 1.00 92.81 292 HIS A C 1
ATOM 2373 O O . HIS A 1 292 ? 28.036 4.933 -15.645 1.00 92.81 292 HIS A O 1
ATOM 2379 N N . THR A 1 293 ? 27.102 3.003 -16.311 1.00 91.31 293 THR A N 1
ATOM 2380 C CA . THR A 1 293 ? 28.239 2.585 -17.149 1.00 91.31 293 THR A CA 1
ATOM 2381 C C . THR A 1 293 ? 28.590 3.650 -18.193 1.00 91.31 293 THR A C 1
ATOM 2383 O O . THR A 1 293 ? 29.740 4.081 -18.270 1.00 91.31 293 THR A O 1
ATOM 2386 N N . VAL A 1 294 ? 27.590 4.169 -18.916 1.00 90.44 294 VAL A N 1
ATOM 2387 C CA . VAL A 1 294 ? 27.786 5.241 -19.911 1.00 90.44 294 VAL A CA 1
ATOM 2388 C C . VAL A 1 294 ? 28.291 6.535 -19.264 1.00 90.44 294 VAL A C 1
ATOM 2390 O O . VAL A 1 294 ? 29.108 7.231 -19.857 1.00 90.44 294 VAL A O 1
ATOM 2393 N N . SER A 1 295 ? 27.848 6.867 -18.046 1.00 90.81 295 SER A N 1
ATOM 2394 C CA . SER A 1 295 ? 28.289 8.078 -17.333 1.00 90.81 295 SER A CA 1
ATOM 2395 C C . SER A 1 295 ? 29.774 8.057 -16.965 1.00 90.81 295 SER A C 1
ATOM 2397 O O . SER A 1 295 ? 30.424 9.105 -16.947 1.00 90.81 295 SER A O 1
ATOM 2399 N N . VAL A 1 296 ? 30.307 6.862 -16.694 1.00 90.00 296 VAL A N 1
ATOM 2400 C CA . VAL A 1 296 ? 31.723 6.644 -16.387 1.00 90.00 296 VAL A CA 1
ATOM 2401 C C . VAL A 1 296 ? 32.558 6.709 -17.665 1.00 90.00 296 VAL A C 1
ATOM 2403 O O . VAL A 1 296 ? 33.596 7.365 -17.679 1.00 90.00 296 VAL A O 1
ATOM 2406 N N . GLU A 1 297 ? 32.092 6.077 -18.744 1.00 89.50 297 GLU A N 1
ATOM 2407 C CA . GLU A 1 297 ? 32.808 6.019 -20.025 1.00 89.50 297 GLU A CA 1
ATOM 2408 C C . GLU A 1 297 ? 32.771 7.354 -20.792 1.00 89.50 297 GLU A C 1
ATOM 2410 O O . GLU A 1 297 ? 33.764 7.771 -21.388 1.00 89.50 297 GLU A O 1
ATOM 2415 N N . PHE A 1 298 ? 31.649 8.080 -20.724 1.00 88.12 298 PHE A N 1
ATOM 2416 C CA . PHE A 1 298 ? 31.412 9.314 -21.476 1.00 88.12 298 PHE A CA 1
ATOM 2417 C C . PHE A 1 298 ? 30.946 10.474 -20.573 1.00 88.12 298 PHE A C 1
ATOM 2419 O O . PHE A 1 298 ? 29.792 10.910 -20.658 1.00 88.12 298 PHE A O 1
ATOM 2426 N N . PRO A 1 299 ? 31.839 11.078 -19.761 1.00 88.75 299 PRO A N 1
ATOM 2427 C CA . PRO A 1 299 ? 31.458 12.105 -18.785 1.00 88.75 299 PRO A CA 1
ATOM 2428 C C . PRO A 1 299 ? 30.790 13.356 -19.374 1.00 88.75 299 PRO A C 1
ATOM 2430 O O . PRO A 1 299 ? 30.037 14.049 -18.688 1.00 88.75 299 PRO A O 1
ATOM 2433 N N . HIS A 1 300 ? 31.035 13.661 -20.651 1.00 87.62 300 HIS A N 1
ATOM 2434 C CA . HIS A 1 300 ? 30.403 14.783 -21.350 1.00 87.62 300 HIS A CA 1
ATOM 2435 C C . HIS A 1 300 ? 28.882 14.604 -21.522 1.00 87.62 300 HIS A C 1
ATOM 2437 O O . HIS A 1 300 ? 28.168 15.590 -21.693 1.00 87.62 300 HIS A O 1
ATOM 2443 N N . LEU A 1 301 ? 28.368 13.373 -21.417 1.00 88.56 301 LEU A N 1
ATOM 2444 C CA . LEU A 1 301 ? 26.937 13.065 -21.462 1.00 88.56 301 LEU A CA 1
ATOM 2445 C C . LEU A 1 301 ? 26.240 13.177 -20.094 1.00 88.56 301 LEU A C 1
ATOM 2447 O O . LEU A 1 301 ? 25.013 13.077 -20.008 1.00 88.56 301 LEU A O 1
ATOM 2451 N N . ASN A 1 302 ? 26.990 13.430 -19.016 1.00 89.19 302 ASN A N 1
ATOM 2452 C CA . ASN A 1 302 ? 26.462 13.481 -17.650 1.00 89.19 302 ASN A CA 1
ATOM 2453 C C . ASN A 1 302 ? 25.266 14.426 -17.439 1.00 89.19 302 ASN A C 1
ATOM 2455 O O . ASN A 1 302 ? 24.387 14.066 -16.653 1.00 89.19 302 ASN A O 1
ATOM 2459 N N . PRO A 1 303 ? 25.158 15.602 -18.088 1.00 90.81 303 PRO A N 1
ATOM 2460 C CA . PRO A 1 303 ? 23.965 16.441 -17.959 1.00 90.81 303 PRO A CA 1
ATOM 2461 C C . PRO A 1 303 ? 22.677 15.737 -18.414 1.00 90.81 303 PRO A C 1
ATOM 2463 O O . PRO A 1 303 ? 21.660 15.795 -17.716 1.00 90.81 303 PRO A O 1
ATOM 2466 N N . GLU A 1 304 ? 22.731 15.018 -19.537 1.00 90.69 304 GLU A N 1
ATOM 2467 C CA . GLU A 1 304 ? 21.589 14.275 -20.080 1.00 90.69 304 GLU A CA 1
ATOM 2468 C C . GLU A 1 304 ? 21.287 13.031 -19.240 1.00 90.69 304 GLU A C 1
ATOM 2470 O O . GLU A 1 304 ? 20.128 12.774 -18.914 1.00 90.69 304 GLU A O 1
ATOM 2475 N N . ILE A 1 305 ? 22.319 12.315 -18.786 1.00 91.38 305 ILE A N 1
ATOM 2476 C CA . ILE A 1 305 ? 22.160 11.163 -17.886 1.00 91.38 305 ILE A CA 1
ATOM 2477 C C . ILE A 1 305 ? 21.516 11.588 -16.561 1.00 91.38 305 ILE A C 1
ATOM 2479 O O . ILE A 1 305 ? 20.566 10.960 -16.102 1.00 91.38 305 ILE A O 1
ATOM 2483 N N . LYS A 1 306 ? 21.954 12.706 -15.966 1.00 91.50 306 LYS A N 1
ATOM 2484 C CA . LYS A 1 306 ? 21.335 13.267 -14.751 1.00 91.50 306 LYS A CA 1
ATOM 2485 C C . LYS A 1 306 ? 19.872 13.644 -14.968 1.00 91.50 306 LYS A C 1
ATOM 2487 O O . LYS A 1 306 ? 19.062 13.544 -14.049 1.00 91.50 306 LYS A O 1
ATOM 2492 N N . ARG A 1 307 ? 19.506 14.118 -16.162 1.00 91.00 307 ARG A N 1
ATOM 2493 C CA . ARG A 1 307 ? 18.104 14.379 -16.507 1.00 91.00 307 ARG A CA 1
ATOM 2494 C C . ARG A 1 307 ? 17.306 13.077 -16.597 1.00 91.00 307 ARG A C 1
ATOM 2496 O O . ARG A 1 307 ? 16.215 13.028 -16.040 1.00 91.00 307 ARG A O 1
ATOM 2503 N N . LEU A 1 308 ? 17.839 12.052 -17.255 1.00 91.00 308 LEU A N 1
ATOM 2504 C CA . LEU A 1 308 ? 17.176 10.753 -17.382 1.00 91.00 308 LEU A CA 1
ATOM 2505 C C . LEU A 1 308 ? 17.005 10.062 -16.034 1.00 91.00 308 LEU A C 1
ATOM 2507 O O . LEU A 1 308 ? 15.900 9.628 -15.742 1.00 91.00 308 LEU A O 1
ATOM 2511 N N . ASN A 1 309 ? 18.032 10.049 -15.184 1.00 90.81 309 ASN A N 1
ATOM 2512 C CA . ASN A 1 309 ? 17.935 9.474 -13.843 1.00 90.81 309 ASN A CA 1
ATOM 2513 C C . ASN A 1 309 ? 16.825 10.134 -13.019 1.00 90.81 309 ASN A C 1
ATOM 2515 O O . ASN A 1 309 ? 16.014 9.419 -12.448 1.00 90.81 309 ASN A O 1
ATOM 2519 N N . ARG A 1 310 ? 16.695 11.469 -13.069 1.00 88.00 310 ARG A N 1
ATOM 2520 C CA . ARG A 1 310 ? 15.566 12.166 -12.425 1.00 88.00 310 ARG A CA 1
ATOM 2521 C C . ARG A 1 310 ? 14.210 11.722 -12.970 1.00 88.00 310 ARG A C 1
ATOM 2523 O O . ARG A 1 310 ? 13.281 11.528 -12.204 1.00 88.00 310 ARG A O 1
ATOM 2530 N N . ILE A 1 311 ? 14.092 11.535 -14.285 1.00 88.31 311 ILE A N 1
ATOM 2531 C CA . ILE A 1 311 ? 12.848 11.036 -14.887 1.00 88.31 311 ILE A CA 1
ATOM 2532 C C . ILE A 1 311 ? 12.567 9.606 -14.419 1.00 88.31 311 ILE A C 1
ATOM 2534 O O . ILE A 1 311 ? 11.428 9.317 -14.077 1.00 88.31 311 ILE A O 1
ATOM 2538 N N . LEU A 1 312 ? 13.585 8.739 -14.385 1.00 89.81 312 LEU A N 1
ATOM 2539 C CA . LEU A 1 312 ? 13.488 7.360 -13.899 1.00 89.81 312 LEU A CA 1
ATOM 2540 C C . LEU A 1 312 ? 13.054 7.310 -12.426 1.00 89.81 312 LEU A C 1
ATOM 2542 O O . LEU A 1 312 ? 12.196 6.502 -12.090 1.00 89.81 312 LEU A O 1
ATOM 2546 N N . ASP A 1 313 ? 13.582 8.201 -11.581 1.00 85.88 313 ASP A N 1
ATOM 2547 C CA . ASP A 1 313 ? 13.190 8.350 -10.170 1.00 85.88 313 ASP A CA 1
ATOM 2548 C C . ASP A 1 313 ? 11.725 8.777 -9.993 1.00 85.88 313 ASP A C 1
ATOM 2550 O O . ASP A 1 313 ? 11.109 8.477 -8.973 1.00 85.88 313 ASP A O 1
ATOM 2554 N N . GLU A 1 314 ? 11.161 9.475 -10.979 1.00 86.06 314 GLU A N 1
ATOM 2555 C CA . GLU A 1 314 ? 9.779 9.955 -10.960 1.00 86.06 314 GLU A CA 1
ATOM 2556 C C . GLU A 1 314 ? 8.782 8.951 -11.552 1.00 86.06 314 GLU A C 1
ATOM 2558 O O . GLU A 1 314 ? 7.579 9.136 -11.372 1.00 86.06 314 GLU A O 1
ATOM 2563 N N . LEU A 1 315 ? 9.225 7.919 -12.285 1.00 84.50 315 LEU A N 1
ATOM 2564 C CA . LEU A 1 315 ? 8.318 7.078 -13.081 1.00 84.50 315 LEU A CA 1
ATOM 2565 C C . LEU A 1 315 ? 7.246 6.380 -12.241 1.00 84.50 315 LEU A C 1
ATOM 2567 O O . LEU A 1 315 ? 6.112 6.239 -12.694 1.00 84.50 315 LEU A O 1
ATOM 2571 N N . ASP A 1 316 ? 7.564 6.014 -11.005 1.00 77.94 316 ASP A N 1
ATOM 2572 C CA . ASP A 1 316 ? 6.602 5.379 -10.105 1.00 77.94 316 ASP A CA 1
ATOM 2573 C C . ASP A 1 316 ? 5.619 6.350 -9.432 1.00 77.94 316 ASP A C 1
ATOM 2575 O O . ASP A 1 316 ? 4.684 5.950 -8.740 1.00 77.94 316 ASP A O 1
ATOM 2579 N N . LEU A 1 317 ? 5.784 7.651 -9.667 1.00 76.62 317 LEU A N 1
ATOM 2580 C CA . LEU A 1 317 ? 4.855 8.688 -9.218 1.00 76.62 317 LEU A CA 1
ATOM 2581 C C . LEU A 1 317 ? 3.757 8.978 -10.256 1.00 76.62 317 LEU A C 1
ATOM 2583 O O . LEU A 1 317 ? 2.848 9.766 -9.984 1.00 76.62 317 LEU A O 1
ATOM 2587 N N . TYR A 1 318 ? 3.831 8.378 -11.451 1.00 68.56 318 TYR A N 1
ATOM 2588 C CA . TYR A 1 318 ? 2.817 8.541 -12.492 1.00 68.56 318 TYR A CA 1
ATOM 2589 C C . TYR A 1 318 ? 1.618 7.615 -12.250 1.00 68.56 318 TYR A C 1
ATOM 2591 O O . TYR A 1 318 ? 1.755 6.442 -11.884 1.00 68.56 318 TYR A O 1
ATOM 2599 N N . ARG A 1 319 ? 0.419 8.154 -12.500 1.00 65.88 319 ARG A N 1
ATOM 2600 C CA . ARG A 1 319 ? -0.854 7.431 -12.424 1.00 65.88 319 ARG A CA 1
ATOM 2601 C C . ARG A 1 319 ? -1.730 7.752 -13.646 1.00 65.88 319 ARG A C 1
ATOM 2603 O O . ARG A 1 319 ? -1.873 8.931 -13.972 1.00 65.88 319 ARG A O 1
ATOM 2610 N N . PRO A 1 320 ? -2.307 6.738 -14.323 1.00 65.81 320 PRO A N 1
ATOM 2611 C CA . PRO A 1 320 ? -2.003 5.305 -14.184 1.00 65.81 320 PRO A CA 1
ATOM 2612 C C . PRO A 1 320 ? -0.549 4.993 -14.585 1.00 65.81 320 PRO A C 1
ATOM 2614 O O . PRO A 1 320 ? 0.098 5.805 -15.246 1.00 65.81 320 PRO A O 1
ATOM 2617 N N . THR A 1 321 ? -0.023 3.819 -14.216 1.00 66.19 321 THR A N 1
ATOM 2618 C CA . THR A 1 321 ? 1.386 3.431 -14.459 1.00 66.19 321 THR A CA 1
ATOM 2619 C C . THR A 1 321 ? 1.800 3.557 -15.933 1.00 66.19 321 THR A C 1
ATOM 2621 O O . THR A 1 321 ? 2.942 3.879 -16.248 1.00 66.19 321 THR A O 1
ATOM 2624 N N . TYR A 1 322 ? 0.860 3.410 -16.868 1.00 71.19 322 TYR A N 1
ATOM 2625 C CA . TYR A 1 322 ? 1.094 3.602 -18.303 1.00 71.19 322 TYR A CA 1
ATOM 2626 C C . TYR A 1 322 ? 1.512 5.034 -18.690 1.00 71.19 322 TYR A C 1
ATOM 2628 O O . TYR A 1 322 ? 2.199 5.225 -19.698 1.00 71.19 322 TYR A O 1
ATOM 2636 N N . ALA A 1 323 ? 1.172 6.045 -17.882 1.00 73.56 323 ALA A N 1
ATOM 2637 C CA . ALA A 1 323 ? 1.649 7.413 -18.076 1.00 73.56 323 ALA A CA 1
ATOM 2638 C C . ALA A 1 323 ? 3.174 7.527 -17.883 1.00 73.56 323 ALA A C 1
ATOM 2640 O O . ALA A 1 323 ? 3.809 8.336 -18.564 1.00 73.56 323 ALA A O 1
ATOM 2641 N N . ALA A 1 324 ? 3.779 6.662 -17.058 1.00 79.00 324 ALA A N 1
ATOM 2642 C CA . ALA A 1 324 ? 5.231 6.552 -16.929 1.00 79.00 324 ALA A CA 1
ATOM 2643 C C . ALA A 1 324 ? 5.872 6.131 -18.261 1.00 79.00 324 ALA A C 1
ATOM 2645 O O . ALA A 1 324 ? 6.806 6.767 -18.748 1.00 79.00 324 ALA A O 1
ATOM 2646 N N . VAL A 1 325 ? 5.306 5.115 -18.922 1.00 79.12 325 VAL A N 1
ATOM 2647 C CA . VAL A 1 325 ? 5.784 4.648 -20.235 1.00 79.12 325 VAL A CA 1
ATOM 2648 C C . VAL A 1 325 ? 5.642 5.749 -21.290 1.00 79.12 325 VAL A C 1
ATOM 2650 O O . VAL A 1 325 ? 6.572 6.017 -22.053 1.00 79.12 325 VAL A O 1
ATOM 2653 N N . ALA A 1 326 ? 4.514 6.466 -21.301 1.00 79.31 326 ALA A N 1
ATOM 2654 C CA . ALA A 1 326 ? 4.319 7.607 -22.194 1.00 79.31 326 ALA A CA 1
ATOM 2655 C C . ALA A 1 326 ? 5.348 8.731 -21.953 1.00 79.31 326 ALA A C 1
ATOM 2657 O O . ALA A 1 326 ? 5.818 9.357 -22.914 1.00 79.31 326 ALA A O 1
ATOM 2658 N N . ARG A 1 327 ? 5.733 8.973 -20.691 1.00 84.12 327 ARG A N 1
ATOM 2659 C CA . ARG A 1 327 ? 6.770 9.945 -20.322 1.00 84.12 327 ARG A CA 1
ATOM 2660 C C . ARG A 1 327 ? 8.141 9.546 -20.863 1.00 84.12 327 ARG A C 1
ATOM 2662 O O . ARG A 1 327 ? 8.821 10.411 -21.423 1.00 84.12 327 ARG A O 1
ATOM 2669 N N . VAL A 1 328 ? 8.517 8.270 -20.741 1.00 86.88 328 VAL A N 1
ATOM 2670 C CA . VAL A 1 328 ? 9.774 7.724 -21.285 1.00 86.88 328 VAL A CA 1
ATOM 2671 C C . VAL A 1 328 ? 9.803 7.865 -22.804 1.00 86.88 328 VAL A C 1
ATOM 2673 O O . VAL A 1 328 ? 10.759 8.404 -23.353 1.00 86.88 328 VAL A O 1
ATOM 2676 N N . ILE A 1 329 ? 8.724 7.491 -23.496 1.00 84.00 329 ILE A N 1
ATOM 2677 C CA . ILE A 1 329 ? 8.632 7.601 -24.962 1.00 84.00 329 ILE A CA 1
ATOM 2678 C C . ILE A 1 329 ? 8.743 9.059 -25.426 1.00 84.00 329 ILE A C 1
ATOM 2680 O O . ILE A 1 329 ? 9.386 9.352 -26.436 1.00 84.00 329 ILE A O 1
ATOM 2684 N N . THR A 1 330 ? 8.151 9.993 -24.681 1.00 85.19 330 THR A N 1
ATOM 2685 C CA . THR A 1 330 ? 8.300 11.432 -24.947 1.00 85.19 330 THR A CA 1
ATOM 2686 C C . THR A 1 330 ? 9.757 11.876 -24.805 1.00 85.19 330 THR A C 1
ATOM 2688 O O . THR A 1 330 ? 10.251 12.648 -25.625 1.00 85.19 330 THR A O 1
ATOM 2691 N N . GLU A 1 331 ? 10.471 11.354 -23.808 1.00 88.12 331 GLU A N 1
ATOM 2692 C CA . GLU A 1 331 ? 11.887 11.655 -23.611 1.00 88.12 331 GLU A CA 1
ATOM 2693 C C . GLU A 1 331 ? 12.766 11.053 -24.718 1.00 88.12 331 GLU A C 1
ATOM 2695 O O . GLU A 1 331 ? 13.618 11.755 -25.257 1.00 88.12 331 GLU A O 1
ATOM 2700 N N . ILE A 1 332 ? 12.496 9.815 -25.146 1.00 86.88 332 ILE A N 1
ATOM 2701 C CA . ILE A 1 332 ? 13.153 9.184 -26.303 1.00 86.88 332 ILE A CA 1
ATOM 2702 C C . ILE A 1 332 ? 12.974 10.050 -27.559 1.00 86.88 332 ILE A C 1
ATOM 2704 O O . ILE A 1 332 ? 13.935 10.308 -28.286 1.00 86.88 332 ILE A O 1
ATOM 2708 N N . ARG A 1 333 ? 11.759 10.561 -27.808 1.00 85.75 333 ARG A N 1
ATOM 2709 C CA . ARG A 1 333 ? 11.484 11.463 -28.941 1.00 85.75 333 ARG A CA 1
ATOM 2710 C C . ARG A 1 333 ? 12.261 12.776 -28.857 1.00 85.75 333 ARG A C 1
ATOM 2712 O O . ARG A 1 333 ? 12.711 13.250 -29.895 1.00 85.75 333 ARG A O 1
ATOM 2719 N N . ARG A 1 334 ? 12.446 13.344 -27.659 1.00 89.38 334 ARG A N 1
ATOM 2720 C CA . ARG A 1 334 ? 13.288 14.536 -27.464 1.00 89.38 334 ARG A CA 1
ATOM 2721 C C . ARG A 1 334 ? 14.747 14.236 -27.797 1.00 89.38 334 ARG A C 1
ATOM 2723 O O . ARG A 1 334 ? 15.359 14.994 -28.539 1.00 89.38 334 ARG A O 1
ATOM 2730 N N . LEU A 1 335 ? 15.292 13.133 -27.282 1.00 87.44 335 LEU A N 1
ATOM 2731 C CA . LEU A 1 335 ? 16.687 12.753 -27.524 1.00 87.44 335 LEU A CA 1
ATOM 2732 C C . LEU A 1 335 ? 16.980 12.579 -29.025 1.00 87.44 335 LEU A C 1
ATOM 2734 O O . LEU A 1 335 ? 18.052 12.958 -29.474 1.00 87.44 335 LEU A O 1
ATOM 2738 N N . ARG A 1 336 ? 16.008 12.104 -29.820 1.00 84.25 336 ARG A N 1
ATOM 2739 C CA . ARG A 1 336 ? 16.120 12.004 -31.293 1.00 84.25 336 ARG A CA 1
ATOM 2740 C C . ARG A 1 336 ? 16.305 13.341 -32.015 1.00 84.25 336 ARG A C 1
ATOM 2742 O O . ARG A 1 336 ? 16.729 13.339 -33.164 1.00 84.25 336 ARG A O 1
ATOM 2749 N N . GLN A 1 337 ? 15.920 14.457 -31.398 1.00 85.44 337 GLN A N 1
ATOM 2750 C CA . GLN A 1 337 ? 16.067 15.792 -31.987 1.00 85.44 337 GLN A CA 1
ATOM 2751 C C . GLN A 1 337 ? 17.445 16.404 -31.701 1.00 85.44 337 GLN A C 1
ATOM 2753 O O . GLN A 1 337 ? 17.780 17.441 -32.270 1.00 85.44 337 GLN A O 1
ATOM 2758 N N . LEU A 1 338 ? 18.232 15.790 -30.812 1.00 84.25 338 LEU A N 1
ATOM 2759 C CA . LEU A 1 338 ? 19.575 16.242 -30.472 1.00 84.25 338 LEU A CA 1
ATOM 2760 C C . LEU A 1 338 ? 20.606 15.614 -31.414 1.00 84.25 338 LEU A C 1
ATOM 2762 O O . LEU A 1 338 ? 20.444 14.482 -31.861 1.00 84.25 338 LEU A O 1
ATOM 2766 N N . GLN A 1 339 ? 21.669 16.359 -31.718 1.00 74.62 339 GLN A N 1
ATOM 2767 C CA . GLN A 1 339 ? 22.784 15.851 -32.520 1.00 74.62 339 GLN A CA 1
ATOM 2768 C C . GLN A 1 339 ? 23.615 14.821 -31.721 1.00 74.62 339 GLN A C 1
ATOM 2770 O O . GLN A 1 339 ? 23.588 14.839 -30.483 1.00 74.62 339 GLN A O 1
ATOM 2775 N N . PRO A 1 340 ? 24.372 13.932 -32.398 1.00 70.38 340 PRO A N 1
ATOM 2776 C CA . PRO A 1 340 ? 25.354 13.062 -31.750 1.00 70.38 340 PRO A CA 1
ATOM 2777 C C . PRO A 1 340 ? 26.250 13.860 -30.788 1.00 70.38 340 PRO A C 1
ATOM 2779 O O . PRO A 1 340 ? 26.590 15.002 -31.104 1.00 70.38 340 PRO A O 1
ATOM 2782 N N . PRO A 1 341 ? 26.621 13.310 -29.613 1.00 65.88 341 PRO A N 1
ATOM 2783 C CA . PRO A 1 341 ? 26.700 11.880 -29.274 1.00 65.88 341 PRO A CA 1
ATOM 2784 C C . PRO A 1 341 ? 25.510 11.296 -28.480 1.00 65.88 341 PRO A C 1
ATOM 2786 O O . PRO A 1 341 ? 25.607 10.198 -27.940 1.00 65.88 341 PRO A O 1
ATOM 2789 N N . VAL A 1 342 ? 24.366 11.985 -28.418 1.00 80.00 342 VAL A N 1
ATOM 2790 C CA . VAL A 1 342 ? 23.202 11.586 -27.590 1.00 80.00 342 VAL A CA 1
ATOM 2791 C C . VAL A 1 342 ? 22.478 10.320 -28.099 1.00 80.00 342 VAL A C 1
ATOM 2793 O O . VAL A 1 342 ? 21.704 9.691 -27.370 1.00 80.00 342 VAL A O 1
ATOM 2796 N N . ASP A 1 343 ? 22.761 9.895 -29.332 1.00 81.50 343 ASP A N 1
ATOM 2797 C CA . ASP A 1 343 ? 22.152 8.716 -29.958 1.00 81.50 343 ASP A CA 1
ATOM 2798 C C . ASP A 1 343 ? 22.435 7.401 -29.219 1.00 81.50 343 ASP A C 1
ATOM 2800 O O . ASP A 1 343 ? 21.578 6.510 -29.222 1.00 81.50 343 ASP A O 1
ATOM 2804 N N . SER A 1 344 ? 23.591 7.274 -28.559 1.00 82.06 344 SER A N 1
ATOM 2805 C CA . SER A 1 344 ? 23.938 6.084 -27.770 1.00 82.06 344 SER A CA 1
ATOM 2806 C C . SER A 1 344 ? 23.001 5.927 -26.569 1.00 82.06 344 SER A C 1
ATOM 2808 O O . SER A 1 344 ? 22.369 4.885 -26.406 1.00 82.06 344 SER A O 1
ATOM 2810 N N . ILE A 1 345 ? 22.811 7.000 -25.797 1.00 88.62 345 ILE A N 1
ATOM 2811 C CA . ILE A 1 345 ? 21.899 7.050 -24.644 1.00 88.62 345 ILE A CA 1
ATOM 2812 C C . ILE A 1 345 ? 20.453 6.826 -25.071 1.00 88.62 345 ILE A C 1
ATOM 2814 O O . ILE A 1 345 ? 19.721 6.078 -24.427 1.00 88.62 345 ILE A O 1
ATOM 2818 N N . ARG A 1 346 ? 20.025 7.462 -26.165 1.00 89.88 346 ARG A N 1
ATOM 2819 C CA . ARG A 1 346 ? 18.678 7.259 -26.704 1.00 89.88 346 ARG A CA 1
ATOM 2820 C C . ARG A 1 346 ? 18.426 5.783 -27.004 1.00 89.88 346 ARG A C 1
ATOM 2822 O O . ARG A 1 346 ? 17.398 5.251 -26.601 1.00 89.88 346 ARG A O 1
ATOM 2829 N N . THR A 1 347 ? 19.345 5.157 -27.737 1.00 87.44 347 THR A N 1
ATOM 2830 C CA . THR A 1 347 ? 19.216 3.760 -28.169 1.00 87.44 347 THR A CA 1
ATOM 2831 C C . THR A 1 347 ? 19.211 2.814 -26.970 1.00 87.44 347 THR A C 1
ATOM 2833 O O . THR A 1 347 ? 18.405 1.894 -26.937 1.00 87.44 347 THR A O 1
ATOM 2836 N N . LEU A 1 348 ? 20.022 3.096 -25.949 1.00 91.12 348 LEU A N 1
ATOM 2837 C CA . LEU A 1 348 ? 20.017 2.382 -24.671 1.00 91.12 348 LEU A CA 1
ATOM 2838 C C . LEU A 1 348 ? 18.636 2.425 -23.999 1.00 91.12 348 LEU A C 1
ATOM 2840 O O . LEU A 1 348 ? 18.046 1.378 -23.749 1.00 91.12 348 LEU A O 1
ATOM 2844 N N . VAL A 1 349 ? 18.083 3.620 -23.756 1.00 91.19 349 VAL A N 1
ATOM 2845 C CA . VAL A 1 349 ? 16.782 3.768 -23.069 1.00 91.19 349 VAL A CA 1
ATOM 2846 C C . VAL A 1 349 ? 15.649 3.121 -23.874 1.00 91.19 349 VAL A C 1
ATOM 2848 O O . VAL A 1 349 ? 14.747 2.510 -23.302 1.00 91.19 349 VAL A O 1
ATOM 2851 N N . GLU A 1 350 ? 15.688 3.251 -25.202 1.00 90.44 350 GLU A N 1
ATOM 2852 C CA . GLU A 1 350 ? 14.721 2.631 -26.111 1.00 90.44 350 GLU A CA 1
ATOM 2853 C C . GLU A 1 350 ? 14.779 1.101 -26.046 1.00 90.44 350 GLU A C 1
ATOM 2855 O O . GLU A 1 350 ? 13.747 0.463 -25.835 1.00 90.44 350 GLU A O 1
ATOM 2860 N N . ASN A 1 351 ? 15.976 0.522 -26.148 1.00 89.88 351 ASN A N 1
ATOM 2861 C CA . ASN A 1 351 ? 16.174 -0.922 -26.080 1.00 89.88 351 ASN A CA 1
ATOM 2862 C C . ASN A 1 351 ? 15.769 -1.485 -24.717 1.00 89.88 351 ASN A C 1
ATOM 2864 O O . ASN A 1 351 ? 15.100 -2.513 -24.671 1.00 89.88 351 ASN A O 1
ATOM 2868 N N . GLU A 1 352 ? 16.098 -0.801 -23.620 1.00 91.69 352 GLU A N 1
ATOM 2869 C CA . GLU A 1 352 ? 15.714 -1.243 -22.276 1.00 91.69 352 GLU A CA 1
ATOM 2870 C C . GLU A 1 352 ? 14.205 -1.204 -22.047 1.00 91.69 352 GLU A C 1
ATOM 2872 O O . GLU A 1 352 ? 13.648 -2.102 -21.407 1.00 91.69 352 GLU A O 1
ATOM 2877 N N . LEU A 1 353 ? 13.511 -0.200 -22.592 1.00 89.44 353 LEU A N 1
ATOM 2878 C CA . LEU A 1 353 ? 12.055 -0.142 -22.515 1.00 89.44 353 LEU A CA 1
ATOM 2879 C C . LEU A 1 353 ? 11.422 -1.304 -23.288 1.00 89.44 353 LEU A C 1
ATOM 2881 O O . LEU A 1 353 ? 10.543 -1.984 -22.757 1.00 89.44 353 LEU A O 1
ATOM 2885 N N . LEU A 1 354 ? 11.877 -1.545 -24.522 1.00 88.00 354 LEU A N 1
ATOM 2886 C CA . LEU A 1 354 ? 11.396 -2.660 -25.339 1.00 88.00 354 LEU A CA 1
ATOM 2887 C C . LEU A 1 354 ? 11.683 -3.995 -24.651 1.00 88.00 354 LEU A C 1
ATOM 2889 O O . LEU A 1 354 ? 10.765 -4.790 -24.457 1.00 88.00 354 LEU A O 1
ATOM 2893 N N . HIS A 1 355 ? 12.922 -4.216 -24.213 1.00 89.50 355 HIS A N 1
ATOM 2894 C CA . HIS A 1 355 ? 13.332 -5.424 -23.503 1.00 89.50 355 HIS A CA 1
ATOM 2895 C C . HIS A 1 355 ? 12.456 -5.684 -22.272 1.00 89.50 355 HIS A C 1
ATOM 2897 O O . HIS A 1 355 ? 11.944 -6.789 -22.107 1.00 89.50 355 HIS A O 1
ATOM 2903 N N . SER A 1 356 ? 12.200 -4.658 -21.456 1.00 90.25 356 SER A N 1
ATOM 2904 C CA . SER A 1 356 ? 11.364 -4.777 -20.255 1.00 90.25 356 SER A CA 1
ATOM 2905 C C . SER A 1 356 ? 9.918 -5.168 -20.577 1.00 90.25 356 SER A C 1
ATOM 2907 O O . SER A 1 356 ? 9.323 -5.976 -19.866 1.00 90.25 356 SER A O 1
ATOM 2909 N N . LEU A 1 357 ? 9.352 -4.638 -21.665 1.00 87.69 357 LEU A N 1
ATOM 2910 C CA . LEU A 1 357 ? 8.001 -4.984 -22.115 1.00 87.69 357 LEU A CA 1
ATOM 2911 C C . LEU A 1 357 ? 7.925 -6.397 -22.701 1.00 87.69 357 LEU A C 1
ATOM 2913 O O . LEU A 1 357 ? 6.971 -7.121 -22.416 1.00 87.69 357 LEU A O 1
ATOM 2917 N N . HIS A 1 358 ? 8.925 -6.803 -23.488 1.00 89.12 358 HIS A N 1
ATOM 2918 C CA . HIS A 1 358 ? 9.034 -8.173 -23.999 1.00 89.12 358 HIS A CA 1
ATOM 2919 C C . HIS A 1 358 ? 9.153 -9.178 -22.862 1.00 89.12 358 HIS A C 1
ATOM 2921 O O . HIS A 1 358 ? 8.437 -10.178 -22.863 1.00 89.12 358 HIS A O 1
ATOM 2927 N N . LEU A 1 359 ? 10.013 -8.891 -21.883 1.00 91.19 359 LEU A N 1
ATOM 2928 C CA . LEU A 1 359 ? 10.204 -9.729 -20.706 1.00 91.19 359 LEU A CA 1
ATOM 2929 C C . LEU A 1 359 ? 8.892 -9.865 -19.923 1.00 91.19 359 LEU A C 1
ATOM 2931 O O . LEU A 1 359 ? 8.451 -10.982 -19.659 1.00 91.19 359 LEU A O 1
ATOM 2935 N N . TRP A 1 360 ? 8.208 -8.750 -19.659 1.00 92.00 360 TRP A N 1
ATOM 2936 C CA . TRP A 1 360 ? 6.909 -8.760 -18.984 1.00 92.00 360 TRP A CA 1
ATOM 2937 C C . TRP A 1 360 ? 5.870 -9.608 -19.721 1.00 92.00 360 TRP A C 1
ATOM 2939 O O . TRP A 1 360 ? 5.274 -10.508 -19.138 1.00 92.00 360 TRP A O 1
ATOM 2949 N N . LEU A 1 361 ? 5.706 -9.412 -21.031 1.00 91.44 361 LEU A N 1
ATOM 2950 C CA . LEU A 1 361 ? 4.784 -10.216 -21.841 1.00 91.44 361 LEU A CA 1
ATOM 2951 C C . LEU A 1 361 ? 5.221 -11.684 -21.985 1.00 91.44 361 LEU A C 1
ATOM 2953 O O . LEU A 1 361 ? 4.445 -12.511 -22.488 1.00 91.44 361 LEU A O 1
ATOM 2957 N N . SER A 1 362 ? 6.449 -12.031 -21.603 1.00 92.19 362 SER A N 1
ATOM 2958 C CA . SER A 1 362 ? 6.944 -13.404 -21.651 1.00 92.19 362 SER A CA 1
ATOM 2959 C C . SER A 1 362 ? 6.455 -14.241 -20.466 1.00 92.19 362 SER A C 1
ATOM 2961 O O . SER A 1 362 ? 6.207 -15.427 -20.662 1.00 92.19 362 SER A O 1
ATOM 2963 N N . TRP A 1 363 ? 6.214 -13.631 -19.300 1.00 94.31 363 TRP A N 1
ATOM 2964 C CA . TRP A 1 363 ? 5.778 -14.337 -18.096 1.00 94.31 363 TRP A CA 1
ATOM 2965 C C . TRP A 1 363 ? 4.333 -14.837 -18.176 1.00 94.31 363 TRP A C 1
ATOM 2967 O O . TRP A 1 363 ? 3.400 -14.080 -18.457 1.00 94.31 363 TRP A O 1
ATOM 2977 N N . ASP A 1 364 ? 4.125 -16.106 -17.825 1.00 94.94 364 ASP A N 1
ATOM 2978 C CA . ASP A 1 364 ? 2.788 -16.705 -17.761 1.00 94.94 364 ASP A CA 1
ATOM 2979 C C . ASP A 1 364 ? 1.904 -16.036 -16.706 1.00 94.94 364 ASP A C 1
ATOM 2981 O O . ASP A 1 364 ? 0.702 -15.845 -16.928 1.00 94.94 364 ASP A O 1
ATOM 2985 N N . PHE A 1 365 ? 2.509 -15.608 -15.594 1.00 95.62 365 PHE A N 1
ATOM 2986 C CA . PHE A 1 365 ? 1.818 -14.936 -14.498 1.00 95.62 365 PHE A CA 1
ATOM 2987 C C . PHE A 1 365 ? 1.028 -13.701 -14.961 1.00 95.62 365 PHE A C 1
ATOM 2989 O O . PHE A 1 365 ? -0.095 -13.487 -14.503 1.00 95.62 365 PHE A O 1
ATOM 2996 N N . VAL A 1 366 ? 1.545 -12.935 -15.930 1.00 93.88 366 VAL A N 1
ATOM 2997 C CA . VAL A 1 366 ? 0.866 -11.750 -16.492 1.00 93.88 366 VAL A CA 1
ATOM 2998 C C . VAL A 1 366 ? -0.493 -12.110 -17.078 1.00 93.88 366 VAL A C 1
ATOM 3000 O O . VAL A 1 366 ? -1.477 -11.401 -16.882 1.00 93.88 366 VAL A O 1
ATOM 3003 N N . TYR A 1 367 ? -0.586 -13.244 -17.769 1.00 94.06 367 TYR A N 1
ATOM 3004 C CA . TYR A 1 367 ? -1.845 -13.699 -18.349 1.00 94.06 367 TYR A CA 1
ATOM 3005 C C . TYR A 1 367 ? -2.744 -14.350 -17.307 1.00 94.06 367 TYR A C 1
ATOM 3007 O O . TYR A 1 367 ? -3.960 -14.174 -17.369 1.00 94.06 367 TYR A O 1
ATOM 3015 N N . GLN A 1 368 ? -2.171 -15.112 -16.375 1.00 93.31 368 GLN A N 1
ATOM 3016 C CA . GLN A 1 368 ? -2.926 -15.800 -15.329 1.00 93.31 368 GLN A CA 1
ATOM 3017 C C . GLN A 1 368 ? -3.638 -14.805 -14.406 1.00 93.31 368 GLN A C 1
ATOM 3019 O O . GLN A 1 368 ? -4.823 -14.984 -14.127 1.00 93.31 368 GLN A O 1
ATOM 3024 N N . SER A 1 369 ? -2.946 -13.737 -14.012 1.00 91.81 369 SER A N 1
ATOM 3025 C CA . SER A 1 369 ? -3.452 -12.707 -13.098 1.00 91.81 369 SER A CA 1
ATOM 3026 C C . SER A 1 369 ? -4.338 -11.651 -13.771 1.00 91.81 369 SER A C 1
ATOM 3028 O O . SER A 1 369 ? -5.165 -11.038 -13.102 1.00 91.81 369 SER A O 1
ATOM 3030 N N . ALA A 1 370 ? -4.223 -11.446 -15.088 1.00 89.12 370 ALA A N 1
ATOM 3031 C CA . ALA A 1 370 ? -5.041 -10.475 -15.810 1.00 89.12 370 ALA A CA 1
ATOM 3032 C C . ALA A 1 370 ? -6.533 -10.856 -15.865 1.00 89.12 370 ALA A C 1
ATOM 3034 O O . ALA A 1 370 ? -6.896 -12.019 -16.082 1.00 89.12 370 ALA A O 1
ATOM 3035 N N . SER A 1 371 ? -7.400 -9.836 -15.805 1.00 84.69 371 SER A N 1
ATOM 3036 C CA . SER A 1 371 ? -8.835 -9.981 -16.094 1.00 84.69 371 SER A CA 1
ATOM 3037 C C . SER A 1 371 ? -9.081 -10.584 -17.492 1.00 84.69 371 SER A C 1
ATOM 3039 O O . SER A 1 371 ? -8.251 -10.400 -18.388 1.00 84.69 371 SER A O 1
ATOM 3041 N N . PRO A 1 372 ? -10.222 -11.259 -17.747 1.00 86.12 372 PRO A N 1
ATOM 3042 C CA . PRO A 1 372 ? -10.467 -11.940 -19.023 1.00 86.12 372 PRO A CA 1
ATOM 3043 C C . PRO A 1 372 ? -10.285 -11.045 -20.259 1.00 86.12 372 PRO A C 1
ATOM 3045 O O . PRO A 1 372 ? -9.631 -11.442 -21.224 1.00 86.12 372 PRO A O 1
ATOM 3048 N N . ALA A 1 373 ? -10.799 -9.812 -20.207 1.00 84.06 373 ALA A N 1
ATOM 3049 C CA . ALA A 1 373 ? -10.651 -8.843 -21.291 1.00 84.06 373 ALA A CA 1
ATOM 3050 C C . ALA A 1 373 ? -9.187 -8.401 -21.477 1.00 84.06 373 ALA A C 1
ATOM 3052 O O . ALA A 1 373 ? -8.679 -8.401 -22.600 1.00 84.06 373 ALA A O 1
ATOM 3053 N N . ALA A 1 374 ? -8.486 -8.086 -20.381 1.00 84.50 374 ALA A N 1
ATOM 3054 C CA . ALA A 1 374 ? -7.077 -7.697 -20.426 1.00 84.50 374 ALA A CA 1
ATOM 3055 C C . ALA A 1 374 ? -6.189 -8.842 -20.938 1.00 84.50 374 ALA A C 1
ATOM 3057 O O . ALA A 1 374 ? -5.313 -8.615 -21.765 1.00 84.50 374 ALA A O 1
ATOM 3058 N N . ARG A 1 375 ? -6.456 -10.088 -20.536 1.00 90.38 375 ARG A N 1
ATOM 3059 C CA . ARG A 1 375 ? -5.733 -11.281 -20.997 1.00 90.38 375 ARG A CA 1
ATOM 3060 C C . ARG A 1 375 ? -5.802 -11.446 -22.513 1.00 90.38 375 ARG A C 1
ATOM 3062 O O . ARG A 1 375 ? -4.776 -11.699 -23.143 1.00 90.38 375 ARG A O 1
ATOM 3069 N N . ILE A 1 376 ? -6.994 -11.310 -23.102 1.00 89.81 376 ILE A N 1
ATOM 3070 C CA . ILE A 1 376 ? -7.179 -11.383 -24.561 1.00 89.81 376 ILE A CA 1
ATOM 3071 C C . ILE A 1 376 ? -6.376 -10.269 -25.236 1.00 89.81 376 ILE A C 1
ATOM 3073 O O . ILE A 1 376 ? -5.590 -10.535 -26.147 1.00 89.81 376 ILE A O 1
ATOM 3077 N N . PHE A 1 377 ? -6.523 -9.039 -24.745 1.00 87.00 377 PHE A N 1
ATOM 3078 C CA . PHE A 1 377 ? -5.810 -7.881 -25.271 1.00 87.00 377 PHE A CA 1
ATOM 3079 C C . PHE A 1 377 ? -4.283 -8.049 -25.214 1.00 87.00 377 PHE A C 1
ATOM 3081 O O . PHE A 1 377 ? -3.601 -7.816 -26.212 1.00 87.00 377 PHE A O 1
ATOM 3088 N N . LEU A 1 378 ? -3.733 -8.517 -24.092 1.00 89.81 378 LEU A N 1
ATOM 3089 C CA . LEU A 1 378 ? -2.295 -8.737 -23.917 1.00 89.81 378 LEU A CA 1
ATOM 3090 C C . LEU A 1 378 ? -1.765 -9.836 -24.847 1.00 89.81 378 LEU A C 1
ATOM 3092 O O . LEU A 1 378 ? -0.686 -9.682 -25.414 1.00 89.81 378 LEU A O 1
ATOM 3096 N N . ARG A 1 379 ? -2.528 -10.914 -25.076 1.00 92.38 379 ARG A N 1
ATOM 3097 C CA . ARG A 1 379 ? -2.142 -11.972 -26.029 1.00 92.38 379 ARG A CA 1
ATOM 3098 C C . ARG A 1 379 ? -2.081 -11.458 -27.464 1.00 92.38 379 ARG A C 1
ATOM 3100 O O . ARG A 1 379 ? -1.119 -11.750 -28.172 1.00 92.38 379 ARG A O 1
ATOM 3107 N N . LEU A 1 380 ? -3.072 -10.665 -27.875 1.00 90.00 380 LEU A N 1
ATOM 3108 C CA . LEU A 1 380 ? -3.062 -10.004 -29.183 1.00 90.00 380 LEU A CA 1
ATOM 3109 C C . LEU A 1 380 ? -1.873 -9.044 -29.300 1.00 90.00 380 LEU A C 1
ATOM 3111 O O . LEU A 1 380 ? -1.164 -9.054 -30.303 1.00 90.00 380 LEU A O 1
ATOM 3115 N N . SER A 1 381 ? -1.608 -8.276 -28.243 1.00 86.88 381 SER A N 1
ATOM 3116 C CA . SER A 1 381 ? -0.477 -7.347 -28.176 1.00 86.88 381 SER A CA 1
ATOM 3117 C C . SER A 1 381 ? 0.856 -8.074 -28.328 1.00 86.88 381 SER A C 1
ATOM 3119 O O . SER A 1 381 ? 1.673 -7.663 -29.146 1.00 86.88 381 SER A O 1
ATOM 3121 N N . LYS A 1 382 ? 1.054 -9.192 -27.616 1.00 90.19 382 LYS A N 1
ATOM 3122 C CA . LYS A 1 382 ? 2.243 -10.048 -27.742 1.00 90.19 382 LYS A CA 1
ATOM 3123 C C . LYS A 1 382 ? 2.415 -10.576 -29.161 1.00 90.19 382 LYS A C 1
ATOM 3125 O O . LYS A 1 382 ? 3.525 -10.536 -29.683 1.00 90.19 382 LYS A O 1
ATOM 3130 N N . ALA A 1 383 ? 1.337 -11.032 -29.800 1.00 88.62 383 ALA A N 1
ATOM 3131 C CA . ALA A 1 383 ? 1.393 -11.505 -31.180 1.00 88.62 383 ALA A CA 1
ATOM 3132 C C . ALA A 1 383 ? 1.841 -10.389 -32.139 1.00 88.62 383 ALA A C 1
ATOM 3134 O O . ALA A 1 383 ? 2.776 -10.588 -32.911 1.00 88.62 383 ALA A O 1
ATOM 3135 N N . VAL A 1 384 ? 1.251 -9.194 -32.038 1.00 87.38 384 VAL A N 1
ATOM 3136 C CA . VAL A 1 384 ? 1.633 -8.048 -32.880 1.00 87.38 384 VAL A CA 1
ATOM 3137 C C . VAL A 1 384 ? 3.078 -7.623 -32.614 1.00 87.38 384 VAL A C 1
ATOM 3139 O O . VAL A 1 384 ? 3.863 -7.516 -33.552 1.00 87.38 384 VAL A O 1
ATOM 3142 N N . ILE A 1 385 ? 3.466 -7.460 -31.348 1.00 86.31 385 ILE A N 1
ATOM 3143 C CA . ILE A 1 385 ? 4.832 -7.096 -30.942 1.00 86.31 385 ILE A CA 1
ATOM 3144 C C . ILE A 1 385 ? 5.855 -8.123 -31.460 1.00 86.31 385 ILE A C 1
ATOM 3146 O O . ILE A 1 385 ? 6.910 -7.747 -31.965 1.00 86.31 385 ILE A O 1
ATOM 3150 N N . SER A 1 386 ? 5.520 -9.419 -31.447 1.00 85.31 386 SER A N 1
ATOM 3151 C CA . SER A 1 386 ? 6.393 -10.473 -31.977 1.00 85.31 386 SER A CA 1
ATOM 3152 C C . SER A 1 386 ? 6.638 -10.394 -33.488 1.00 85.31 386 SER A C 1
ATOM 3154 O O . SER A 1 386 ? 7.636 -10.936 -33.958 1.00 85.31 386 SER A O 1
ATOM 3156 N N . VAL A 1 387 ? 5.761 -9.717 -34.236 1.00 86.44 387 VAL A N 1
ATOM 3157 C CA . VAL A 1 387 ? 5.947 -9.411 -35.662 1.00 86.44 387 VAL A CA 1
ATOM 3158 C C . VAL A 1 387 ? 6.701 -8.091 -35.826 1.00 86.44 387 VAL A C 1
ATOM 3160 O O . VAL A 1 387 ? 7.629 -8.008 -36.627 1.00 86.44 387 VAL A O 1
ATOM 3163 N N . LEU A 1 388 ? 6.341 -7.071 -35.039 1.00 85.75 388 LEU A N 1
ATOM 3164 C CA . LEU A 1 388 ? 6.950 -5.741 -35.113 1.00 85.75 388 LEU A CA 1
ATOM 3165 C C . LEU A 1 388 ? 8.428 -5.723 -34.711 1.00 85.75 388 LEU A C 1
ATOM 3167 O O . LEU A 1 388 ? 9.152 -4.882 -35.228 1.00 85.75 388 LEU A O 1
ATOM 3171 N N . LYS A 1 389 ? 8.895 -6.670 -33.886 1.00 79.44 389 LYS A N 1
ATOM 3172 C CA . LYS A 1 389 ? 10.319 -6.797 -33.515 1.00 79.44 389 LYS A CA 1
ATOM 3173 C C . LYS A 1 389 ? 11.266 -7.009 -34.706 1.00 79.44 389 LYS A C 1
ATOM 3175 O O . LYS A 1 389 ? 12.471 -6.837 -34.574 1.00 79.44 389 LYS A O 1
ATOM 3180 N N . PHE A 1 390 ? 10.738 -7.460 -35.849 1.00 81.62 390 PHE A N 1
ATOM 3181 C CA . PHE A 1 390 ? 11.499 -7.632 -37.093 1.00 81.62 390 PHE A CA 1
ATOM 3182 C C . PHE A 1 390 ? 11.489 -6.373 -37.972 1.00 81.62 390 PHE A C 1
ATOM 3184 O O . PHE A 1 390 ? 12.125 -6.348 -39.025 1.00 81.62 390 PHE A O 1
ATOM 3191 N N . LEU A 1 391 ? 10.741 -5.348 -37.565 1.00 81.50 391 LEU A N 1
ATOM 3192 C CA . LEU A 1 391 ? 10.667 -4.051 -38.219 1.00 81.50 391 LEU A CA 1
ATOM 3193 C C . LEU A 1 391 ? 11.529 -3.031 -37.463 1.00 81.50 391 LEU A C 1
ATOM 3195 O O . LEU A 1 391 ? 12.173 -3.331 -36.463 1.00 81.50 391 LEU A O 1
ATOM 3199 N N . ASP A 1 392 ? 11.549 -1.798 -37.961 1.00 80.81 392 ASP A N 1
ATOM 3200 C CA . ASP A 1 392 ? 12.255 -0.696 -37.317 1.00 80.81 392 ASP A CA 1
ATOM 3201 C C . ASP A 1 392 ? 11.685 -0.407 -35.911 1.00 80.81 392 ASP A C 1
ATOM 3203 O O . ASP A 1 392 ? 10.467 -0.286 -35.733 1.00 80.81 392 ASP A O 1
ATOM 3207 N N . ALA A 1 393 ? 12.568 -0.233 -34.921 1.00 75.75 393 ALA A N 1
ATOM 3208 C CA . ALA A 1 393 ? 12.209 -0.005 -33.517 1.00 75.75 393 ALA A CA 1
ATOM 3209 C C . ALA A 1 393 ? 11.270 1.202 -33.312 1.00 75.75 393 ALA A C 1
ATOM 3211 O O . ALA A 1 393 ? 10.501 1.252 -32.350 1.00 75.75 393 ALA A O 1
ATOM 3212 N N . ARG A 1 394 ? 11.243 2.171 -34.241 1.00 78.12 394 ARG A N 1
ATOM 3213 C CA . ARG A 1 394 ? 10.296 3.298 -34.196 1.00 78.12 394 ARG A CA 1
ATOM 3214 C C . ARG A 1 394 ? 8.855 2.842 -34.385 1.00 78.12 394 ARG A C 1
ATOM 3216 O O . ARG A 1 394 ? 7.966 3.437 -33.775 1.00 78.12 394 ARG A O 1
ATOM 3223 N N . ILE A 1 395 ? 8.625 1.844 -35.234 1.00 80.31 395 ILE A N 1
ATOM 3224 C CA . ILE A 1 395 ? 7.294 1.297 -35.514 1.00 80.31 395 ILE A CA 1
ATOM 3225 C C . ILE A 1 395 ? 6.806 0.540 -34.282 1.00 80.31 395 ILE A C 1
ATOM 3227 O O . ILE A 1 395 ? 5.693 0.781 -33.815 1.00 80.31 395 ILE A O 1
ATOM 3231 N N . GLU A 1 396 ? 7.668 -0.299 -33.711 1.00 84.06 396 GLU A N 1
ATOM 3232 C CA . GLU A 1 396 ? 7.374 -1.044 -32.488 1.00 84.06 396 GLU A CA 1
ATOM 3233 C C . GLU A 1 396 ? 7.072 -0.104 -31.310 1.00 84.06 396 GLU A C 1
ATOM 3235 O O . GLU A 1 396 ? 6.017 -0.207 -30.681 1.00 84.06 396 GLU A O 1
ATOM 3240 N N . LEU A 1 397 ? 7.927 0.896 -31.075 1.00 79.75 397 LEU A N 1
ATOM 3241 C CA . LEU A 1 397 ? 7.722 1.895 -30.026 1.00 79.75 397 LEU A CA 1
A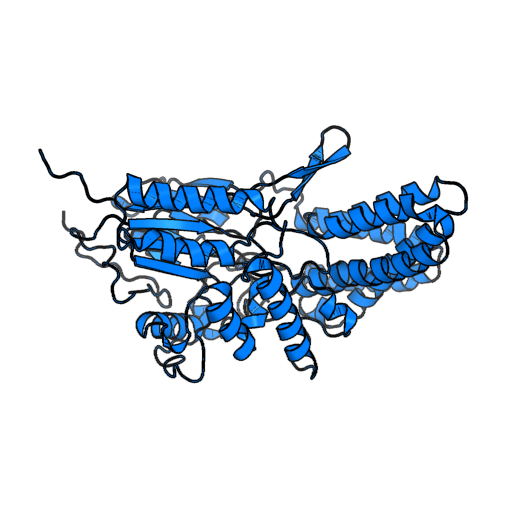TOM 3242 C C . LEU A 1 397 ? 6.454 2.732 -30.265 1.00 79.75 397 LEU A C 1
ATOM 3244 O O . LEU A 1 397 ? 5.753 3.101 -29.321 1.00 79.75 397 LEU A O 1
ATOM 3248 N N . GLY A 1 398 ? 6.148 3.045 -31.527 1.00 80.38 398 GLY A N 1
ATOM 3249 C CA . GLY A 1 398 ? 4.924 3.739 -31.922 1.00 80.38 398 GLY A CA 1
ATOM 3250 C C . GLY A 1 398 ? 3.669 2.931 -31.597 1.00 80.38 398 GLY A C 1
ATOM 3251 O O . GLY A 1 398 ? 2.718 3.481 -31.034 1.00 80.38 398 GLY A O 1
ATOM 3252 N N . PHE A 1 399 ? 3.691 1.628 -31.882 1.00 84.25 399 PHE A N 1
ATOM 3253 C CA . PHE A 1 399 ? 2.619 0.704 -31.524 1.00 84.25 399 PHE A CA 1
ATOM 3254 C C . PHE A 1 399 ? 2.455 0.595 -30.006 1.00 84.25 399 PHE A C 1
ATOM 3256 O O . PHE A 1 399 ? 1.350 0.783 -29.505 1.00 84.25 399 PHE A O 1
ATOM 3263 N N . ILE A 1 400 ? 3.549 0.391 -29.265 1.00 80.88 400 ILE A N 1
ATOM 3264 C CA . ILE A 1 400 ? 3.545 0.332 -27.796 1.00 80.88 400 ILE A CA 1
ATOM 3265 C C . ILE A 1 400 ? 2.985 1.623 -27.198 1.00 80.88 400 ILE A C 1
ATOM 3267 O O . ILE A 1 400 ? 2.153 1.580 -26.298 1.00 80.88 400 ILE A O 1
ATOM 3271 N N . TYR A 1 401 ? 3.382 2.787 -27.715 1.00 77.81 401 TYR A N 1
ATOM 3272 C CA . TYR A 1 401 ? 2.827 4.064 -27.269 1.00 77.81 401 TYR A CA 1
ATOM 3273 C C . TYR A 1 401 ? 1.303 4.126 -27.451 1.00 77.81 401 TYR A C 1
ATOM 3275 O O . TYR A 1 401 ? 0.586 4.574 -26.554 1.00 77.81 401 TYR A O 1
ATOM 3283 N N . GLY A 1 402 ? 0.807 3.672 -28.607 1.00 79.75 402 GLY A N 1
ATOM 3284 C CA . GLY A 1 402 ? -0.626 3.550 -28.873 1.00 79.75 402 GLY A CA 1
ATOM 3285 C C . GLY A 1 402 ? -1.306 2.577 -27.910 1.00 79.75 402 GLY A C 1
ATOM 3286 O O . GLY A 1 402 ? -2.337 2.914 -27.333 1.00 79.75 402 GLY A O 1
ATOM 3287 N N . LEU A 1 403 ? -0.684 1.422 -27.665 1.00 79.38 403 LEU A N 1
ATOM 3288 C CA . LEU A 1 403 ? -1.152 0.404 -26.730 1.00 79.38 403 LEU A CA 1
ATOM 3289 C C . LEU A 1 403 ? -1.328 0.969 -25.318 1.00 79.38 403 LEU A C 1
ATOM 3291 O O . LEU A 1 403 ? -2.407 0.866 -24.744 1.00 79.38 403 LEU A O 1
ATOM 3295 N N . MET A 1 404 ? -0.297 1.630 -24.786 1.00 77.25 404 MET A N 1
ATOM 3296 C CA . MET A 1 404 ? -0.311 2.217 -23.442 1.00 77.25 404 MET A CA 1
ATOM 3297 C C . MET A 1 404 ? -1.371 3.315 -23.311 1.00 77.25 404 MET A C 1
ATOM 3299 O O . MET A 1 404 ? -2.009 3.443 -22.265 1.00 77.25 404 MET A O 1
ATOM 3303 N N . LYS A 1 405 ? -1.626 4.076 -24.385 1.00 74.06 405 LYS A N 1
ATOM 3304 C CA . LYS A 1 405 ? -2.740 5.034 -24.433 1.00 74.06 405 LYS A CA 1
ATOM 3305 C C . LYS A 1 405 ? -4.103 4.354 -24.418 1.00 74.06 405 LYS A C 1
ATOM 3307 O O . LYS A 1 405 ? -4.984 4.819 -23.704 1.00 74.06 405 LYS A O 1
ATOM 3312 N N . ILE A 1 406 ? -4.278 3.271 -25.173 1.00 75.50 406 ILE A N 1
ATOM 3313 C CA . ILE A 1 406 ? -5.522 2.492 -25.170 1.00 75.50 406 ILE A CA 1
ATOM 3314 C C . ILE A 1 406 ? -5.751 1.888 -23.784 1.00 75.50 406 ILE A C 1
ATOM 3316 O O . ILE A 1 406 ? -6.851 1.998 -23.260 1.00 75.50 406 ILE A O 1
ATOM 3320 N N . MET A 1 407 ? -4.721 1.321 -23.150 1.00 70.75 407 MET A N 1
ATOM 3321 C CA . MET A 1 407 ? -4.830 0.786 -21.789 1.00 70.75 407 MET A CA 1
ATOM 3322 C C . MET A 1 407 ? -5.185 1.871 -20.773 1.00 70.75 407 MET A C 1
ATOM 3324 O O . MET A 1 407 ? -6.076 1.661 -19.957 1.00 70.75 407 MET A O 1
ATOM 3328 N N . THR A 1 408 ? -4.555 3.047 -20.875 1.00 67.94 408 THR A N 1
ATOM 3329 C CA . THR A 1 408 ? -4.922 4.224 -20.073 1.00 67.94 408 THR A CA 1
ATOM 3330 C C . THR A 1 408 ? -6.402 4.549 -20.259 1.00 67.94 408 THR A C 1
ATOM 3332 O O . THR A 1 408 ? -7.131 4.627 -19.283 1.00 67.94 408 THR A O 1
ATOM 3335 N N . TRP A 1 409 ? -6.865 4.656 -21.505 1.00 67.44 409 TRP A N 1
ATOM 3336 C CA . TRP A 1 409 ? -8.253 4.978 -21.839 1.00 67.44 409 TRP A CA 1
ATOM 3337 C C . TRP A 1 409 ? -9.260 3.918 -21.363 1.00 67.44 409 TRP A C 1
ATOM 3339 O O . TRP A 1 409 ? -10.340 4.262 -20.887 1.00 67.44 409 TRP A O 1
ATOM 3349 N N . LEU A 1 410 ? -8.904 2.632 -21.438 1.00 65.38 410 LEU A N 1
ATOM 3350 C CA . LEU A 1 410 ? -9.722 1.526 -20.935 1.00 65.38 410 LEU A CA 1
ATOM 3351 C C . LEU A 1 410 ? -9.798 1.504 -19.402 1.00 65.38 410 LEU A C 1
ATOM 3353 O O . LEU A 1 410 ? -10.846 1.158 -18.862 1.00 65.38 410 LEU A O 1
ATOM 3357 N N . GLN A 1 411 ? -8.714 1.861 -18.704 1.00 60.72 411 GLN A N 1
ATOM 3358 C CA . GLN A 1 411 ? -8.695 1.957 -17.240 1.00 60.72 411 GLN A CA 1
ATOM 3359 C C . GLN A 1 411 ? -9.405 3.213 -16.725 1.00 60.72 411 GLN A C 1
ATOM 3361 O O . GLN A 1 411 ? -10.104 3.137 -15.721 1.00 60.72 411 GLN A O 1
ATOM 3366 N N . THR A 1 412 ? -9.272 4.352 -17.409 1.00 54.91 412 THR A N 1
ATOM 3367 C CA . THR A 1 412 ? -9.934 5.604 -17.009 1.00 54.91 412 THR A CA 1
ATOM 3368 C C . THR A 1 412 ? -11.397 5.678 -17.453 1.00 54.91 412 THR A C 1
ATOM 3370 O O . THR A 1 412 ? -12.136 6.519 -16.956 1.00 54.91 412 THR A O 1
ATOM 3373 N N . GLY A 1 413 ? -11.836 4.798 -18.361 1.00 42.72 413 GLY A N 1
ATOM 3374 C CA . GLY A 1 413 ? -13.204 4.736 -18.875 1.00 42.72 413 GLY A CA 1
ATOM 3375 C C . GLY A 1 413 ? -13.558 5.872 -19.846 1.00 42.72 413 GLY A C 1
ATOM 3376 O O . GLY A 1 413 ? -13.065 6.990 -19.757 1.00 42.72 413 GLY A O 1
ATOM 3377 N N . ILE A 1 414 ? -14.475 5.591 -20.776 1.00 32.00 414 ILE A N 1
ATOM 3378 C CA . ILE A 1 414 ? -15.058 6.570 -21.721 1.00 32.00 414 ILE A CA 1
ATOM 3379 C C . ILE A 1 414 ? -16.073 7.495 -21.011 1.00 32.00 414 ILE A C 1
ATOM 3381 O O . ILE A 1 414 ? -16.458 8.526 -21.554 1.00 32.00 414 ILE A O 1
ATOM 3385 N N . PHE A 1 415 ? -16.504 7.135 -19.792 1.00 29.33 415 PHE A N 1
ATOM 3386 C CA . PHE A 1 415 ? -17.652 7.735 -19.098 1.00 29.33 415 PHE A CA 1
ATOM 3387 C C . PHE A 1 415 ? -17.458 8.014 -17.591 1.00 29.33 415 PHE A C 1
ATOM 3389 O O . PHE A 1 415 ? -18.431 8.377 -16.931 1.00 29.33 415 PHE A O 1
ATOM 3396 N N . ASN A 1 416 ? -16.251 7.900 -17.020 1.00 34.34 416 ASN A N 1
ATOM 3397 C CA . ASN A 1 416 ? -16.026 8.300 -15.621 1.00 34.34 416 ASN A CA 1
ATOM 3398 C C . ASN A 1 416 ? -15.785 9.813 -15.530 1.00 34.34 416 ASN A C 1
ATOM 3400 O O . ASN A 1 416 ? -14.666 10.299 -15.653 1.00 34.34 416 ASN A O 1
ATOM 3404 N N . PHE A 1 417 ? -16.866 10.564 -15.314 1.00 33.81 417 PHE A N 1
ATOM 3405 C CA . PHE A 1 417 ? -16.852 12.016 -15.096 1.00 33.81 417 PHE A CA 1
ATOM 3406 C C . PHE A 1 417 ? -16.522 12.424 -13.641 1.00 33.81 417 PHE A C 1
ATOM 3408 O O . PHE A 1 417 ? -16.919 13.498 -13.194 1.00 33.81 417 PHE A O 1
ATOM 3415 N N . GLY A 1 418 ? -15.780 11.607 -12.887 1.00 47.12 418 GLY A N 1
ATOM 3416 C CA . GLY A 1 418 ? -15.315 11.972 -11.549 1.00 47.12 418 GLY A CA 1
ATOM 3417 C C . GLY A 1 418 ? -14.236 11.031 -11.021 1.00 47.12 418 GLY A C 1
ATOM 3418 O O . GLY A 1 418 ? -14.314 9.826 -11.226 1.00 47.12 418 GLY A O 1
ATOM 3419 N N . ASP A 1 419 ? -13.255 11.592 -10.314 1.00 58.84 419 ASP A N 1
ATOM 3420 C CA . ASP A 1 419 ? -12.178 10.851 -9.638 1.00 58.84 419 ASP A CA 1
ATOM 3421 C C . ASP A 1 419 ? -12.682 10.001 -8.446 1.00 58.84 419 ASP A C 1
ATOM 3423 O O . ASP A 1 419 ? -11.916 9.246 -7.851 1.00 58.84 419 ASP A O 1
ATOM 3427 N N . GLY A 1 420 ? -13.964 10.126 -8.075 1.00 68.69 420 GLY A N 1
ATOM 3428 C CA . GLY A 1 420 ? -14.587 9.450 -6.935 1.00 68.69 420 GLY A CA 1
ATOM 3429 C C . GLY A 1 420 ? -15.613 8.377 -7.310 1.00 68.69 420 GLY A C 1
ATOM 3430 O O . GLY A 1 420 ? -16.093 8.345 -8.443 1.00 68.69 420 GLY A O 1
ATOM 3431 N N . PRO A 1 421 ? -15.976 7.505 -6.350 1.00 81.31 421 PRO A N 1
ATOM 3432 C CA . PRO A 1 421 ? -16.964 6.454 -6.566 1.00 81.31 421 PRO A CA 1
ATOM 3433 C C . PRO A 1 421 ? -18.343 7.038 -6.898 1.00 81.31 421 PRO A C 1
ATOM 3435 O O . PRO A 1 421 ? -18.776 8.051 -6.343 1.00 81.31 421 PRO A O 1
ATOM 3438 N N . SER A 1 422 ? -19.064 6.362 -7.785 1.00 84.81 422 SER A N 1
ATOM 3439 C CA . SER A 1 422 ? -20.462 6.652 -8.092 1.00 84.81 422 SER A CA 1
ATOM 3440 C C . SER A 1 422 ? -21.359 6.433 -6.869 1.00 84.81 422 SER A C 1
ATOM 3442 O O . SER A 1 422 ? -21.043 5.664 -5.962 1.00 84.81 422 SER A O 1
ATOM 3444 N N . THR A 1 423 ? -22.552 7.040 -6.863 1.00 84.31 423 THR A N 1
ATOM 3445 C CA . THR A 1 423 ? -23.544 6.807 -5.797 1.00 84.31 423 THR A CA 1
ATOM 3446 C C . THR A 1 423 ? -23.876 5.323 -5.630 1.00 84.31 423 THR A C 1
ATOM 3448 O O . THR A 1 423 ? -24.074 4.865 -4.511 1.00 84.31 423 THR A O 1
ATOM 3451 N N . LYS A 1 424 ? -23.910 4.553 -6.726 1.00 86.25 424 LYS A N 1
ATOM 3452 C CA . LYS A 1 424 ? -24.169 3.110 -6.674 1.00 86.25 424 LYS A CA 1
ATOM 3453 C C . LYS A 1 424 ? -23.054 2.362 -5.937 1.00 86.25 424 LYS A C 1
ATOM 3455 O O . LYS A 1 424 ? -23.360 1.498 -5.126 1.00 86.25 424 LYS A O 1
ATOM 3460 N N . GLU A 1 425 ? -21.795 2.689 -6.216 1.00 88.81 425 GLU A N 1
ATOM 3461 C CA . GLU A 1 425 ? -20.641 2.075 -5.545 1.00 88.81 425 GLU A CA 1
ATOM 3462 C C . GLU A 1 425 ? -20.596 2.451 -4.070 1.00 88.81 425 GLU A C 1
ATOM 3464 O O . GLU A 1 425 ? -20.448 1.573 -3.226 1.00 88.81 425 GLU A O 1
ATOM 3469 N N . LEU A 1 426 ? -20.817 3.733 -3.762 1.00 90.00 426 LEU A N 1
ATOM 3470 C CA . LEU A 1 426 ? -20.905 4.227 -2.393 1.00 90.00 426 LEU A CA 1
ATOM 3471 C C . LEU A 1 426 ? -21.921 3.419 -1.577 1.00 90.00 426 LEU A C 1
ATOM 3473 O O . LEU A 1 426 ? -21.598 2.945 -0.499 1.00 90.00 426 LEU A O 1
ATOM 3477 N N . LEU A 1 427 ? -23.123 3.167 -2.099 1.00 89.56 427 LEU A N 1
ATOM 3478 C CA . LEU A 1 427 ? -24.136 2.373 -1.388 1.00 89.56 427 LEU A CA 1
ATOM 3479 C C . LEU A 1 427 ? -23.715 0.918 -1.097 1.00 89.56 427 LEU A C 1
ATOM 3481 O O . LEU A 1 427 ? -24.331 0.280 -0.248 1.00 89.56 427 LEU A O 1
ATOM 3485 N N . GLY A 1 428 ? -22.686 0.399 -1.773 1.00 90.75 428 GLY A N 1
ATOM 3486 C CA . GLY A 1 428 ? -22.104 -0.921 -1.520 1.00 90.75 428 GLY A CA 1
ATOM 3487 C C . GLY A 1 428 ? -20.975 -0.935 -0.484 1.00 90.75 428 GLY A C 1
ATOM 3488 O O . GLY A 1 428 ? -20.431 -2.001 -0.201 1.00 90.75 428 GLY A O 1
ATOM 3489 N N . PHE A 1 429 ? -20.584 0.217 0.066 1.00 93.94 429 PHE A N 1
ATOM 3490 C CA . PHE A 1 429 ? -19.490 0.301 1.036 1.00 93.94 429 PHE A CA 1
ATOM 3491 C C . PHE A 1 429 ? -19.938 -0.157 2.424 1.00 93.94 429 PHE A C 1
ATOM 3493 O O . PHE A 1 429 ? -21.061 0.157 2.827 1.00 93.94 429 PHE A O 1
ATOM 3500 N N . PRO A 1 430 ? -19.070 -0.846 3.194 1.00 92.50 430 PRO A N 1
ATOM 3501 C CA . PRO A 1 430 ? -19.467 -1.543 4.413 1.00 92.50 430 PRO A CA 1
ATOM 3502 C C . PRO A 1 430 ? -20.205 -0.641 5.395 1.00 92.50 430 PRO A C 1
ATOM 3504 O O . PRO A 1 430 ? -21.321 -0.975 5.762 1.00 92.50 430 PRO A O 1
ATOM 3507 N N . ALA A 1 431 ? -19.686 0.548 5.726 1.00 92.44 431 ALA A N 1
ATOM 3508 C CA . ALA A 1 431 ? -20.348 1.446 6.684 1.00 92.44 431 ALA A CA 1
ATOM 3509 C C . ALA A 1 431 ? -21.733 1.950 6.232 1.00 92.44 431 ALA A C 1
ATOM 3511 O O . ALA A 1 431 ? -22.464 2.514 7.043 1.00 92.44 431 ALA A O 1
ATOM 3512 N N . PHE A 1 432 ? -22.076 1.801 4.949 1.00 92.00 432 PHE A N 1
ATOM 3513 C CA . PHE A 1 432 ? -23.327 2.270 4.351 1.00 92.00 432 PHE A CA 1
ATOM 3514 C C . PHE A 1 432 ? -24.313 1.134 4.048 1.00 92.00 432 PHE A C 1
ATOM 3516 O O . PHE A 1 432 ? -25.491 1.396 3.786 1.00 92.00 432 PHE A O 1
ATOM 3523 N N . LEU A 1 433 ? -23.882 -0.122 4.173 1.00 90.75 433 LEU A N 1
ATOM 3524 C CA . LEU A 1 433 ? -24.773 -1.278 4.184 1.00 90.75 433 LEU A CA 1
ATOM 3525 C C . LEU A 1 433 ? -25.649 -1.250 5.446 1.00 90.75 433 LEU A C 1
ATOM 3527 O O . LEU A 1 433 ? -25.183 -0.900 6.529 1.00 90.75 433 LEU A O 1
ATOM 3531 N N . GLU A 1 434 ? -26.922 -1.632 5.316 1.00 86.69 434 GLU A N 1
ATOM 3532 C CA . GLU A 1 434 ? -27.936 -1.510 6.380 1.00 86.69 434 GLU A CA 1
ATOM 3533 C C . GLU A 1 434 ? -27.482 -2.078 7.730 1.00 86.69 434 GLU A C 1
ATOM 3535 O O . GLU A 1 434 ? -27.521 -1.365 8.728 1.00 86.69 434 GLU A O 1
ATOM 3540 N N . GLN A 1 435 ? -26.949 -3.297 7.736 1.00 85.88 435 GLN A N 1
ATOM 3541 C CA . GLN A 1 435 ? -26.446 -3.980 8.933 1.00 85.88 435 GLN A CA 1
ATOM 3542 C C . GLN A 1 435 ? -25.315 -3.233 9.667 1.00 85.88 435 GLN A C 1
ATOM 3544 O O . GLN A 1 435 ? -25.266 -3.220 10.888 1.00 85.88 435 GLN A O 1
ATOM 3549 N N . TYR A 1 436 ? -24.415 -2.554 8.951 1.00 90.62 436 TYR A N 1
ATOM 3550 C CA . TYR A 1 436 ? -23.344 -1.770 9.579 1.00 90.62 436 TYR A CA 1
ATOM 3551 C C . TYR A 1 436 ? -23.850 -0.396 10.030 1.00 90.62 436 TYR A C 1
ATOM 3553 O O . TYR A 1 436 ? -23.464 0.107 11.089 1.00 90.62 436 TYR A O 1
ATOM 3561 N N . ARG A 1 437 ? -24.741 0.220 9.238 1.00 87.56 437 ARG A N 1
ATOM 3562 C CA . ARG A 1 437 ? -25.409 1.475 9.613 1.00 87.56 437 ARG A CA 1
ATOM 3563 C C . ARG A 1 437 ? -26.195 1.289 10.904 1.00 87.56 437 ARG A C 1
ATOM 3565 O O . ARG A 1 437 ? -26.183 2.178 11.760 1.00 87.56 437 ARG A O 1
ATOM 3572 N N . SER A 1 438 ? -26.858 0.154 11.065 1.00 84.31 438 SER A N 1
ATOM 3573 C CA . SER A 1 438 ? -27.669 -0.118 12.241 1.00 84.31 438 SER A CA 1
ATOM 3574 C C . SER A 1 438 ? -26.824 -0.383 13.494 1.00 84.31 438 SER A C 1
ATOM 3576 O O . SER A 1 438 ? -27.181 0.100 14.568 1.00 84.31 438 SER A O 1
ATOM 3578 N N . SER A 1 439 ? -25.620 -0.949 13.341 1.00 84.50 439 SER A N 1
ATOM 3579 C CA . SER A 1 439 ? -24.584 -1.001 14.387 1.00 84.50 439 SER A CA 1
ATOM 3580 C C . SER A 1 439 ? -23.913 0.354 14.687 1.00 84.50 439 SER A C 1
ATOM 3582 O O . SER A 1 439 ? -22.985 0.418 15.486 1.00 84.50 439 SER A O 1
ATOM 3584 N N . GLY A 1 440 ? -24.356 1.460 14.082 1.00 87.56 440 GLY A N 1
ATOM 3585 C CA . GLY A 1 440 ? -23.950 2.815 14.472 1.00 87.56 440 GLY A CA 1
ATOM 3586 C C . GLY A 1 440 ? -22.854 3.462 13.623 1.00 87.56 440 GLY A C 1
ATOM 3587 O O . GLY A 1 440 ? -22.582 4.650 13.816 1.00 87.56 440 GLY A O 1
ATOM 3588 N N . PHE A 1 441 ? -22.286 2.763 12.635 1.00 91.88 441 PHE A N 1
ATOM 3589 C CA . PHE A 1 441 ? -21.299 3.357 11.728 1.00 91.88 441 PHE A CA 1
ATOM 3590 C C . PHE A 1 441 ? -21.908 4.470 10.868 1.00 91.88 441 PHE A C 1
ATOM 3592 O O . PHE A 1 441 ? -23.054 4.384 10.418 1.00 91.88 441 PHE A O 1
ATOM 3599 N N . ARG A 1 442 ? -21.155 5.554 10.669 1.00 91.94 442 ARG A N 1
ATOM 3600 C CA . ARG A 1 442 ? -21.571 6.739 9.894 1.00 91.94 442 ARG A CA 1
ATOM 3601 C C . ARG A 1 442 ? -20.474 7.258 8.968 1.00 91.94 442 ARG A C 1
ATOM 3603 O O . ARG A 1 442 ? -20.787 7.862 7.944 1.00 91.94 442 ARG A O 1
ATOM 3610 N N . LEU A 1 443 ? -19.217 7.004 9.319 1.00 95.75 443 LEU A N 1
ATOM 3611 C CA . LEU A 1 443 ? -18.047 7.349 8.529 1.00 95.75 443 LEU A CA 1
ATOM 3612 C C . LEU A 1 443 ? -17.482 6.075 7.899 1.00 95.75 443 LEU A C 1
ATOM 3614 O O . LEU A 1 443 ? -17.205 5.105 8.606 1.00 95.75 443 LEU A O 1
ATOM 3618 N N . TYR A 1 444 ? -17.287 6.098 6.583 1.00 96.75 444 TYR A N 1
ATOM 3619 C CA . TYR A 1 444 ? -16.479 5.106 5.882 1.00 96.75 444 TYR A CA 1
ATOM 3620 C C . TYR A 1 444 ? -15.208 5.771 5.372 1.00 96.75 444 TYR A C 1
ATOM 3622 O O . TYR A 1 444 ? -15.267 6.783 4.670 1.00 96.75 444 TYR A O 1
ATOM 3630 N N . CYS A 1 445 ? -14.073 5.188 5.722 1.00 95.88 445 CYS A N 1
ATOM 3631 C CA . CYS A 1 445 ? -12.757 5.686 5.382 1.00 95.88 445 CYS A CA 1
ATOM 3632 C C . CYS A 1 445 ? -11.987 4.624 4.593 1.00 95.88 445 CYS A C 1
ATOM 3634 O O . CYS A 1 445 ? -11.970 3.453 4.976 1.00 95.88 445 CYS A O 1
ATOM 3636 N N . GLU A 1 446 ? -11.342 5.026 3.502 1.00 93.56 446 GLU A N 1
ATOM 3637 C CA . GLU A 1 446 ? -10.404 4.170 2.773 1.00 93.56 446 GLU A CA 1
ATOM 3638 C C . GLU A 1 446 ? -9.255 4.972 2.149 1.00 93.56 446 GLU A C 1
ATOM 3640 O O . GLU A 1 446 ? -9.299 6.202 2.117 1.00 93.56 446 GLU A O 1
ATOM 3645 N N . GLY A 1 447 ? -8.232 4.289 1.640 1.00 88.88 447 GLY A N 1
ATOM 3646 C CA . GLY A 1 447 ? -7.194 4.863 0.780 1.00 88.88 447 GLY A CA 1
ATOM 3647 C C . GLY A 1 447 ? -7.261 4.302 -0.637 1.00 88.88 447 GLY A C 1
ATOM 3648 O O . GLY A 1 447 ? -8.309 4.383 -1.294 1.00 88.88 447 GLY A O 1
ATOM 3649 N N . HIS A 1 448 ? -6.141 3.759 -1.111 1.00 88.94 448 HIS A N 1
ATOM 3650 C CA . HIS A 1 448 ? -5.923 3.029 -2.363 1.00 88.94 448 HIS A CA 1
ATOM 3651 C C . HIS A 1 448 ? -5.996 3.859 -3.652 1.00 88.94 448 HIS A C 1
ATOM 3653 O O . HIS A 1 448 ? -5.219 3.667 -4.586 1.00 88.94 448 HIS A O 1
ATOM 3659 N N . THR A 1 449 ? -6.910 4.828 -3.744 1.00 83.38 449 THR A N 1
ATOM 3660 C CA . THR A 1 449 ? -7.067 5.636 -4.972 1.00 83.38 449 THR A CA 1
ATOM 3661 C C . THR A 1 449 ? -5.993 6.703 -5.131 1.00 83.38 449 THR A C 1
ATOM 3663 O O . THR A 1 449 ? -5.848 7.263 -6.216 1.00 83.38 449 THR A O 1
ATOM 3666 N N . HIS A 1 450 ? -5.262 7.011 -4.055 1.00 84.62 450 HIS A N 1
ATOM 3667 C CA . HIS A 1 450 ? -4.301 8.108 -3.972 1.00 84.62 450 HIS A CA 1
ATOM 3668 C C . HIS A 1 450 ? -4.915 9.510 -4.179 1.00 84.62 450 HIS A C 1
ATOM 3670 O O . HIS A 1 450 ? -4.177 10.497 -4.227 1.00 84.62 450 HIS A O 1
ATOM 3676 N N . ILE A 1 451 ? -6.241 9.646 -4.280 1.00 83.88 451 ILE A N 1
ATOM 3677 C CA . ILE A 1 451 ? -6.912 10.935 -4.480 1.00 83.88 451 ILE A CA 1
ATOM 3678 C C . ILE A 1 451 ? -7.709 11.275 -3.215 1.00 83.88 451 ILE A C 1
ATOM 3680 O O . ILE A 1 451 ? -8.648 10.556 -2.873 1.00 83.88 451 ILE A O 1
ATOM 3684 N N . PRO A 1 452 ? -7.372 12.368 -2.502 1.00 87.56 452 PRO A N 1
ATOM 3685 C CA . PRO A 1 452 ? -8.130 12.768 -1.327 1.00 87.56 452 PRO A CA 1
ATOM 3686 C C . PRO A 1 452 ? -9.524 13.238 -1.753 1.00 87.56 452 PRO A C 1
ATOM 3688 O O . PRO A 1 452 ? -9.670 14.239 -2.455 1.00 87.56 452 PRO A O 1
ATOM 3691 N N . LEU A 1 453 ? -10.557 12.519 -1.315 1.00 90.19 453 LEU A N 1
ATOM 3692 C CA . LEU A 1 453 ? -11.947 12.757 -1.711 1.00 90.19 453 LEU A CA 1
ATOM 3693 C C . LEU A 1 453 ? -12.881 12.678 -0.514 1.00 90.19 453 LEU A C 1
ATOM 3695 O O . LEU A 1 453 ? -12.602 12.008 0.477 1.00 90.19 453 LEU A O 1
ATOM 3699 N N . GLN A 1 454 ? -13.992 13.396 -0.586 1.00 92.75 454 GLN A N 1
ATOM 3700 C CA . GLN A 1 454 ? -15.057 13.304 0.401 1.00 92.75 454 GLN A CA 1
ATOM 3701 C C . GLN A 1 454 ? -16.398 13.342 -0.314 1.00 92.75 454 GLN A C 1
ATOM 3703 O O . GLN A 1 454 ? -16.568 14.069 -1.294 1.00 92.75 454 GLN A O 1
ATOM 3708 N N . SER A 1 455 ? -17.351 12.549 0.155 1.00 91.25 455 SER A N 1
ATOM 3709 C CA . SER A 1 455 ? -18.711 12.555 -0.376 1.00 91.25 455 SER A CA 1
ATOM 3710 C C . SER A 1 455 ? -19.716 12.293 0.731 1.00 91.25 455 SER A C 1
ATOM 3712 O O . SER A 1 455 ? -19.491 11.448 1.592 1.00 91.25 455 SER A O 1
ATOM 3714 N N . GLU A 1 456 ? -20.832 13.014 0.687 1.00 90.56 456 GLU A N 1
ATOM 3715 C CA . GLU A 1 456 ? -21.945 12.835 1.615 1.00 90.56 456 GLU A CA 1
ATOM 3716 C C . GLU A 1 456 ? -23.042 12.000 0.955 1.00 90.56 456 GLU A C 1
ATOM 3718 O O . GLU A 1 456 ? -23.380 12.197 -0.215 1.00 90.56 456 GLU A O 1
ATOM 3723 N N . ILE A 1 457 ? -23.631 11.091 1.722 1.00 87.25 457 ILE A N 1
ATOM 3724 C CA . ILE A 1 457 ? -24.729 10.232 1.295 1.00 87.25 457 ILE A CA 1
ATOM 3725 C C . ILE A 1 457 ? -25.928 10.503 2.194 1.00 87.25 457 ILE A C 1
ATOM 3727 O O . ILE A 1 457 ? -25.836 10.498 3.424 1.00 87.25 457 ILE A O 1
ATOM 3731 N N . TYR A 1 458 ? -27.072 10.696 1.544 1.00 81.88 458 TYR A N 1
ATOM 3732 C CA . TYR A 1 458 ? -28.364 10.877 2.186 1.00 81.88 458 TYR A CA 1
ATOM 3733 C C . TYR A 1 458 ? -29.320 9.781 1.724 1.00 81.88 458 TYR A C 1
ATOM 3735 O O . TYR A 1 458 ? -29.604 9.648 0.531 1.00 81.88 458 TYR A O 1
ATOM 3743 N N . PHE A 1 459 ? -29.861 9.021 2.670 1.00 76.75 459 PHE A N 1
ATOM 3744 C CA . PHE A 1 459 ? -30.878 8.012 2.394 1.00 76.75 459 PHE A CA 1
ATOM 3745 C C . PHE A 1 459 ? -32.262 8.679 2.423 1.00 76.75 459 PHE A C 1
ATOM 3747 O O . PHE A 1 459 ? -32.726 9.109 3.475 1.00 76.75 459 PHE A O 1
ATOM 3754 N N . LYS A 1 460 ? -32.914 8.815 1.256 1.00 60.34 460 LYS A N 1
ATOM 3755 C CA . LYS A 1 460 ? -34.185 9.564 1.098 1.00 60.34 460 LYS A CA 1
ATOM 3756 C C . LYS A 1 460 ? -35.371 8.953 1.853 1.00 60.34 460 LYS A C 1
ATOM 3758 O O . LYS A 1 460 ? -36.230 9.692 2.325 1.00 60.34 460 LYS A O 1
ATOM 3763 N N . THR A 1 461 ? -35.409 7.628 1.976 1.00 60.94 461 THR A N 1
ATOM 3764 C CA . THR A 1 461 ? -36.496 6.896 2.642 1.00 60.94 461 THR A CA 1
ATOM 3765 C C . THR A 1 461 ? -35.880 5.846 3.558 1.00 60.94 461 THR A C 1
ATOM 3767 O O . THR A 1 461 ? -35.799 4.676 3.191 1.00 60.94 461 THR A O 1
ATOM 3770 N N . PRO A 1 462 ? -35.336 6.254 4.710 1.00 60.31 462 PRO A N 1
ATOM 3771 C CA . PRO A 1 462 ? -34.688 5.303 5.588 1.00 60.31 462 PRO A CA 1
ATOM 3772 C C . PRO A 1 462 ? -35.725 4.335 6.173 1.00 60.31 462 PRO A C 1
ATOM 3774 O O . PRO A 1 462 ? -36.762 4.777 6.672 1.00 60.31 462 PRO A O 1
ATOM 3777 N N . SER A 1 463 ? -35.436 3.031 6.133 1.00 59.03 463 SER A N 1
ATOM 3778 C CA . SER A 1 463 ? -36.228 1.979 6.790 1.00 59.03 463 SER A CA 1
ATOM 3779 C C . SER A 1 463 ? -36.339 2.218 8.304 1.00 59.03 463 SER A C 1
ATOM 3781 O O . SER A 1 463 ? -37.363 1.891 8.901 1.00 59.03 463 SER A O 1
ATOM 3783 N N . HIS A 1 464 ? -35.345 2.885 8.909 1.00 56.78 464 HIS A N 1
ATOM 3784 C CA . HIS A 1 464 ? -35.327 3.260 10.323 1.00 56.78 464 HIS A CA 1
ATOM 3785 C C . HIS A 1 464 ? -35.223 4.781 10.572 1.00 56.78 464 HIS A C 1
ATOM 3787 O O . HIS A 1 464 ? -34.433 5.474 9.935 1.00 56.78 464 HIS A O 1
ATOM 3793 N N . PRO A 1 465 ? -35.920 5.350 11.578 1.00 57.56 465 PRO A N 1
ATOM 3794 C CA . PRO A 1 465 ? -35.804 6.774 11.929 1.00 57.56 465 PRO A CA 1
ATOM 3795 C C . PRO A 1 465 ? -34.372 7.251 12.255 1.00 57.56 465 PRO A C 1
ATOM 3797 O O . PRO A 1 465 ? -34.051 8.418 12.032 1.00 57.56 465 PRO A O 1
ATOM 3800 N N . SER A 1 466 ? -33.504 6.359 12.749 1.00 56.84 466 SER A N 1
ATOM 3801 C CA . SER A 1 466 ? -32.080 6.600 13.051 1.00 56.84 466 SER A CA 1
ATOM 3802 C C . SER A 1 466 ? -31.190 6.792 11.811 1.00 56.84 466 SER A C 1
ATOM 3804 O O . SER A 1 466 ? -30.053 7.264 11.948 1.00 56.84 466 SER A O 1
ATOM 3806 N N . ASP A 1 467 ? -31.711 6.480 10.624 1.00 61.16 467 ASP A N 1
ATOM 3807 C CA . ASP A 1 467 ? -31.026 6.558 9.330 1.00 61.16 467 ASP A CA 1
ATOM 3808 C C . ASP A 1 467 ? -31.364 7.834 8.542 1.00 61.16 467 ASP A C 1
ATOM 3810 O O . ASP A 1 467 ? -30.852 8.049 7.448 1.00 61.16 467 ASP A O 1
ATOM 3814 N N . ARG A 1 468 ? -32.154 8.752 9.119 1.00 64.00 468 ARG A N 1
ATOM 3815 C CA . ARG A 1 468 ? -32.337 10.124 8.595 1.00 64.00 468 ARG A CA 1
ATOM 3816 C C . ARG A 1 468 ? -31.079 11.004 8.727 1.00 64.00 468 ARG A C 1
ATOM 3818 O O . ARG A 1 468 ? -31.154 12.214 8.538 1.00 64.00 468 ARG A O 1
ATOM 3825 N N . LYS A 1 469 ? -29.947 10.421 9.123 1.00 71.69 469 LYS A N 1
ATOM 3826 C CA . LYS A 1 469 ? -28.668 11.099 9.365 1.00 71.69 469 LYS A CA 1
ATOM 3827 C C . LYS A 1 469 ? -27.815 11.106 8.090 1.00 71.69 469 LYS A C 1
ATOM 3829 O O . LYS A 1 469 ? -28.002 10.260 7.220 1.00 71.69 469 LYS A O 1
ATOM 3834 N N . SER A 1 470 ? -26.870 12.040 8.003 1.00 81.06 470 SER A N 1
ATOM 3835 C CA . SER A 1 470 ? -25.851 12.058 6.947 1.00 81.06 470 SER A CA 1
ATOM 3836 C C . SER A 1 470 ? -24.803 10.969 7.177 1.00 81.06 470 SER A C 1
ATOM 3838 O O . SER A 1 470 ? -24.470 10.654 8.324 1.00 81.06 470 SER A O 1
ATOM 3840 N N . TYR A 1 471 ? -24.283 10.422 6.082 1.00 92.06 471 TYR A N 1
ATOM 3841 C CA . TYR A 1 471 ? -23.186 9.458 6.064 1.00 92.06 471 TYR A CA 1
ATOM 3842 C C . TYR A 1 471 ? -22.061 10.005 5.198 1.00 92.06 471 TYR A C 1
ATOM 3844 O O . TYR A 1 471 ? -22.333 10.558 4.133 1.00 92.06 471 TYR A O 1
ATOM 3852 N N . THR A 1 472 ? -20.815 9.814 5.621 1.00 95.06 472 THR A N 1
ATOM 3853 C CA . THR A 1 472 ? -19.671 10.450 4.962 1.00 95.06 472 THR A CA 1
ATOM 3854 C C . THR A 1 472 ? -18.661 9.410 4.510 1.00 95.06 472 THR A C 1
ATOM 3856 O O . THR A 1 472 ? -18.146 8.626 5.308 1.00 95.06 472 THR A O 1
ATOM 3859 N N . TYR A 1 473 ? -18.371 9.422 3.212 1.00 95.50 473 TYR A N 1
ATOM 3860 C CA . TYR A 1 473 ? -17.239 8.733 2.613 1.00 95.50 473 TYR A CA 1
ATOM 3861 C C . TYR A 1 473 ? -16.016 9.637 2.626 1.00 95.50 473 TYR A C 1
ATOM 3863 O O . TYR A 1 473 ? -16.106 10.802 2.231 1.00 95.50 473 TYR A O 1
ATOM 3871 N N . ILE A 1 474 ? -14.872 9.087 3.022 1.00 95.31 474 ILE A N 1
ATOM 3872 C CA . ILE A 1 474 ? -13.589 9.779 3.032 1.00 95.31 474 ILE A CA 1
ATOM 3873 C C . ILE A 1 474 ? -12.549 8.883 2.365 1.00 95.31 474 ILE A C 1
ATOM 3875 O O . ILE A 1 474 ? -12.244 7.805 2.866 1.00 95.31 474 ILE A O 1
ATOM 3879 N N . ASN A 1 475 ? -11.970 9.358 1.264 1.00 93.31 475 ASN A N 1
ATOM 3880 C CA . ASN A 1 475 ? -10.709 8.829 0.768 1.00 93.31 475 ASN A CA 1
ATOM 3881 C C . ASN A 1 475 ? -9.547 9.638 1.366 1.00 93.31 475 ASN A C 1
ATOM 3883 O O . ASN A 1 475 ? -9.535 10.879 1.292 1.00 93.31 475 ASN A O 1
ATOM 3887 N N . LEU A 1 476 ? -8.593 8.935 1.973 1.00 92.25 476 LEU A N 1
ATOM 3888 C CA . LEU A 1 476 ? -7.402 9.496 2.613 1.00 92.25 476 LEU A CA 1
ATOM 3889 C C . LEU A 1 476 ? -6.352 9.969 1.600 1.00 92.25 476 LEU A C 1
ATOM 3891 O O . LEU A 1 476 ? -5.455 10.723 1.969 1.00 92.25 476 LEU A O 1
ATOM 3895 N N . GLY A 1 477 ? -6.489 9.605 0.324 1.00 88.44 477 GLY A N 1
ATOM 3896 C CA . GLY A 1 477 ? -5.500 9.908 -0.700 1.00 88.44 477 GLY A CA 1
ATOM 3897 C C . GLY A 1 477 ? -4.149 9.272 -0.381 1.00 88.44 477 GLY A C 1
ATOM 3898 O O . GLY A 1 477 ? -4.081 8.270 0.313 1.00 88.44 477 GLY A O 1
ATOM 3899 N N . THR A 1 478 ? -3.068 9.869 -0.882 1.00 87.12 478 THR A N 1
ATOM 3900 C CA . THR A 1 478 ? -1.706 9.376 -0.639 1.00 87.12 478 THR A CA 1
ATOM 3901 C C . THR A 1 478 ? -0.815 10.435 -0.009 1.00 87.12 478 THR A C 1
ATOM 3903 O O . THR A 1 478 ? -0.956 11.636 -0.275 1.00 87.12 478 THR A O 1
ATOM 3906 N N . TRP A 1 479 ? 0.136 9.960 0.793 1.00 86.38 479 TRP A N 1
ATOM 3907 C CA . TRP A 1 479 ? 1.261 10.738 1.316 1.00 86.38 479 TRP A CA 1
ATOM 3908 C C . TRP A 1 479 ? 2.507 10.625 0.439 1.00 86.38 479 TRP A C 1
ATOM 3910 O O . TRP A 1 479 ? 3.560 11.162 0.769 1.00 86.38 479 TRP A O 1
ATOM 3920 N N . ARG A 1 480 ? 2.386 9.968 -0.713 1.00 80.31 480 ARG A N 1
ATOM 3921 C CA . ARG A 1 480 ? 3.382 10.047 -1.769 1.00 80.31 480 ARG A CA 1
ATOM 3922 C C . ARG A 1 480 ? 3.234 11.330 -2.549 1.00 80.31 480 ARG A C 1
ATOM 3924 O O . ARG A 1 480 ? 2.134 11.856 -2.730 1.00 80.31 480 ARG A O 1
ATOM 3931 N N . ASN A 1 481 ? 4.334 11.781 -3.123 1.00 78.62 481 ASN A N 1
ATOM 3932 C CA . ASN A 1 481 ? 4.245 12.853 -4.091 1.00 78.62 481 ASN A CA 1
ATOM 3933 C C . ASN A 1 481 ? 3.664 12.312 -5.399 1.00 78.62 481 ASN A C 1
ATOM 3935 O O . ASN A 1 481 ? 3.930 11.189 -5.823 1.00 78.62 481 ASN A O 1
ATOM 3939 N N . GLN A 1 482 ? 2.903 13.156 -6.073 1.00 76.06 482 GLN A N 1
ATOM 3940 C CA . GLN A 1 482 ? 2.311 12.857 -7.365 1.00 76.06 482 GLN A CA 1
ATOM 3941 C C . GLN A 1 482 ? 2.901 13.765 -8.430 1.00 76.06 482 GLN A C 1
ATOM 3943 O O . GLN A 1 482 ? 3.162 14.948 -8.185 1.00 76.06 482 GLN A O 1
ATOM 3948 N N . ILE A 1 483 ? 3.060 13.225 -9.636 1.00 76.81 483 ILE A N 1
ATOM 3949 C CA . ILE A 1 483 ? 3.370 14.033 -10.810 1.00 76.81 483 ILE A CA 1
ATOM 3950 C C . ILE A 1 483 ? 2.063 14.553 -11.407 1.00 76.81 483 ILE A C 1
ATOM 3952 O O . ILE A 1 483 ? 1.266 13.795 -11.955 1.00 76.81 483 ILE A O 1
ATOM 3956 N N . VAL A 1 484 ? 1.849 15.867 -11.310 1.00 73.25 484 VAL A N 1
ATOM 3957 C CA . VAL A 1 484 ? 0.661 16.541 -11.846 1.00 73.25 484 VAL A CA 1
ATOM 3958 C C . VAL A 1 484 ? 0.985 17.334 -13.107 1.00 73.25 484 VAL A C 1
ATOM 3960 O O . VAL A 1 484 ? 2.000 18.036 -13.184 1.00 73.25 484 VAL A O 1
ATOM 3963 N N . ASN A 1 485 ? 0.095 17.240 -14.097 1.00 67.44 485 ASN A N 1
ATOM 3964 C CA . ASN A 1 485 ? 0.162 18.038 -15.317 1.00 67.44 485 ASN A CA 1
ATOM 3965 C C . ASN A 1 485 ? -0.197 19.496 -15.022 1.00 67.44 485 ASN A C 1
ATOM 3967 O O . ASN A 1 485 ? -1.197 19.790 -14.370 1.00 67.44 485 ASN A O 1
ATOM 3971 N N . THR A 1 486 ? 0.591 20.421 -15.556 1.00 67.38 486 THR A N 1
ATOM 3972 C CA . THR A 1 486 ? 0.258 21.849 -15.589 1.00 67.38 486 THR A CA 1
ATOM 3973 C C . THR A 1 486 ? -0.401 22.212 -16.919 1.00 67.38 486 THR A C 1
ATOM 3975 O O . THR A 1 486 ? -0.238 21.509 -17.917 1.00 67.38 486 THR A O 1
ATOM 3978 N N . VAL A 1 487 ? -1.092 23.356 -16.952 1.00 65.88 487 VAL A N 1
ATOM 3979 C CA . VAL A 1 487 ? -1.817 23.873 -18.131 1.00 65.88 487 VAL A CA 1
ATOM 3980 C C . VAL A 1 487 ? -0.931 23.960 -19.389 1.00 65.88 487 VAL A C 1
ATOM 3982 O O . VAL A 1 487 ? -1.419 23.779 -20.498 1.00 65.88 487 VAL A O 1
ATOM 3985 N N . ASN A 1 488 ? 0.387 24.132 -19.229 1.00 65.62 488 ASN A N 1
ATOM 3986 C CA . ASN A 1 488 ? 1.354 24.232 -20.331 1.00 65.62 488 ASN A CA 1
ATOM 3987 C C . ASN A 1 488 ? 2.163 22.941 -20.566 1.00 65.62 488 ASN A C 1
ATOM 3989 O O . ASN A 1 488 ? 3.318 23.019 -20.984 1.00 65.62 488 ASN A O 1
ATOM 3993 N N . GLN A 1 489 ? 1.614 21.762 -20.243 1.00 58.19 489 GLN A N 1
ATOM 3994 C CA . GLN A 1 489 ? 2.276 20.453 -20.415 1.00 58.19 489 GLN A CA 1
ATOM 3995 C C . GLN A 1 489 ? 3.607 20.295 -19.649 1.00 58.19 489 GLN A C 1
ATOM 3997 O O . GLN A 1 489 ? 4.394 19.391 -19.930 1.00 58.19 489 GLN A O 1
ATOM 4002 N N . LYS A 1 490 ? 3.881 21.161 -18.665 1.00 64.38 490 LYS A N 1
ATOM 4003 C CA . LYS A 1 490 ? 4.958 20.942 -17.687 1.00 64.38 490 LYS A CA 1
ATOM 4004 C C . LYS A 1 490 ? 4.441 20.062 -16.556 1.00 64.38 490 LYS A C 1
ATOM 4006 O O . LYS A 1 490 ? 3.240 20.038 -16.300 1.00 64.38 490 LYS A O 1
ATOM 4011 N N . PHE A 1 491 ? 5.349 19.410 -15.849 1.00 66.81 491 PHE A N 1
ATOM 4012 C CA . PHE A 1 491 ? 5.030 18.547 -14.720 1.00 66.81 491 PHE A CA 1
ATOM 4013 C C . PHE A 1 491 ? 5.480 19.207 -13.418 1.00 66.81 491 PHE A C 1
ATOM 4015 O O . PHE A 1 491 ? 6.487 19.919 -13.401 1.00 66.81 491 PHE A O 1
ATOM 4022 N N . ARG A 1 492 ? 4.743 18.973 -12.332 1.00 72.88 492 ARG A N 1
ATOM 4023 C CA . ARG A 1 492 ? 5.159 19.335 -10.973 1.00 72.88 492 ARG A CA 1
ATOM 4024 C C . ARG A 1 492 ? 4.987 18.129 -10.053 1.00 72.88 492 ARG A C 1
ATOM 4026 O O . ARG A 1 492 ? 3.973 17.446 -10.138 1.00 72.88 492 ARG A O 1
ATOM 4033 N N . ARG A 1 493 ? 5.945 17.929 -9.146 1.00 75.31 493 ARG A N 1
ATOM 4034 C CA . ARG A 1 493 ? 5.811 17.045 -7.983 1.00 75.31 493 ARG A CA 1
ATOM 4035 C C . ARG A 1 493 ? 4.971 17.763 -6.914 1.00 75.31 493 ARG A C 1
ATOM 4037 O O . ARG A 1 493 ? 5.273 18.909 -6.568 1.00 75.31 493 ARG A O 1
ATOM 4044 N N . ARG A 1 494 ? 3.873 17.150 -6.468 1.00 74.50 494 ARG A N 1
ATOM 4045 C CA . ARG A 1 494 ? 2.935 17.722 -5.487 1.00 74.50 494 ARG A CA 1
ATOM 4046 C C . ARG A 1 494 ? 2.584 16.701 -4.413 1.00 74.50 494 ARG A C 1
ATOM 4048 O O . ARG A 1 494 ? 2.245 15.572 -4.752 1.00 74.50 494 ARG A O 1
ATOM 4055 N N . ASP A 1 495 ? 2.557 17.151 -3.167 1.00 70.88 495 ASP A N 1
ATOM 4056 C CA . ASP A 1 495 ? 2.101 16.354 -2.029 1.00 70.88 495 ASP A CA 1
ATOM 4057 C C . ASP A 1 495 ? 0.591 16.540 -1.857 1.00 70.88 495 ASP A C 1
ATOM 4059 O O . ASP A 1 495 ? 0.080 17.660 -1.937 1.00 70.88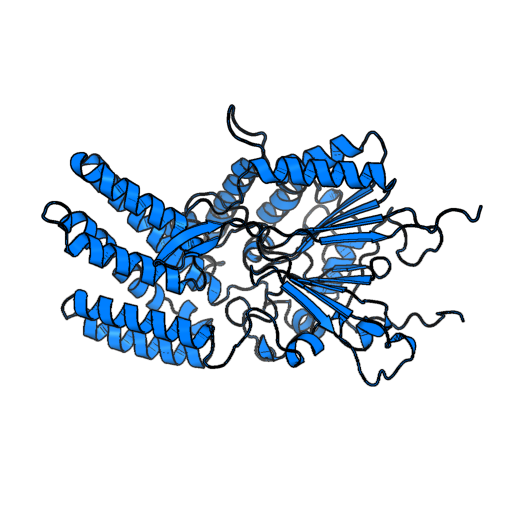 495 ASP A O 1
ATOM 4063 N N . SER A 1 496 ? -0.134 15.437 -1.675 1.00 69.25 496 SER A N 1
ATOM 4064 C CA . SER A 1 496 ? -1.595 15.421 -1.493 1.00 69.25 496 SER A CA 1
ATOM 4065 C C . SER A 1 496 ? -2.038 15.039 -0.081 1.00 69.25 496 SER A C 1
ATOM 4067 O O . SER A 1 496 ? -3.242 15.005 0.165 1.00 69.25 496 SER A O 1
ATOM 4069 N N . GLY A 1 497 ? -1.081 14.739 0.807 1.00 77.19 497 GLY A N 1
ATOM 4070 C CA . GLY A 1 497 ? -1.292 14.074 2.092 1.00 77.19 497 GLY A CA 1
ATOM 4071 C C . GLY A 1 497 ? -2.519 14.569 2.855 1.00 77.19 497 GLY A C 1
ATOM 4072 O O . GLY A 1 497 ? -2.675 15.764 3.117 1.00 77.19 497 GLY A O 1
ATOM 4073 N N . ARG A 1 498 ? -3.391 13.631 3.226 1.00 89.00 498 ARG A N 1
ATOM 4074 C CA . ARG A 1 498 ? -4.559 13.877 4.069 1.00 89.00 498 ARG A CA 1
ATOM 4075 C C . ARG A 1 498 ? -4.553 12.893 5.233 1.00 89.00 498 ARG A C 1
ATOM 4077 O O . ARG A 1 498 ? -4.297 11.703 5.081 1.00 89.00 498 ARG A O 1
ATOM 4084 N N . MET A 1 499 ? -4.841 13.431 6.409 1.00 91.56 499 MET A N 1
ATOM 4085 C CA . MET A 1 499 ? -5.027 12.689 7.650 1.00 91.56 499 MET A CA 1
ATOM 4086 C C . MET A 1 499 ? -6.455 12.937 8.127 1.00 91.56 499 MET A C 1
ATOM 4088 O O . MET A 1 499 ? -6.900 14.088 8.154 1.00 91.56 499 MET A O 1
ATOM 4092 N N . LEU A 1 500 ? -7.168 11.876 8.497 1.00 95.56 500 LEU A N 1
ATOM 4093 C CA . LEU A 1 500 ? -8.466 11.990 9.158 1.00 95.56 500 LEU A CA 1
ATOM 4094 C C . LEU A 1 500 ? -8.256 12.028 10.672 1.00 95.56 500 LEU A C 1
ATOM 4096 O O . LEU A 1 500 ? -7.609 11.137 11.216 1.00 95.56 500 LEU A O 1
ATOM 4100 N N . CYS A 1 501 ? -8.833 13.030 11.336 1.00 96.69 501 CYS A N 1
ATOM 4101 C CA . CYS A 1 501 ? -8.917 13.103 12.792 1.00 96.69 501 CYS A CA 1
ATOM 4102 C C . CYS A 1 501 ? -10.375 12.945 13.219 1.00 96.69 501 CYS A C 1
ATOM 4104 O O . CYS A 1 501 ? -11.205 13.779 12.851 1.00 96.69 501 CYS A O 1
ATOM 4106 N N . VAL A 1 502 ? -10.678 11.927 14.020 1.00 97.25 502 VAL A N 1
ATOM 4107 C CA . VAL A 1 502 ? -11.999 11.750 14.633 1.00 97.25 502 VAL A CA 1
ATOM 4108 C C . VAL A 1 502 ? -11.848 11.868 16.141 1.00 97.25 502 VAL A C 1
ATOM 4110 O O . VAL A 1 502 ? -11.108 11.108 16.762 1.00 97.25 502 VAL A O 1
ATOM 4113 N N . LEU A 1 503 ? -12.523 12.860 16.715 1.00 95.62 503 LEU A N 1
ATOM 4114 C CA . LEU A 1 503 ? -12.573 13.082 18.154 1.00 95.62 503 LEU A CA 1
ATOM 4115 C C . LEU A 1 503 ? -13.830 12.433 18.714 1.00 95.62 503 LEU A C 1
ATOM 4117 O O . LEU A 1 503 ? -14.918 12.611 18.166 1.00 95.62 503 LEU A O 1
ATOM 4121 N N . ASP A 1 504 ? -13.666 11.737 19.827 1.00 94.56 504 ASP A N 1
ATOM 4122 C CA . ASP A 1 504 ? -14.753 11.137 20.576 1.00 94.56 504 ASP A CA 1
ATOM 4123 C C . ASP A 1 504 ? -14.678 11.636 22.021 1.00 94.56 504 ASP A C 1
ATOM 4125 O O . ASP A 1 504 ? -13.992 11.070 22.873 1.00 94.56 504 ASP A O 1
ATOM 4129 N N . LEU A 1 505 ? -15.312 12.785 22.263 1.00 93.00 505 LEU A N 1
ATOM 4130 C CA . LEU A 1 505 ? -15.199 13.544 23.509 1.00 93.00 505 LEU A CA 1
ATOM 4131 C C . LEU A 1 505 ? -16.409 13.301 24.405 1.00 93.00 505 LEU A C 1
ATOM 4133 O O . LEU A 1 505 ? -17.542 13.248 23.917 1.00 93.00 505 LEU A O 1
ATOM 4137 N N . LEU A 1 506 ? -16.172 13.225 25.711 1.00 88.88 506 LEU A N 1
ATOM 4138 C CA . LEU A 1 506 ? -17.245 13.324 26.687 1.00 88.88 506 LEU A CA 1
ATOM 4139 C C . LEU A 1 506 ? -17.891 14.716 26.620 1.00 88.88 506 LEU A C 1
ATOM 4141 O O . LEU A 1 506 ? -17.198 15.710 26.365 1.00 88.88 506 LEU A O 1
ATOM 4145 N N . PRO A 1 507 ? -19.211 14.813 26.860 1.00 81.00 507 PRO A N 1
ATOM 4146 C CA . PRO A 1 507 ? -19.840 16.106 27.044 1.00 81.00 507 PRO A CA 1
ATOM 4147 C C . PRO A 1 507 ? -19.157 16.848 28.205 1.00 81.00 507 PRO A C 1
ATOM 4149 O O . PRO A 1 507 ? -18.716 16.211 29.168 1.00 81.00 507 PRO A O 1
ATOM 4152 N N . PRO A 1 508 ? -19.038 18.186 28.126 1.00 74.62 508 PRO A N 1
ATOM 4153 C CA . PRO A 1 508 ? -18.572 18.960 29.266 1.00 74.62 508 PRO A CA 1
ATOM 4154 C C . PRO A 1 508 ? -19.475 18.660 30.476 1.00 74.62 508 PRO A C 1
ATOM 4156 O O . PRO A 1 508 ? -20.668 18.411 30.277 1.00 74.62 508 PRO A O 1
ATOM 4159 N N . PRO A 1 509 ? -18.936 18.660 31.710 1.00 72.81 509 PRO A N 1
ATOM 4160 C CA . PRO A 1 509 ? -19.769 18.553 32.904 1.00 72.81 509 PRO A CA 1
ATOM 4161 C C . PRO A 1 509 ? -20.880 19.606 32.822 1.00 72.81 509 PRO A C 1
ATOM 4163 O O . PRO A 1 509 ? -20.584 20.748 32.472 1.00 72.81 509 PRO A O 1
ATOM 4166 N N . GLU A 1 510 ? -22.134 19.224 33.081 1.00 69.12 510 GLU A N 1
ATOM 4167 C CA . GLU A 1 510 ? -23.217 20.206 33.211 1.00 69.12 510 GLU A CA 1
ATOM 4168 C C . GLU A 1 510 ? -22.815 21.208 34.309 1.00 69.12 510 GLU A C 1
ATOM 4170 O O . GLU A 1 510 ? -22.466 20.787 35.416 1.00 69.12 510 GLU A O 1
ATOM 4175 N N . GLU A 1 511 ? -22.761 22.501 33.962 1.00 42.19 511 GLU A N 1
ATOM 4176 C CA . GLU A 1 511 ? -22.414 23.598 34.885 1.00 42.19 511 GLU A CA 1
ATOM 4177 C C . GLU A 1 511 ? -23.481 23.831 35.959 1.00 42.19 511 GLU A C 1
ATOM 4179 O O . GLU A 1 511 ? -24.690 23.792 35.623 1.00 42.19 511 GLU A O 1
#